Protein AF-A0A2P4SUP6-F1 (afdb_monomer_lite)

Organism: Bambusicola thoracicus (NCBI:txid9083)

InterPro domains:
  IPR026983 Dynein heavy chain [PTHR22878] (135-460)

Secondary structure (DSSP, 8-state):
--SHHHHHHHHHHHHHHHHHHHTSPPPPPPHHHHHHHHHTS-GGGT-SHHHHHHHHHHHHHHHHHHHHHHHHHHHHHH-PPP--TT-STT---------TT--TTSHHHHHHHHHHHHHHHHH-TT-HHHHHHHHHHHHHHTT--SS-TTHHHHT-SBPHHHHHHHHHHHHHHHHHHHIIIIIHHHHHHHTSGGGGTT--GGGHHHHHHHHHHHHHHHHHHHHHHHHHHHHHTT-TT-TTSPPPEEEEEEE-SSSEEEES-HHHHHHHHHHHHHHHHTTTTTPBPHHHHHHT---B---PPPHHHHHHHHHHHHHHHHHHHHHHHHHHHHHHHHHGGGTSSHHHHHHHHHHTS---HHHHHHHHHHHHHHHHHHHHS-SEEE-SSEEEE-HHHHHHHHHHHHHHHHHHHHHHHHHHHHHHHHHHHHHHHHHHHHHPPPSSHHHHHHHHHHHHHIIIIIHHHHHHHHHHHHHHHHHH--S--

Sequence (481 aa):
MSGKGVGSAHQANYLFMKKCVQSNPVVPIQQQWLMSMLALVPQPLMEGKDRELLIEKLLGEIIRDFEKSMRRCVVRSVLIKPDVKGLEDEEEAPLPLSPLGLDFSSPWHKRFVQAKKRILSNLHILHPTMKTLLDFGYAELSTFLIADFLSFRLKGPIDCESLKTDISLSCSKAEEKILNTWYQRVISLFTQEAASSGVNLDQLDSFYSCVATLMTNQLRDLLIRNVEAFVKLFDPEDSSCLPLFKMELIIGEKHVEFYPSFQELEEAILYVVNRIGQTLQNVQTVHSWLAGGMATLRTELPTHVIVWATSALKKVIRDNLEGPKEYFENYVGRYGWLVDGTAQARIERFEAEQHSFGEYTAFIDEFFALKKEIMSLPEVIHFPMICLNCEDLKQGLAGNAKAFAKILMDRIVANYREENEKICREFEAIKERALKVPESTEEMVETIAYIKEVKAKGLQDLSLRIKVNDGYFILYLSPDL

Radius of gyration: 46.92 Å; chains: 1; bounding box: 92×42×175 Å

Structure (mmCIF, N/CA/C/O backbone):
data_AF-A0A2P4SUP6-F1
#
_entry.id   AF-A0A2P4SUP6-F1
#
loop_
_atom_site.group_PDB
_atom_site.id
_atom_site.type_symbol
_atom_site.label_atom_id
_atom_site.label_alt_id
_atom_site.label_comp_id
_atom_site.label_asym_id
_atom_site.label_entity_id
_atom_site.label_seq_id
_atom_site.pdbx_PDB_ins_code
_atom_site.Cartn_x
_atom_site.Cartn_y
_atom_site.Cartn_z
_atom_site.occupancy
_atom_site.B_iso_or_equiv
_atom_site.auth_seq_id
_atom_site.auth_comp_id
_atom_site.auth_asym_id
_atom_site.auth_atom_id
_atom_site.pdbx_PDB_model_num
ATOM 1 N N . MET A 1 1 ? -12.045 25.841 -91.508 1.00 41.09 1 MET A N 1
ATOM 2 C CA . MET A 1 1 ? -12.504 25.654 -90.110 1.00 41.09 1 MET A CA 1
ATOM 3 C C . MET A 1 1 ? -12.633 24.159 -89.764 1.00 41.09 1 MET A C 1
ATOM 5 O O . MET A 1 1 ? -13.720 23.721 -89.432 1.00 41.09 1 MET A O 1
ATOM 9 N N . SER A 1 2 ? -11.552 23.361 -89.820 1.00 42.56 2 SER A N 1
ATOM 10 C CA . SER A 1 2 ? -11.640 21.893 -89.601 1.00 42.56 2 SER A CA 1
ATOM 11 C C . SER A 1 2 ? -10.794 21.346 -88.437 1.00 42.56 2 SER A C 1
ATOM 13 O O . SER A 1 2 ? -10.878 20.164 -88.135 1.00 42.56 2 SER A O 1
ATOM 15 N N . GLY A 1 3 ? -9.990 22.176 -87.759 1.00 46.62 3 GLY A N 1
ATOM 16 C CA . GLY A 1 3 ? -9.062 21.707 -86.713 1.00 46.62 3 GLY A CA 1
ATOM 17 C C . GLY A 1 3 ? -9.588 21.753 -85.271 1.00 46.62 3 GLY A C 1
ATOM 18 O O . GLY A 1 3 ? -9.045 21.074 -84.411 1.00 46.62 3 GLY A O 1
ATOM 19 N N . LYS A 1 4 ? -10.642 22.533 -84.977 1.00 46.78 4 LYS A N 1
ATOM 20 C CA . LYS A 1 4 ? -11.137 22.713 -83.593 1.00 46.78 4 LYS A CA 1
ATOM 21 C C . LYS A 1 4 ? -12.096 21.610 -83.113 1.00 46.78 4 LYS A C 1
ATOM 23 O O . LYS A 1 4 ? -12.159 21.364 -81.917 1.00 46.78 4 LYS A O 1
ATOM 28 N N . GLY A 1 5 ? -12.810 20.933 -84.018 1.00 49.66 5 GLY A N 1
ATOM 29 C CA . GLY A 1 5 ? -13.774 19.878 -83.654 1.00 49.66 5 GLY A CA 1
ATOM 30 C C . GLY A 1 5 ? -13.136 18.523 -83.324 1.00 49.66 5 GLY A C 1
ATOM 31 O O . GLY A 1 5 ? -13.640 17.794 -82.478 1.00 49.66 5 GLY A O 1
ATOM 32 N N . VAL A 1 6 ? -11.994 18.207 -83.943 1.00 53.53 6 VAL A N 1
ATOM 33 C CA . VAL A 1 6 ? -11.315 16.908 -83.791 1.00 53.53 6 VAL A CA 1
ATOM 34 C C . VAL A 1 6 ? -10.647 16.779 -82.414 1.00 53.53 6 VAL A C 1
ATOM 36 O O . VAL A 1 6 ? -10.789 15.750 -81.760 1.00 53.53 6 VAL A O 1
ATOM 39 N N . GLY A 1 7 ? -10.011 17.843 -81.907 1.00 56.69 7 GLY A N 1
ATOM 40 C CA . GLY A 1 7 ? -9.394 17.840 -80.570 1.00 56.69 7 GLY A CA 1
ATOM 41 C C . GLY A 1 7 ? -10.398 17.634 -79.426 1.00 56.69 7 GLY A C 1
ATOM 42 O O . GLY A 1 7 ? -10.156 16.836 -78.526 1.00 56.69 7 GLY A O 1
ATOM 43 N N . SER A 1 8 ? -11.571 18.271 -79.497 1.00 60.38 8 SER A N 1
ATOM 44 C CA . SER A 1 8 ? -12.620 18.129 -78.473 1.00 60.38 8 SER A CA 1
ATOM 45 C C . SER A 1 8 ? -13.230 16.717 -78.437 1.00 60.38 8 SER A C 1
ATOM 47 O O . SER A 1 8 ? -13.494 16.188 -77.357 1.00 60.38 8 SER A O 1
ATOM 49 N N . ALA A 1 9 ? -13.385 16.064 -79.595 1.00 68.12 9 ALA A N 1
ATOM 50 C CA . ALA A 1 9 ? -13.888 14.692 -79.673 1.00 68.12 9 ALA A CA 1
ATOM 51 C C . ALA A 1 9 ? -12.892 13.667 -79.100 1.00 68.12 9 ALA A C 1
ATOM 53 O O . ALA A 1 9 ? -13.287 12.760 -78.368 1.00 68.12 9 ALA A O 1
ATOM 54 N N . HIS A 1 10 ? -11.592 13.825 -79.375 1.00 70.25 10 HIS A N 1
ATOM 55 C CA . HIS A 1 10 ? -10.558 12.959 -78.798 1.00 70.25 10 HIS A CA 1
ATOM 56 C C . HIS A 1 10 ? -10.441 13.115 -77.277 1.00 70.25 10 HIS A C 1
ATOM 58 O O . HIS A 1 10 ? -10.279 12.116 -76.576 1.00 70.25 10 HIS A O 1
ATOM 64 N N . GLN A 1 11 ? -10.593 14.338 -76.762 1.00 72.69 11 GLN A N 1
ATOM 65 C CA . GLN A 1 11 ? -10.635 14.610 -75.325 1.00 72.69 11 GLN A CA 1
ATOM 66 C C . GLN A 1 11 ? -11.826 13.913 -74.647 1.00 72.69 11 GLN A C 1
ATOM 68 O O . GLN A 1 11 ? -11.643 13.190 -73.667 1.00 72.69 11 GLN A O 1
ATOM 73 N N . ALA A 1 12 ? -13.037 14.079 -75.191 1.00 76.75 12 ALA A N 1
ATOM 74 C CA . ALA A 1 12 ? -14.244 13.457 -74.647 1.00 76.75 12 ALA A CA 1
ATOM 75 C C . ALA A 1 12 ? -14.175 11.919 -74.686 1.00 76.75 12 ALA A C 1
ATOM 77 O O . ALA A 1 12 ? -14.527 11.257 -73.708 1.00 76.75 12 ALA A O 1
ATOM 78 N N . ASN A 1 13 ? -13.651 11.349 -75.777 1.00 81.50 13 ASN A N 1
ATOM 79 C CA . ASN A 1 13 ? -13.472 9.904 -75.915 1.00 81.50 13 ASN A CA 1
ATOM 80 C C . ASN A 1 13 ? -12.453 9.345 -74.915 1.00 81.50 13 ASN A C 1
ATOM 82 O O . ASN A 1 13 ? -12.701 8.298 -74.319 1.00 81.50 13 ASN A O 1
ATOM 86 N N . TYR A 1 14 ? -11.329 10.032 -74.690 1.00 82.12 14 TYR A N 1
ATOM 87 C CA . TYR A 1 14 ? -10.338 9.601 -73.702 1.00 82.12 14 TYR A CA 1
ATOM 88 C C . TYR A 1 14 ? -10.907 9.611 -72.278 1.00 82.12 14 TYR A C 1
ATOM 90 O O . TYR A 1 14 ? -10.751 8.627 -71.560 1.00 82.12 14 TYR A O 1
ATOM 98 N N . LEU A 1 15 ? -11.618 10.672 -71.880 1.00 80.00 15 LEU A N 1
ATOM 99 C CA . LEU A 1 15 ? -12.252 10.755 -70.558 1.00 80.00 15 LEU A CA 1
ATOM 100 C C . LEU A 1 15 ? -13.325 9.677 -70.363 1.00 80.00 15 LEU A C 1
ATOM 102 O O . LEU A 1 15 ? -13.408 9.068 -69.294 1.00 80.00 15 LEU A O 1
ATOM 106 N N . PHE A 1 16 ? -14.109 9.392 -71.406 1.00 83.81 16 PHE A N 1
ATOM 107 C CA . PHE A 1 16 ? -15.078 8.300 -71.394 1.00 83.81 16 PHE A CA 1
ATOM 108 C C . PHE A 1 16 ? -14.391 6.939 -71.212 1.00 83.81 16 PHE A C 1
ATOM 110 O O . PHE A 1 16 ? -14.734 6.196 -70.293 1.00 83.81 16 PHE A O 1
ATOM 117 N N . MET A 1 17 ? -13.363 6.641 -72.015 1.00 82.19 17 MET A N 1
ATOM 118 C CA . MET A 1 17 ? -12.599 5.394 -71.901 1.00 82.19 17 MET A CA 1
ATOM 119 C C . MET A 1 17 ? -11.889 5.270 -70.547 1.00 82.19 17 MET A C 1
ATOM 121 O O . MET A 1 17 ? -11.925 4.200 -69.942 1.00 82.19 17 MET A O 1
ATOM 125 N N . LYS A 1 18 ? -11.304 6.356 -70.021 1.00 81.94 18 LYS A N 1
ATOM 126 C CA . LYS A 1 18 ? -10.691 6.396 -68.683 1.00 81.94 18 LYS A CA 1
ATOM 127 C C . LYS A 1 18 ? -11.707 6.015 -67.612 1.00 81.94 18 LYS A C 1
ATOM 129 O O . LYS A 1 18 ? -11.414 5.157 -66.781 1.00 81.94 18 LYS A O 1
ATOM 134 N N . LYS A 1 19 ? -12.917 6.578 -67.667 1.00 83.12 19 LYS A N 1
ATOM 135 C CA . LYS A 1 19 ? -13.999 6.249 -66.731 1.00 83.12 19 LYS A CA 1
ATOM 136 C C . LYS A 1 19 ? -14.428 4.782 -66.839 1.00 83.12 19 LY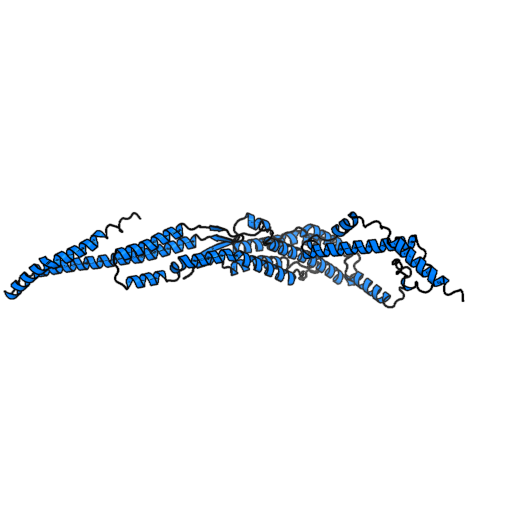S A C 1
ATOM 138 O O . LYS A 1 19 ? -14.636 4.140 -65.810 1.00 83.12 19 LYS A O 1
ATOM 143 N N . CYS A 1 20 ? -14.506 4.228 -68.051 1.00 81.94 20 CYS A N 1
ATOM 144 C CA . CYS A 1 20 ? -14.786 2.803 -68.261 1.00 81.94 20 CYS A CA 1
ATOM 145 C C . CYS A 1 20 ? -13.706 1.912 -67.630 1.00 81.94 20 CYS A C 1
ATOM 147 O O . CYS A 1 20 ? -14.033 0.981 -66.900 1.00 81.94 20 CYS A O 1
ATOM 149 N N . VAL A 1 21 ? -12.427 2.231 -67.840 1.00 82.00 21 VAL A N 1
ATOM 150 C CA . VAL A 1 21 ? -11.308 1.459 -67.278 1.00 82.00 21 VAL A CA 1
ATOM 151 C C . VAL A 1 21 ? -11.236 1.585 -65.750 1.00 82.00 21 VAL A C 1
ATOM 153 O O . VAL A 1 21 ? -11.004 0.589 -65.073 1.00 82.00 21 VAL A O 1
ATOM 156 N N . GLN A 1 22 ? -11.505 2.763 -65.180 1.00 81.44 22 GLN A N 1
ATOM 157 C CA . GLN A 1 22 ? -11.550 2.974 -63.721 1.00 81.44 22 GLN A CA 1
ATOM 158 C C . GLN A 1 22 ? -12.727 2.277 -63.023 1.00 81.44 22 GLN A C 1
ATOM 160 O O . GLN A 1 22 ? -12.675 2.053 -61.808 1.00 81.44 22 GLN A O 1
ATOM 165 N N . SER A 1 23 ? -13.786 1.971 -63.777 1.00 81.06 23 SER A N 1
ATOM 166 C CA . SER A 1 23 ? -14.968 1.261 -63.281 1.00 81.06 23 SER A CA 1
ATOM 167 C C . SER A 1 23 ? -14.746 -0.250 -63.186 1.00 81.06 23 SER A C 1
ATOM 169 O O . SER A 1 23 ? -15.530 -0.929 -62.527 1.00 81.06 23 SER A O 1
ATOM 171 N N . ASN A 1 24 ? -13.683 -0.781 -63.804 1.00 80.38 24 ASN A N 1
ATOM 172 C CA . ASN A 1 24 ? -13.338 -2.189 -63.658 1.00 80.38 24 ASN A CA 1
ATOM 173 C C . ASN A 1 24 ? -12.860 -2.488 -62.230 1.00 80.38 24 ASN A C 1
ATOM 175 O O . ASN A 1 24 ? -12.102 -1.699 -61.652 1.00 80.38 24 ASN A O 1
ATOM 179 N N . PRO A 1 25 ? -13.267 -3.636 -61.659 1.00 78.25 25 PRO A N 1
ATOM 180 C CA . PRO A 1 25 ? -12.804 -4.047 -60.346 1.00 78.25 25 PRO A CA 1
ATOM 181 C C . PRO A 1 25 ? -11.290 -4.276 -60.383 1.00 78.25 25 PRO A C 1
ATOM 183 O O . PRO A 1 25 ? -10.776 -5.032 -61.209 1.00 78.25 25 PRO A O 1
ATOM 186 N N . VAL A 1 26 ? -10.576 -3.606 -59.483 1.00 83.50 26 VAL A N 1
ATOM 187 C CA . VAL A 1 26 ? -9.158 -3.863 -59.220 1.00 83.50 26 VAL A CA 1
ATOM 188 C C . VAL A 1 26 ? -9.023 -4.938 -58.155 1.00 83.50 26 VAL A C 1
ATOM 190 O O . VAL A 1 26 ? -9.882 -5.070 -57.285 1.00 83.50 26 VAL A O 1
ATOM 193 N N . VAL A 1 27 ? -7.937 -5.705 -58.225 1.00 84.62 27 VAL A N 1
ATOM 194 C CA . VAL A 1 27 ? -7.618 -6.690 -57.190 1.00 84.62 27 VAL A CA 1
ATOM 195 C C . VAL A 1 27 ? -7.472 -5.945 -55.856 1.00 84.62 27 VAL A C 1
ATOM 197 O O . VAL A 1 27 ? -6.658 -5.019 -55.791 1.00 84.62 27 VAL A O 1
ATOM 200 N N . PRO A 1 28 ? -8.258 -6.293 -54.821 1.00 86.31 28 PRO A N 1
ATOM 201 C CA . PRO A 1 28 ? -8.163 -5.642 -53.523 1.00 86.31 28 PRO A CA 1
ATOM 202 C C . PRO A 1 28 ? -6.838 -5.992 -52.841 1.00 86.31 28 PRO A C 1
ATOM 204 O O . PRO A 1 28 ? -6.189 -6.989 -53.173 1.00 86.31 28 PRO A O 1
ATOM 207 N N . ILE A 1 29 ? -6.437 -5.178 -51.864 1.00 89.50 29 ILE A N 1
ATOM 208 C CA . ILE A 1 29 ? -5.258 -5.483 -51.052 1.00 89.50 29 ILE A CA 1
ATOM 209 C C . ILE A 1 29 ? -5.454 -6.816 -50.318 1.00 89.50 29 ILE A C 1
ATOM 211 O O . ILE A 1 29 ? -6.539 -7.125 -49.824 1.00 89.50 29 ILE A O 1
ATOM 215 N N . GLN A 1 30 ? -4.401 -7.628 -50.256 1.00 90.50 30 GLN A N 1
ATOM 216 C CA . GLN A 1 30 ? -4.463 -8.919 -49.580 1.00 90.50 30 GLN A CA 1
ATOM 217 C C . GLN A 1 30 ? -4.548 -8.728 -48.063 1.00 90.50 30 GLN A C 1
ATOM 219 O O . GLN A 1 30 ? -3.729 -8.022 -47.474 1.00 90.50 30 GLN A O 1
ATOM 224 N N . GLN A 1 31 ? -5.476 -9.435 -47.413 1.00 88.88 31 GLN A N 1
ATOM 225 C CA . GLN A 1 31 ? -5.666 -9.351 -45.959 1.00 88.88 31 GLN A CA 1
ATOM 226 C C . GLN A 1 31 ? -4.386 -9.682 -45.178 1.00 88.88 31 GLN A C 1
ATOM 228 O O . GLN A 1 31 ? -4.106 -9.075 -44.150 1.00 88.88 31 GLN A O 1
ATOM 233 N N . GLN A 1 32 ? -3.568 -10.604 -45.691 1.00 91.44 32 GLN A N 1
ATOM 234 C CA . GLN A 1 32 ? -2.289 -10.976 -45.083 1.00 91.44 32 GLN A CA 1
ATOM 235 C C . GLN A 1 32 ? -1.320 -9.788 -44.972 1.00 91.44 32 GLN A C 1
ATOM 237 O O . GLN A 1 32 ? -0.572 -9.701 -43.999 1.00 91.44 32 GLN A O 1
ATOM 242 N N . TRP A 1 33 ? -1.342 -8.855 -45.930 1.00 90.69 33 TRP A N 1
ATOM 243 C CA . TRP A 1 33 ? -0.478 -7.672 -45.901 1.00 90.69 33 TRP A CA 1
ATOM 244 C C . TRP A 1 33 ? -0.930 -6.689 -44.827 1.00 90.69 33 TRP A C 1
ATOM 246 O O . TRP A 1 33 ? -0.094 -6.189 -44.083 1.00 90.69 33 TRP A O 1
ATOM 256 N N . LEU A 1 34 ? -2.243 -6.489 -44.685 1.00 90.38 34 LEU A N 1
ATOM 257 C CA . LEU A 1 34 ? -2.812 -5.672 -43.612 1.00 90.38 34 LEU A CA 1
ATOM 258 C C . LEU A 1 34 ? -2.479 -6.263 -42.235 1.00 90.38 34 LEU A C 1
ATOM 260 O O . LEU A 1 34 ? -2.000 -5.550 -41.360 1.00 90.38 34 LEU A O 1
ATOM 264 N N . MET A 1 35 ? -2.634 -7.580 -42.066 1.00 88.88 35 MET A N 1
ATOM 265 C CA . MET A 1 35 ? -2.270 -8.265 -40.819 1.00 88.88 35 MET A CA 1
ATOM 266 C C . MET A 1 35 ? -0.774 -8.150 -40.506 1.00 88.88 35 MET A C 1
ATOM 268 O O . MET A 1 35 ? -0.401 -7.936 -39.357 1.00 88.88 35 MET A O 1
ATOM 272 N N . SER A 1 36 ? 0.086 -8.244 -41.524 1.00 90.69 36 SER A N 1
ATOM 273 C CA . SER A 1 36 ? 1.535 -8.083 -41.351 1.00 90.69 36 SER A CA 1
ATOM 274 C C . SER A 1 36 ? 1.909 -6.652 -40.960 1.00 90.69 36 SER A C 1
ATOM 276 O O . SER A 1 36 ? 2.792 -6.465 -40.133 1.00 90.69 36 SER A O 1
ATOM 278 N N . MET A 1 37 ? 1.228 -5.642 -41.515 1.00 87.81 37 MET A N 1
ATOM 279 C CA . MET A 1 37 ? 1.411 -4.242 -41.112 1.00 87.81 37 MET A CA 1
ATOM 280 C C . MET A 1 37 ? 1.026 -4.030 -39.647 1.00 87.81 37 MET A C 1
ATOM 282 O O . MET A 1 37 ? 1.768 -3.381 -38.917 1.00 87.81 37 MET A O 1
ATOM 286 N N . LEU A 1 38 ? -0.093 -4.612 -39.205 1.00 88.12 38 LEU A N 1
ATOM 287 C CA . LEU A 1 38 ? -0.527 -4.537 -37.809 1.00 88.12 38 LEU A CA 1
ATOM 288 C C . LEU A 1 38 ? 0.436 -5.256 -36.861 1.00 88.12 38 LEU A C 1
ATOM 290 O O . LEU A 1 38 ? 0.709 -4.746 -35.784 1.00 88.12 38 LEU A O 1
ATOM 294 N N . ALA A 1 39 ? 1.016 -6.385 -37.274 1.00 89.19 39 ALA A N 1
ATOM 295 C CA . ALA A 1 39 ? 1.992 -7.119 -36.466 1.00 89.19 39 ALA A CA 1
ATOM 296 C C . ALA A 1 39 ? 3.287 -6.329 -36.184 1.00 89.19 39 ALA A C 1
ATOM 298 O O . ALA A 1 39 ? 4.022 -6.663 -35.258 1.00 89.19 39 ALA A O 1
ATOM 299 N N . LEU A 1 40 ? 3.578 -5.288 -36.972 1.00 87.31 40 LEU A N 1
ATOM 300 C CA . LEU A 1 40 ? 4.709 -4.384 -36.741 1.00 87.31 40 LEU A CA 1
ATOM 301 C C . LEU A 1 40 ? 4.387 -3.277 -35.726 1.00 87.31 40 LEU A C 1
ATOM 303 O O . LEU A 1 40 ? 5.295 -2.559 -35.303 1.00 87.31 40 LEU A O 1
ATOM 307 N N . VAL A 1 41 ? 3.116 -3.113 -35.351 1.00 84.38 41 VAL A N 1
ATOM 308 C CA . VAL A 1 41 ? 2.671 -2.102 -34.392 1.00 84.38 41 VAL A CA 1
ATOM 309 C C . VAL A 1 41 ? 2.641 -2.719 -32.988 1.00 84.38 41 VAL A C 1
ATOM 311 O O . VAL A 1 41 ? 2.009 -3.755 -32.786 1.00 84.38 41 VAL A O 1
ATOM 314 N N . PRO A 1 42 ? 3.300 -2.103 -31.989 1.00 83.00 42 PRO A N 1
ATOM 315 C CA . PRO A 1 42 ? 3.229 -2.562 -30.607 1.00 83.00 42 PRO A CA 1
ATOM 316 C C . PRO A 1 42 ? 1.791 -2.615 -30.075 1.00 83.00 42 PRO A C 1
ATOM 318 O O . PRO A 1 42 ? 1.046 -1.640 -30.180 1.00 83.00 42 PRO A O 1
ATOM 321 N N . GLN A 1 43 ? 1.446 -3.721 -29.416 1.00 78.94 43 GLN A N 1
ATOM 322 C CA . GLN A 1 43 ? 0.112 -3.996 -28.873 1.00 78.94 43 GLN A CA 1
ATOM 323 C C . GLN A 1 43 ? -0.464 -2.880 -27.969 1.00 78.94 43 GLN A C 1
ATOM 325 O O . GLN A 1 43 ? -1.621 -2.512 -28.168 1.00 78.94 43 GLN A O 1
ATOM 330 N N . PRO A 1 44 ? 0.317 -2.219 -27.082 1.00 76.56 44 PRO A N 1
ATOM 331 C CA . PRO A 1 44 ? -0.205 -1.127 -26.253 1.00 76.56 44 PRO A CA 1
ATOM 332 C C . PRO A 1 44 ? -0.712 0.076 -27.057 1.00 76.56 44 PRO A C 1
ATOM 334 O O . PRO A 1 44 ? -1.509 0.867 -26.564 1.00 76.56 44 PRO A O 1
ATOM 337 N N . LEU A 1 45 ? -0.237 0.257 -28.294 1.00 76.62 45 LEU A N 1
ATOM 338 C CA . LEU A 1 45 ? -0.686 1.325 -29.192 1.00 76.62 45 LEU A CA 1
ATOM 339 C C . LEU A 1 45 ? -1.957 0.950 -29.960 1.00 76.62 45 LEU A C 1
ATOM 341 O O . LEU A 1 45 ? -2.539 1.819 -30.608 1.00 76.62 45 LEU A O 1
ATOM 345 N N . MET A 1 46 ? -2.375 -0.313 -29.880 1.00 78.38 46 MET A N 1
ATOM 346 C CA . MET A 1 46 ? -3.565 -0.830 -30.544 1.00 78.38 46 MET A CA 1
ATOM 347 C C . MET A 1 46 ? -4.762 -0.988 -29.611 1.00 78.38 46 MET A C 1
ATOM 349 O O . MET A 1 46 ? -5.893 -0.905 -30.074 1.00 78.38 46 MET A O 1
ATOM 353 N N . GLU A 1 47 ? -4.519 -1.183 -28.318 1.00 78.75 47 GLU A N 1
ATOM 354 C CA . GLU A 1 47 ? -5.562 -1.452 -27.328 1.00 78.75 47 GLU A CA 1
ATOM 355 C C . GLU A 1 47 ? -6.287 -0.175 -26.867 1.00 78.75 47 GLU A C 1
ATOM 357 O O . GLU A 1 47 ? -5.664 0.856 -26.588 1.00 78.75 47 GLU A O 1
ATOM 362 N N . GLY A 1 48 ? -7.618 -0.256 -26.760 1.00 78.50 48 GLY A N 1
ATOM 363 C CA . GLY A 1 48 ? -8.490 0.801 -26.242 1.00 78.50 48 GLY A CA 1
ATOM 364 C C . GLY A 1 48 ? -9.446 1.365 -27.297 1.00 78.50 48 GLY A C 1
ATOM 365 O O . GLY A 1 48 ? -9.065 1.567 -28.448 1.00 78.50 48 GLY A O 1
ATOM 366 N N . LYS A 1 49 ? -10.683 1.689 -26.887 1.00 77.06 49 LYS A N 1
ATOM 367 C CA . LYS A 1 49 ? -11.788 2.082 -27.792 1.00 77.06 49 LYS A CA 1
ATOM 368 C C . LYS A 1 49 ? -11.413 3.146 -28.831 1.00 77.06 49 LYS A C 1
ATOM 370 O O . LYS A 1 49 ? -11.722 2.990 -30.008 1.00 77.06 49 LYS A O 1
ATOM 375 N N . ASP A 1 50 ? -10.729 4.213 -28.421 1.00 80.50 50 ASP A N 1
ATOM 376 C CA . ASP A 1 50 ? -10.355 5.299 -29.340 1.00 80.50 50 ASP A CA 1
ATOM 377 C C . ASP A 1 50 ? -9.225 4.899 -30.306 1.00 80.50 50 ASP A C 1
ATOM 379 O O . ASP A 1 50 ? -9.158 5.390 -31.435 1.00 80.50 50 ASP A O 1
ATOM 383 N N . ARG A 1 51 ? -8.329 4.001 -29.876 1.00 83.75 51 ARG A N 1
ATOM 384 C CA . ARG A 1 51 ? -7.184 3.529 -30.672 1.00 83.75 51 ARG A CA 1
ATOM 385 C C . ARG A 1 51 ? -7.608 2.479 -31.691 1.00 83.75 51 ARG A C 1
ATOM 387 O O . ARG A 1 51 ? -7.155 2.538 -32.830 1.00 83.75 51 ARG A O 1
ATOM 394 N N . GLU A 1 52 ? -8.536 1.603 -31.324 1.00 85.88 52 GLU A N 1
ATOM 395 C CA . GLU A 1 52 ? -9.171 0.646 -32.236 1.00 85.88 52 GLU A CA 1
ATOM 396 C C . GLU A 1 52 ? -9.875 1.373 -33.392 1.00 85.88 52 GLU A C 1
ATOM 398 O O . GLU A 1 52 ? -9.614 1.082 -34.561 1.00 85.88 52 GLU A O 1
ATOM 403 N N . LEU A 1 53 ? -10.659 2.415 -33.084 1.00 88.56 53 LEU A N 1
ATOM 404 C CA . LEU A 1 53 ? -11.301 3.266 -34.095 1.00 88.56 53 LEU A CA 1
ATOM 405 C C . LEU A 1 53 ? -10.285 3.970 -35.008 1.00 88.56 53 LEU A C 1
ATOM 407 O O . LEU A 1 53 ? -10.500 4.105 -36.218 1.00 88.56 53 LEU A O 1
ATOM 411 N N . LEU A 1 54 ? -9.164 4.434 -34.449 1.00 88.44 54 LEU A N 1
ATOM 412 C CA . LEU A 1 54 ? -8.092 5.043 -35.235 1.00 88.44 54 LEU A CA 1
ATOM 413 C C . LEU A 1 54 ? -7.444 4.025 -36.184 1.00 88.44 54 LEU A C 1
ATOM 415 O O . LEU A 1 54 ? -7.188 4.358 -37.342 1.00 88.44 54 LEU A O 1
ATOM 419 N N . ILE A 1 55 ? -7.214 2.794 -35.727 1.00 89.69 55 ILE A N 1
ATOM 420 C CA . ILE A 1 55 ? -6.646 1.715 -36.544 1.00 89.69 55 ILE A CA 1
ATOM 421 C C . ILE A 1 55 ? -7.565 1.373 -37.709 1.00 89.69 55 ILE A C 1
ATOM 423 O O . ILE A 1 55 ? -7.095 1.303 -38.843 1.00 89.69 55 ILE A O 1
ATOM 427 N N . GLU A 1 56 ? -8.868 1.231 -37.472 1.00 89.31 56 GLU A N 1
ATOM 428 C CA . GLU A 1 56 ? -9.838 0.998 -38.546 1.00 89.31 56 GLU A CA 1
ATOM 429 C C . GLU A 1 56 ? -9.802 2.117 -39.593 1.00 89.31 56 GLU A C 1
ATOM 431 O O . GLU A 1 56 ? -9.784 1.860 -40.802 1.00 89.31 56 GLU A O 1
ATOM 436 N N . LYS A 1 57 ? -9.718 3.374 -39.140 1.00 92.31 57 LYS A N 1
ATOM 437 C CA . LYS A 1 57 ? -9.625 4.535 -40.030 1.00 92.31 57 LYS A CA 1
ATOM 438 C C . LYS A 1 57 ? -8.348 4.513 -40.877 1.00 92.31 57 LYS A C 1
ATOM 440 O O . LYS A 1 57 ? -8.429 4.777 -42.081 1.00 92.31 57 LYS A O 1
ATOM 445 N N . LEU A 1 58 ? -7.204 4.190 -40.269 1.00 90.50 58 LEU A N 1
ATOM 446 C CA . LEU A 1 58 ? -5.900 4.104 -40.936 1.00 90.50 58 LEU A CA 1
ATOM 447 C C . LEU A 1 58 ? -5.836 2.933 -41.924 1.00 90.50 58 LEU A C 1
ATOM 449 O O . LEU A 1 58 ? -5.397 3.110 -43.057 1.00 90.50 58 LEU A O 1
ATOM 453 N N . LEU A 1 59 ? -6.337 1.754 -41.548 1.00 91.12 59 LEU A N 1
ATOM 454 C CA . LEU A 1 59 ? -6.445 0.612 -42.461 1.00 91.12 59 LEU A CA 1
ATOM 455 C C . LEU A 1 59 ? -7.345 0.947 -43.651 1.00 91.12 59 LEU A C 1
ATOM 457 O O . LEU A 1 59 ? -6.995 0.661 -44.795 1.00 91.12 59 LEU A O 1
ATOM 461 N N . GLY A 1 60 ? -8.471 1.620 -43.399 1.00 91.44 60 GLY A N 1
ATOM 462 C CA . GLY A 1 60 ? -9.347 2.114 -44.454 1.00 91.44 60 GLY A CA 1
ATOM 463 C C . GLY A 1 60 ? -8.645 3.094 -45.399 1.00 91.44 60 GLY A C 1
ATOM 464 O O . GLY A 1 60 ? -8.903 3.071 -46.600 1.00 91.44 60 GLY A O 1
ATOM 465 N N . GLU A 1 61 ? -7.758 3.951 -44.890 1.00 91.94 61 GLU A N 1
ATOM 466 C CA . GLU A 1 61 ? -6.940 4.855 -45.710 1.00 91.94 61 GLU A CA 1
ATOM 467 C C . GLU A 1 61 ? -5.964 4.091 -46.604 1.00 91.94 61 GLU A C 1
ATOM 469 O O . GLU A 1 61 ? -5.980 4.291 -47.818 1.00 91.94 61 GLU A O 1
ATOM 474 N N . ILE A 1 62 ? -5.226 3.135 -46.038 1.00 90.19 62 ILE A N 1
ATOM 475 C CA . ILE A 1 62 ? -4.292 2.278 -46.780 1.00 90.19 62 ILE A CA 1
ATOM 476 C C . ILE A 1 62 ? -5.011 1.523 -47.906 1.00 90.19 62 ILE A C 1
ATOM 478 O O . ILE A 1 62 ? -4.523 1.487 -49.037 1.00 90.19 62 ILE A O 1
ATOM 482 N N . ILE A 1 63 ? -6.186 0.947 -47.625 1.00 90.62 63 ILE A N 1
ATOM 483 C CA . ILE A 1 63 ? -6.995 0.233 -48.625 1.00 90.62 63 ILE A CA 1
ATOM 484 C C . ILE A 1 63 ? -7.395 1.179 -49.765 1.00 90.62 63 ILE A C 1
ATOM 486 O O . ILE A 1 63 ? -7.200 0.847 -50.937 1.00 90.62 63 ILE A O 1
ATOM 490 N N . ARG A 1 64 ? -7.911 2.373 -49.442 1.00 88.69 64 ARG A N 1
ATOM 491 C CA . ARG A 1 64 ? -8.321 3.366 -50.450 1.00 88.69 64 ARG A CA 1
ATOM 492 C C . ARG A 1 64 ? -7.147 3.824 -51.313 1.00 88.69 64 ARG A C 1
ATOM 494 O O . ARG A 1 64 ? -7.301 3.936 -52.530 1.00 88.69 64 ARG A O 1
ATOM 501 N N . ASP A 1 65 ? -5.987 4.064 -50.714 1.00 86.31 65 ASP A N 1
ATOM 502 C CA . ASP A 1 65 ? -4.794 4.512 -51.435 1.00 86.31 65 ASP A CA 1
ATOM 503 C C . ASP A 1 65 ? -4.206 3.418 -52.327 1.00 86.31 65 ASP A C 1
ATOM 505 O O . ASP A 1 65 ? -3.791 3.692 -53.462 1.00 86.31 65 ASP A O 1
ATOM 509 N N . PHE A 1 66 ? -4.231 2.166 -51.863 1.00 87.94 66 PHE A N 1
ATOM 510 C CA . PHE A 1 66 ? -3.864 1.010 -52.673 1.00 87.94 66 PHE A CA 1
ATOM 511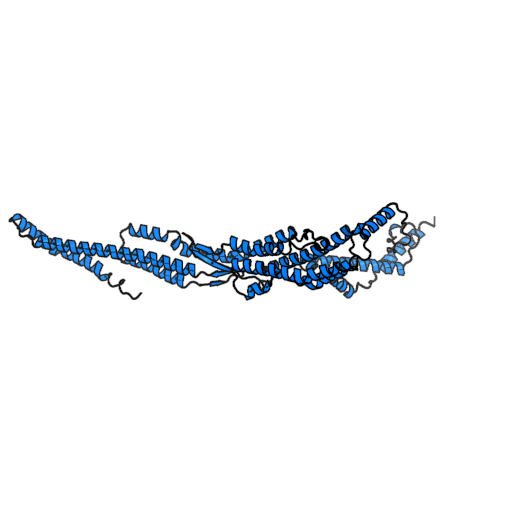 C C . PHE A 1 66 ? -4.798 0.866 -53.877 1.00 87.94 66 PHE A C 1
ATOM 513 O O . PHE A 1 66 ? -4.329 0.810 -55.015 1.00 87.94 66 PHE A O 1
ATOM 520 N N . GLU A 1 67 ? -6.117 0.885 -53.663 1.00 87.31 67 GLU A N 1
ATOM 521 C CA . GLU A 1 67 ? -7.093 0.808 -54.752 1.00 87.31 67 GLU A CA 1
ATOM 522 C C . GLU A 1 67 ? -6.927 1.949 -55.754 1.00 87.31 67 GLU A C 1
ATOM 524 O O . GLU A 1 67 ? -6.949 1.722 -56.966 1.00 87.31 67 GLU A O 1
ATOM 529 N N . LYS A 1 68 ? -6.733 3.179 -55.268 1.00 84.25 68 LYS A N 1
ATOM 530 C CA . LYS A 1 68 ? -6.490 4.351 -56.113 1.00 84.25 68 LYS A CA 1
ATOM 531 C C . LYS A 1 68 ? -5.239 4.155 -56.970 1.00 84.25 68 LYS A C 1
ATOM 533 O O . LYS A 1 68 ? -5.274 4.421 -58.173 1.00 84.25 68 LYS A O 1
ATOM 538 N N . SER A 1 69 ? -4.162 3.640 -56.379 1.00 84.19 69 SER A N 1
ATOM 539 C CA . SER A 1 69 ? -2.899 3.354 -57.070 1.00 84.19 69 SER A CA 1
ATOM 540 C C . SER A 1 69 ? -3.035 2.223 -58.093 1.00 84.19 69 SER A C 1
ATOM 542 O O . SER A 1 69 ? -2.507 2.326 -59.203 1.00 84.19 69 SER A O 1
ATOM 544 N N . MET A 1 70 ? -3.800 1.178 -57.776 1.00 84.62 70 MET A N 1
ATOM 545 C CA . MET A 1 70 ? -4.076 0.071 -58.693 1.00 84.62 70 MET A CA 1
ATOM 546 C C . MET A 1 70 ? -4.952 0.506 -59.867 1.00 84.62 70 MET A C 1
ATOM 548 O O . MET A 1 70 ? -4.601 0.232 -61.014 1.00 84.62 70 MET A O 1
ATOM 552 N N . ARG A 1 71 ? -6.040 1.254 -59.625 1.00 83.50 71 ARG A N 1
ATOM 553 C CA . ARG A 1 71 ? -6.901 1.793 -60.700 1.00 83.50 71 ARG A CA 1
ATOM 554 C C . ARG A 1 71 ? -6.089 2.668 -61.645 1.00 83.50 71 ARG A C 1
ATOM 556 O O . ARG A 1 71 ? -6.210 2.562 -62.861 1.00 83.50 71 ARG A O 1
ATOM 563 N N . ARG A 1 72 ? -5.202 3.483 -61.080 1.00 78.75 72 ARG A N 1
ATOM 564 C CA . ARG A 1 72 ? -4.248 4.301 -61.823 1.00 78.75 72 ARG A CA 1
ATOM 565 C C . ARG A 1 72 ? -3.282 3.475 -62.678 1.00 78.75 72 ARG A C 1
ATOM 567 O O . ARG A 1 72 ? -3.056 3.812 -63.840 1.00 78.75 72 ARG A O 1
ATOM 574 N N . CYS A 1 73 ? -2.725 2.396 -62.132 1.00 78.44 73 CYS A N 1
ATOM 575 C CA . CYS A 1 73 ? -1.858 1.475 -62.871 1.00 78.44 73 CYS A CA 1
ATOM 576 C C . CYS A 1 73 ? -2.596 0.821 -64.054 1.00 78.44 73 CYS A C 1
ATOM 578 O O . CYS A 1 73 ? -2.077 0.780 -65.172 1.00 78.44 73 CYS A O 1
ATOM 580 N N . VAL A 1 74 ? -3.842 0.387 -63.841 1.00 81.19 74 VAL A N 1
ATOM 581 C CA . VAL A 1 74 ? -4.686 -0.209 -64.888 1.00 81.19 74 VAL A CA 1
ATOM 582 C C . VAL A 1 74 ? -5.000 0.805 -65.993 1.00 81.19 74 VAL A C 1
ATOM 584 O O . VAL A 1 74 ? -4.827 0.501 -67.169 1.00 81.19 74 VAL A O 1
ATOM 587 N N . VAL A 1 75 ? -5.368 2.042 -65.646 1.00 81.25 75 VAL A N 1
ATOM 588 C CA . VAL A 1 75 ? -5.595 3.106 -66.643 1.00 81.25 75 VAL A CA 1
ATOM 589 C C . VAL A 1 75 ? -4.348 3.348 -67.494 1.00 81.25 75 VAL A C 1
ATOM 591 O O . VAL A 1 75 ? -4.461 3.408 -68.713 1.00 81.25 75 VAL A O 1
ATOM 594 N N . ARG A 1 76 ? -3.162 3.434 -66.880 1.00 74.75 76 ARG A N 1
ATOM 595 C CA . ARG A 1 76 ? -1.894 3.670 -67.595 1.00 74.75 76 ARG A CA 1
ATOM 596 C C . ARG A 1 76 ? -1.444 2.508 -68.475 1.00 74.75 76 ARG A C 1
ATOM 598 O O . ARG A 1 76 ? -0.784 2.742 -69.480 1.00 74.75 76 ARG A O 1
ATOM 605 N N . SER A 1 77 ? -1.739 1.272 -68.079 1.00 76.62 77 SER A N 1
ATOM 606 C CA . SER A 1 77 ? -1.360 0.085 -68.856 1.00 76.62 77 SER A CA 1
ATOM 607 C C . SER A 1 77 ? -2.286 -0.158 -70.047 1.00 76.62 77 SER A C 1
ATOM 609 O O . SER A 1 77 ? -1.838 -0.697 -71.054 1.00 76.62 77 SER A O 1
ATOM 611 N N . VAL A 1 78 ? -3.555 0.255 -69.953 1.00 80.44 78 VAL A N 1
ATOM 612 C CA . VAL A 1 78 ? -4.570 0.025 -70.994 1.00 80.44 78 VAL A CA 1
ATOM 613 C C . VAL A 1 78 ? -4.743 1.227 -71.929 1.00 80.44 78 VAL A C 1
ATOM 615 O O . VAL A 1 78 ? -4.996 1.040 -73.117 1.00 80.44 78 VAL A O 1
ATOM 618 N N . LEU A 1 79 ? -4.623 2.459 -71.423 1.00 79.88 79 LEU A N 1
ATOM 619 C CA . LEU A 1 79 ? -4.877 3.682 -72.187 1.00 79.88 79 LEU A CA 1
ATOM 620 C C . LEU A 1 79 ? -3.611 4.527 -72.337 1.00 79.88 79 LEU A C 1
ATOM 622 O O . LEU A 1 79 ? -2.951 4.880 -71.361 1.00 79.88 79 LEU A O 1
ATOM 626 N N . ILE A 1 80 ? -3.334 4.932 -73.575 1.00 77.50 80 ILE A N 1
ATOM 627 C CA . ILE A 1 80 ? -2.311 5.929 -73.895 1.00 77.50 80 ILE A CA 1
ATOM 628 C C . ILE A 1 80 ? -2.986 7.303 -73.916 1.00 77.50 80 ILE A C 1
ATOM 630 O O . ILE A 1 80 ? -3.964 7.506 -74.638 1.00 77.50 80 ILE A O 1
ATOM 634 N N . LYS A 1 81 ? -2.475 8.249 -73.120 1.00 74.06 81 LYS A N 1
ATOM 635 C CA . LYS A 1 81 ? -2.966 9.635 -73.097 1.00 74.06 81 LYS A CA 1
ATOM 636 C C . LYS A 1 81 ? -2.678 10.305 -74.452 1.00 74.06 81 LYS A C 1
ATOM 638 O O . LYS A 1 81 ? -1.513 10.349 -74.847 1.00 74.06 81 LYS A O 1
ATOM 643 N N . PRO A 1 82 ? -3.692 10.832 -75.161 1.00 74.31 82 PRO A N 1
ATOM 644 C CA . PRO A 1 82 ? -3.473 11.567 -76.399 1.00 74.31 82 PRO A CA 1
ATOM 645 C C . PRO A 1 82 ? -2.959 12.987 -76.108 1.00 74.31 82 PRO A C 1
ATOM 647 O O . PRO A 1 82 ? -3.395 13.628 -75.150 1.00 74.31 82 PRO A O 1
ATOM 650 N N . ASP A 1 83 ? -2.053 13.486 -76.951 1.00 72.56 83 ASP A N 1
ATOM 651 C CA . ASP A 1 83 ? -1.475 14.834 -76.848 1.00 72.56 83 ASP A CA 1
ATOM 652 C C . ASP A 1 83 ? -2.450 15.888 -77.409 1.00 72.56 83 ASP A C 1
ATOM 654 O O . ASP A 1 83 ? -2.399 16.275 -78.579 1.00 72.56 83 ASP A O 1
ATOM 658 N N . VAL A 1 84 ? -3.437 16.272 -76.592 1.00 76.06 84 VAL A N 1
ATOM 659 C CA . VAL A 1 84 ? -4.503 17.218 -76.955 1.00 76.06 84 VAL A CA 1
ATOM 660 C C . VAL A 1 84 ? -4.668 18.276 -75.863 1.00 76.06 84 VAL A C 1
ATOM 662 O O . VAL A 1 84 ? -4.773 17.952 -74.679 1.00 76.06 84 VAL A O 1
ATOM 665 N N . LYS A 1 85 ? -4.748 19.551 -76.270 1.00 65.94 85 LYS A N 1
ATOM 666 C CA . LYS A 1 85 ? -4.991 20.696 -75.373 1.00 65.94 85 LYS A CA 1
ATOM 667 C C . LYS A 1 85 ? -6.282 20.498 -74.568 1.00 65.94 85 LYS A C 1
ATOM 669 O O . LYS A 1 85 ? -7.327 20.235 -75.160 1.00 65.94 85 LYS A O 1
ATOM 674 N N . GLY A 1 86 ? -6.208 20.652 -73.243 1.00 65.44 86 GLY A N 1
ATOM 675 C CA . GLY A 1 86 ? -7.332 20.446 -72.312 1.00 65.44 86 GLY A CA 1
ATOM 676 C C . GLY A 1 86 ? -7.302 19.136 -71.506 1.00 65.44 86 GLY A C 1
ATOM 677 O O . GLY A 1 86 ? -8.186 18.917 -70.684 1.00 65.44 86 GLY A O 1
ATOM 678 N N . LEU A 1 87 ? -6.296 18.275 -71.706 1.00 65.81 87 LEU A N 1
ATOM 679 C CA . LEU A 1 87 ? -5.996 17.111 -70.847 1.00 65.81 87 LEU A CA 1
ATOM 680 C C . LEU A 1 87 ? -4.761 17.348 -69.953 1.00 65.81 87 LEU A C 1
ATOM 682 O O . LEU A 1 87 ? -4.123 16.401 -69.494 1.00 65.81 87 LEU A O 1
ATOM 686 N N . GLU A 1 88 ? -4.383 18.607 -69.744 1.00 63.44 88 GLU A N 1
ATOM 687 C CA . GLU A 1 88 ? -3.199 19.009 -68.971 1.00 63.44 88 GLU A CA 1
ATOM 688 C C . GLU A 1 88 ? -3.379 18.674 -67.479 1.00 63.44 88 GLU A C 1
ATOM 690 O O . GLU A 1 88 ? -2.512 18.034 -66.894 1.00 63.44 88 GLU A O 1
ATOM 695 N N . ASP A 1 89 ? -4.566 18.925 -66.916 1.00 60.97 89 ASP A N 1
ATOM 696 C CA . ASP A 1 89 ? -4.910 18.587 -65.522 1.00 60.97 89 ASP A CA 1
ATOM 697 C C . ASP A 1 89 ? -5.076 17.073 -65.266 1.00 60.97 89 ASP A C 1
ATOM 699 O O . ASP A 1 89 ? -5.040 16.610 -64.128 1.00 60.97 89 ASP A O 1
ATOM 703 N N . GLU A 1 90 ? -5.229 16.272 -66.327 1.00 61.38 90 GLU A N 1
ATOM 704 C CA . GLU A 1 90 ? -5.298 14.802 -66.257 1.00 61.38 90 GLU A CA 1
ATOM 705 C C . GLU A 1 90 ? -3.904 14.154 -66.172 1.00 61.38 90 GLU A C 1
ATOM 707 O O . GLU A 1 90 ? -3.766 12.924 -66.164 1.00 61.38 90 GLU A O 1
ATOM 712 N N . GLU A 1 91 ? -2.846 14.967 -66.141 1.00 57.69 91 GLU A N 1
ATOM 713 C CA . GLU A 1 91 ? -1.480 14.529 -65.899 1.00 57.69 91 GLU A CA 1
ATOM 714 C C . GLU A 1 91 ? -1.293 14.138 -64.430 1.00 57.69 91 GLU A C 1
ATOM 716 O O . GLU A 1 91 ? -0.780 14.873 -63.592 1.00 57.69 91 GLU A O 1
ATOM 721 N N . GLU A 1 92 ? -1.739 12.930 -64.095 1.00 57.59 92 GLU A N 1
ATOM 722 C CA . GLU A 1 92 ? -1.516 12.381 -62.765 1.00 57.59 92 GLU A CA 1
ATOM 723 C C . GLU A 1 92 ? -0.004 12.288 -62.496 1.00 57.59 92 GLU A C 1
ATOM 725 O O . GLU A 1 92 ? 0.709 11.568 -63.211 1.00 57.59 92 GLU A O 1
ATOM 730 N N . ALA A 1 93 ? 0.455 12.976 -61.441 1.00 58.59 93 ALA A N 1
ATOM 731 C CA . ALA A 1 93 ? 1.859 13.131 -61.048 1.00 58.59 93 ALA A CA 1
ATOM 732 C C . ALA A 1 93 ? 2.644 11.820 -61.189 1.00 58.59 93 ALA A C 1
ATOM 734 O O . ALA A 1 93 ? 2.214 10.836 -60.584 1.00 58.59 93 ALA A O 1
ATOM 735 N N . PRO A 1 94 ? 3.733 11.745 -61.981 1.00 60.53 94 PRO A N 1
ATOM 736 C CA . PRO A 1 94 ? 4.452 10.500 -62.262 1.00 60.53 94 PRO A CA 1
ATOM 737 C C . PRO A 1 94 ? 4.690 9.681 -60.989 1.00 60.53 94 PRO A C 1
ATOM 739 O O . PRO A 1 94 ? 4.805 10.246 -59.901 1.00 60.53 94 PRO A O 1
ATOM 742 N N . LEU A 1 95 ? 4.715 8.344 -61.114 1.00 56.25 95 LEU A N 1
ATOM 743 C CA . LEU A 1 95 ? 5.106 7.508 -59.974 1.00 56.25 95 LEU A CA 1
ATOM 744 C C . LEU A 1 95 ? 6.409 8.092 -59.421 1.00 56.25 95 LEU A C 1
ATOM 746 O O . LEU A 1 95 ? 7.260 8.439 -60.246 1.00 56.25 95 LEU A O 1
ATOM 750 N N . PRO A 1 96 ? 6.545 8.265 -58.094 1.00 55.22 96 PRO A N 1
ATOM 751 C CA . PRO A 1 96 ? 7.768 8.797 -57.523 1.00 55.22 96 PRO A CA 1
ATOM 752 C C . PRO A 1 96 ? 8.907 7.890 -57.980 1.00 55.22 96 PRO A C 1
ATOM 754 O O . PRO A 1 96 ? 9.043 6.753 -57.534 1.00 55.22 96 PRO A O 1
ATOM 757 N N . LEU A 1 97 ? 9.671 8.364 -58.960 1.00 54.91 97 LEU A N 1
ATOM 758 C CA . LEU A 1 97 ? 10.887 7.705 -59.382 1.00 54.91 97 LEU A CA 1
ATOM 759 C C . LEU A 1 97 ? 11.850 7.846 -58.209 1.00 54.91 97 LEU A C 1
ATOM 761 O O . LEU A 1 97 ? 11.946 8.930 -57.624 1.00 54.91 97 LEU A O 1
ATOM 765 N N . SER A 1 98 ? 12.572 6.771 -57.875 1.00 54.66 98 SER A N 1
ATOM 766 C CA . SER A 1 98 ? 13.780 6.912 -57.061 1.00 54.66 98 SER A CA 1
ATOM 767 C C . SER A 1 98 ? 14.579 8.053 -57.677 1.00 54.66 98 SER A C 1
ATOM 769 O O . SER A 1 98 ? 14.835 7.991 -58.882 1.00 54.66 98 SER A O 1
ATOM 771 N N . PRO A 1 99 ? 14.873 9.123 -56.925 1.00 55.09 99 PRO A N 1
ATOM 772 C CA . PRO A 1 99 ? 15.319 10.356 -57.538 1.00 55.09 99 PRO A CA 1
ATOM 773 C C . PRO A 1 99 ? 16.704 10.133 -58.156 1.00 55.09 99 PRO A C 1
ATOM 775 O O . PRO A 1 99 ? 17.728 10.088 -57.479 1.00 55.09 99 PRO A O 1
ATOM 778 N N . LEU A 1 100 ? 16.703 9.902 -59.467 1.00 56.47 100 LEU A N 1
ATOM 779 C CA . LEU A 1 100 ? 17.871 9.681 -60.303 1.00 56.47 100 LEU A CA 1
ATOM 780 C C . LEU A 1 100 ? 18.325 11.050 -60.802 1.00 56.47 100 LEU A C 1
ATOM 782 O O . LEU A 1 100 ? 17.544 11.779 -61.406 1.00 56.47 100 LEU A O 1
ATOM 786 N N . GLY A 1 101 ? 19.578 11.405 -60.516 1.00 55.22 101 GLY A N 1
ATOM 787 C CA . GLY A 1 101 ? 20.106 12.734 -60.831 1.00 55.22 101 GLY A CA 1
ATOM 788 C C . GLY A 1 101 ? 19.735 13.807 -59.806 1.00 55.22 101 GLY A C 1
ATOM 789 O O . GLY A 1 101 ? 19.526 14.956 -60.184 1.00 55.22 101 GLY A O 1
ATOM 790 N N . LEU A 1 102 ? 19.651 13.457 -58.513 1.00 55.84 102 LEU A N 1
ATOM 791 C CA . LEU A 1 102 ? 19.633 14.471 -57.455 1.00 55.84 102 LEU A CA 1
ATOM 792 C C . LEU A 1 102 ? 20.850 15.382 -57.612 1.00 55.84 102 LEU A C 1
ATOM 794 O O . LEU A 1 102 ? 21.994 14.930 -57.535 1.00 55.84 102 LEU A O 1
ATOM 798 N N . ASP A 1 103 ? 20.592 16.669 -57.817 1.00 58.09 103 ASP A N 1
ATOM 799 C CA . ASP A 1 103 ? 21.638 17.673 -57.879 1.00 58.09 103 ASP A CA 1
ATOM 800 C C . ASP A 1 103 ? 22.154 17.991 -56.464 1.00 58.09 103 ASP A C 1
ATOM 802 O O . ASP A 1 103 ? 21.651 18.853 -55.732 1.00 58.09 103 ASP A O 1
ATOM 806 N N . PHE A 1 104 ? 23.193 17.258 -56.068 1.00 60.00 104 PHE A N 1
ATOM 807 C CA . PHE A 1 104 ? 23.918 17.466 -54.817 1.00 60.00 104 PHE A CA 1
ATOM 808 C C . PHE A 1 104 ? 24.807 18.725 -54.830 1.00 60.00 104 PHE A C 1
ATOM 810 O O . PHE A 1 104 ? 25.470 18.999 -53.829 1.00 60.00 104 PHE A O 1
ATOM 817 N N . SER A 1 105 ? 24.822 19.515 -55.916 1.00 64.75 105 SER A N 1
ATOM 818 C CA . SER A 1 105 ? 25.525 20.809 -55.970 1.00 64.75 105 SER A CA 1
ATOM 819 C C . SER A 1 105 ? 24.848 21.901 -55.131 1.00 64.75 105 SER A C 1
ATOM 821 O O . SER A 1 105 ? 25.432 22.955 -54.872 1.00 64.75 105 SER A O 1
ATOM 823 N N . SER A 1 106 ? 23.636 21.626 -54.643 1.00 67.69 106 SER A N 1
ATOM 824 C CA . SER A 1 106 ? 22.873 22.515 -53.776 1.00 67.69 106 SER A CA 1
ATOM 825 C C . SER A 1 106 ? 23.681 22.987 -52.545 1.00 67.69 106 SER A C 1
ATOM 827 O O . SER A 1 106 ? 24.269 22.162 -51.838 1.00 67.69 106 SER A O 1
ATOM 829 N N . PRO A 1 107 ? 23.647 24.281 -52.167 1.00 68.69 107 PRO A N 1
ATOM 830 C CA . PRO A 1 107 ? 24.456 24.823 -51.063 1.00 68.69 107 PRO A CA 1
ATOM 831 C C . PRO A 1 107 ? 24.146 24.200 -49.687 1.00 68.69 107 PRO A C 1
ATOM 833 O O . PRO A 1 107 ? 24.995 24.200 -48.790 1.00 68.69 107 PRO A O 1
ATOM 836 N N . TRP A 1 108 ? 22.955 23.618 -49.509 1.00 78.12 108 TRP A N 1
ATOM 837 C CA . TRP A 1 108 ? 22.586 22.880 -48.298 1.00 78.12 108 TRP A CA 1
ATOM 838 C C . TRP A 1 108 ? 23.252 21.502 -48.203 1.00 78.12 108 TRP A C 1
ATOM 840 O O . TRP A 1 108 ? 23.441 21.014 -47.090 1.00 78.12 108 TRP A O 1
ATOM 850 N N . HIS A 1 109 ? 23.661 20.883 -49.318 1.00 80.19 109 HIS A N 1
ATOM 851 C CA . HIS A 1 109 ? 24.247 19.540 -49.315 1.00 80.19 109 HIS A CA 1
ATOM 852 C C . HIS A 1 109 ? 25.557 19.513 -48.527 1.00 80.19 109 HIS A C 1
ATOM 854 O O . HIS A 1 109 ? 25.760 18.648 -47.679 1.00 80.19 109 HIS A O 1
ATOM 860 N N . LYS A 1 110 ? 26.406 20.533 -48.705 1.00 81.81 110 LYS A N 1
ATOM 861 C CA . LYS A 1 110 ? 27.629 20.695 -47.909 1.00 81.81 110 LYS A CA 1
ATOM 862 C C . LYS A 1 110 ? 27.318 20.775 -46.411 1.00 81.81 110 LYS A C 1
ATOM 864 O O . LYS A 1 110 ? 27.987 20.115 -45.620 1.00 81.81 110 LYS A O 1
ATOM 869 N N . ARG A 1 111 ? 26.279 21.527 -46.020 1.00 84.88 111 ARG A N 1
ATOM 870 C CA . ARG A 1 111 ? 25.830 21.625 -44.618 1.00 84.88 111 ARG A CA 1
ATOM 871 C C . ARG A 1 111 ? 25.283 20.294 -44.102 1.00 84.88 111 ARG A C 1
ATOM 873 O O . ARG A 1 111 ? 25.598 19.916 -42.980 1.00 84.88 111 ARG A O 1
ATOM 880 N N . PHE A 1 112 ? 24.517 19.570 -44.915 1.00 86.00 112 PHE A N 1
ATOM 881 C CA . PHE A 1 112 ? 24.003 18.241 -44.586 1.00 86.00 112 PHE A CA 1
ATOM 882 C C . PHE A 1 112 ? 25.137 17.232 -44.379 1.00 86.00 112 PHE A C 1
ATOM 884 O O . PHE A 1 112 ? 25.170 16.560 -43.354 1.00 86.00 112 PHE A O 1
ATOM 891 N N . VAL A 1 113 ? 26.102 17.155 -45.300 1.00 86.31 113 VAL A N 1
ATOM 892 C CA . VAL A 1 113 ? 27.260 16.255 -45.185 1.00 86.31 113 VAL A CA 1
ATOM 893 C C . VAL A 1 113 ? 28.098 16.606 -43.956 1.00 86.31 113 VAL A C 1
ATOM 895 O O . VAL A 1 113 ? 28.502 15.709 -43.218 1.00 86.31 113 VAL A O 1
ATOM 898 N N . GLN A 1 114 ? 28.312 17.897 -43.685 1.00 87.00 114 GLN A N 1
ATOM 899 C CA . GLN A 1 114 ? 28.985 18.357 -42.467 1.00 87.00 114 GLN A CA 1
ATOM 900 C C . GLN A 1 114 ? 28.224 17.946 -41.200 1.00 87.00 114 GLN A C 1
ATOM 902 O O . GLN A 1 114 ? 28.833 17.404 -40.280 1.00 87.00 114 GLN A O 1
ATOM 907 N N . ALA A 1 115 ? 26.905 18.152 -41.156 1.00 88.19 115 ALA A N 1
ATOM 908 C CA . ALA A 1 115 ? 26.067 17.752 -40.030 1.00 88.19 115 ALA A CA 1
ATOM 909 C C . ALA A 1 115 ? 26.073 16.230 -39.836 1.00 88.19 115 ALA A C 1
ATOM 911 O O . ALA A 1 115 ? 26.297 15.762 -38.726 1.00 88.19 115 ALA A O 1
ATOM 912 N N . LYS A 1 116 ? 25.929 15.451 -40.915 1.00 87.31 116 LYS A N 1
ATOM 913 C CA . LYS A 1 116 ? 26.004 13.986 -40.893 1.00 87.31 116 LYS A CA 1
ATOM 914 C C . LYS A 1 116 ? 27.354 13.506 -40.363 1.00 87.31 116 LYS A C 1
ATOM 916 O O . LYS A 1 116 ? 27.382 12.643 -39.493 1.00 87.31 116 LYS A O 1
ATOM 921 N N . LYS A 1 117 ? 28.464 14.080 -40.843 1.00 84.50 117 LYS A N 1
ATOM 922 C CA . LYS A 1 117 ? 29.812 13.741 -40.364 1.00 84.50 117 LYS A CA 1
ATOM 923 C C . LYS A 1 117 ? 29.973 14.080 -38.881 1.00 84.50 117 LYS A C 1
ATOM 925 O O . LYS A 1 117 ? 30.499 13.260 -38.142 1.00 84.50 117 LYS A O 1
ATOM 930 N N . ARG A 1 118 ? 29.462 15.238 -38.444 1.00 84.56 118 ARG A N 1
ATOM 931 C CA . ARG A 1 118 ? 29.469 15.666 -37.037 1.00 84.56 118 ARG A CA 1
ATOM 932 C C . ARG A 1 118 ? 28.614 14.765 -36.144 1.00 84.56 118 ARG A C 1
ATOM 934 O O . ARG A 1 118 ? 28.994 14.516 -35.009 1.00 84.56 118 ARG A O 1
ATOM 941 N N . ILE A 1 119 ? 27.468 14.290 -36.623 1.00 85.81 119 ILE A N 1
ATOM 942 C CA . ILE A 1 119 ? 26.632 13.337 -35.885 1.00 85.81 119 ILE A CA 1
ATOM 943 C C . ILE A 1 119 ? 27.376 12.006 -35.761 1.00 85.81 119 ILE A C 1
ATOM 945 O O . ILE A 1 119 ? 27.530 11.493 -34.658 1.00 85.81 119 ILE A O 1
ATOM 949 N N . LEU A 1 120 ? 27.902 11.487 -36.871 1.00 80.75 120 LEU A N 1
ATOM 950 C CA . LEU A 1 120 ? 28.596 10.201 -36.896 1.00 80.75 120 LEU A CA 1
ATOM 951 C C . LEU A 1 120 ? 29.852 10.191 -36.010 1.00 80.75 120 LEU A C 1
ATOM 953 O O . LEU A 1 120 ? 30.116 9.185 -35.365 1.00 80.75 120 LEU A O 1
ATOM 957 N N . SER A 1 121 ? 30.586 11.306 -35.936 1.00 79.31 121 SER A N 1
ATOM 958 C CA . SER A 1 121 ? 31.812 11.411 -35.134 1.00 79.31 121 SER A CA 1
ATOM 959 C C . SER A 1 121 ? 31.588 11.607 -33.632 1.00 79.31 121 SER A C 1
ATOM 961 O O . SER A 1 121 ? 32.518 11.389 -32.869 1.00 79.31 121 SER A O 1
ATOM 963 N N . ASN A 1 122 ? 30.409 12.077 -33.205 1.00 83.62 122 ASN A N 1
ATOM 964 C CA . ASN A 1 122 ? 30.158 12.442 -31.802 1.00 83.62 122 ASN A CA 1
ATOM 965 C C . ASN A 1 122 ? 29.139 11.535 -31.108 1.00 83.62 122 ASN A C 1
ATOM 967 O O . ASN A 1 122 ? 29.155 11.420 -29.889 1.00 83.62 122 ASN A O 1
ATOM 971 N N . LEU A 1 123 ? 28.208 10.942 -31.860 1.00 84.69 123 LEU A N 1
ATOM 972 C CA . LEU A 1 123 ? 27.079 10.217 -31.279 1.00 84.69 123 LEU A CA 1
ATOM 973 C C . LEU A 1 123 ? 27.414 8.747 -30.996 1.00 84.69 123 LEU A C 1
ATOM 975 O O . LEU A 1 123 ? 26.745 8.140 -30.174 1.00 84.69 123 LEU A O 1
ATOM 979 N N . HIS A 1 124 ? 28.406 8.171 -31.688 1.00 87.75 124 HIS A N 1
ATOM 980 C CA . HIS A 1 124 ? 28.947 6.811 -31.488 1.00 87.75 124 HIS A CA 1
ATOM 981 C C . HIS A 1 124 ? 27.933 5.645 -31.467 1.00 87.75 124 HIS A C 1
ATOM 983 O O . HIS A 1 124 ? 28.313 4.517 -31.180 1.00 87.75 124 HIS A O 1
ATOM 989 N N . ILE A 1 125 ? 26.664 5.863 -31.838 1.00 84.12 125 ILE A N 1
ATOM 990 C CA . ILE A 1 125 ? 25.579 4.860 -31.739 1.00 84.12 125 ILE A CA 1
ATOM 991 C C . ILE A 1 125 ? 25.871 3.588 -32.548 1.00 84.12 125 ILE A C 1
ATOM 993 O O . ILE A 1 125 ? 25.461 2.499 -32.163 1.00 84.12 125 ILE A O 1
ATOM 997 N N . LEU A 1 126 ? 26.585 3.712 -33.670 1.00 86.00 126 LEU A N 1
ATOM 998 C CA . LEU A 1 126 ? 26.914 2.580 -34.545 1.00 86.00 126 LEU A CA 1
ATOM 999 C C . LEU A 1 126 ? 28.189 1.834 -34.120 1.00 86.00 126 LEU A C 1
ATOM 1001 O O . LEU A 1 126 ? 28.600 0.899 -34.805 1.00 86.00 126 LEU A O 1
ATOM 1005 N N . HIS A 1 127 ? 28.839 2.248 -33.029 1.00 89.00 127 HIS A N 1
ATOM 1006 C CA . HIS A 1 127 ? 30.056 1.601 -32.560 1.00 89.00 127 HIS A CA 1
ATOM 1007 C C . HIS A 1 127 ? 29.743 0.180 -32.048 1.00 89.00 127 HIS A C 1
ATOM 1009 O O . HIS A 1 127 ? 28.815 0.025 -31.248 1.00 89.00 127 HIS A O 1
ATOM 1015 N N . PRO A 1 128 ? 30.511 -0.861 -32.432 1.00 89.94 128 PRO A N 1
ATOM 1016 C CA . PRO A 1 128 ? 30.227 -2.248 -32.046 1.00 89.94 128 PRO A CA 1
ATOM 1017 C C . PRO A 1 128 ? 30.076 -2.458 -30.532 1.00 89.94 128 PRO A C 1
ATOM 1019 O O . PRO A 1 128 ? 29.173 -3.164 -30.095 1.00 89.94 128 PRO A O 1
ATOM 1022 N N . THR A 1 129 ? 30.893 -1.779 -29.723 1.00 92.06 129 THR A N 1
ATOM 1023 C CA . THR A 1 129 ? 30.815 -1.822 -28.250 1.00 92.06 129 THR A CA 1
ATOM 1024 C C . THR A 1 129 ? 29.458 -1.363 -27.705 1.00 92.06 129 THR A C 1
ATOM 1026 O O . THR A 1 129 ? 28.983 -1.925 -26.722 1.00 92.06 129 THR A O 1
ATOM 1029 N N . MET A 1 130 ? 28.793 -0.393 -28.351 1.00 93.69 130 MET A N 1
ATOM 1030 C CA . MET A 1 130 ? 27.464 0.075 -27.926 1.00 93.69 130 MET A CA 1
ATOM 1031 C C . MET A 1 130 ? 26.398 -0.991 -28.153 1.00 93.69 130 MET A C 1
ATOM 1033 O O . MET A 1 130 ? 25.503 -1.147 -27.328 1.00 93.69 130 MET A O 1
ATOM 1037 N N . LYS A 1 131 ? 26.520 -1.766 -29.238 1.00 91.94 131 LYS A N 1
ATOM 1038 C CA . LYS A 1 131 ? 25.654 -2.921 -29.486 1.00 91.94 131 LYS A CA 1
ATOM 1039 C C . LYS A 1 131 ? 25.827 -3.970 -28.387 1.00 91.94 131 LYS A C 1
ATOM 1041 O O . LYS A 1 131 ? 24.840 -4.391 -27.802 1.00 91.94 131 LYS A O 1
ATOM 1046 N N . THR A 1 132 ? 27.065 -4.332 -28.054 1.00 93.31 132 THR A N 1
ATOM 1047 C CA . THR A 1 132 ? 27.337 -5.306 -26.983 1.00 93.31 132 THR A CA 1
ATOM 1048 C C . THR A 1 132 ? 26.805 -4.831 -25.625 1.00 93.31 132 THR A C 1
ATOM 1050 O O . THR A 1 132 ? 26.203 -5.608 -24.888 1.00 93.31 132 THR A O 1
ATOM 1053 N N . LEU A 1 133 ? 26.973 -3.543 -25.303 1.00 95.12 133 LEU A N 1
ATOM 1054 C CA . LEU A 1 133 ? 26.394 -2.925 -24.105 1.00 95.12 133 LEU A CA 1
ATOM 1055 C C . LEU A 1 133 ? 24.855 -2.987 -24.110 1.00 95.12 133 LEU A C 1
ATOM 1057 O O . LEU A 1 133 ? 24.233 -3.272 -23.082 1.00 95.12 133 LEU A O 1
ATOM 1061 N N . LEU A 1 134 ? 24.230 -2.748 -25.265 1.00 94.12 134 LEU A N 1
ATOM 1062 C CA . LEU A 1 134 ? 22.785 -2.876 -25.422 1.00 94.12 134 LEU A CA 1
ATOM 1063 C C . LEU A 1 134 ? 22.323 -4.317 -25.157 1.00 94.12 134 LEU A C 1
ATOM 1065 O O . LEU A 1 134 ? 21.390 -4.515 -24.378 1.00 94.12 134 LEU A O 1
ATOM 1069 N N . ASP A 1 135 ? 23.020 -5.300 -25.729 1.00 94.00 135 ASP A N 1
ATOM 1070 C CA . ASP A 1 135 ? 22.731 -6.728 -25.562 1.00 94.00 135 ASP A CA 1
ATOM 1071 C C . ASP A 1 135 ? 22.838 -7.158 -24.086 1.00 94.00 135 ASP A C 1
ATOM 1073 O O . ASP A 1 135 ? 21.991 -7.905 -23.596 1.00 94.00 135 ASP A O 1
ATOM 1077 N N . PHE A 1 136 ? 23.824 -6.641 -23.338 1.00 94.31 136 PHE A N 1
ATOM 1078 C CA . PHE A 1 136 ? 23.941 -6.896 -21.895 1.00 94.31 136 PHE A CA 1
ATOM 1079 C C . PHE A 1 136 ? 22.744 -6.364 -21.110 1.00 94.31 136 PHE A C 1
ATOM 1081 O O . PHE A 1 136 ? 22.220 -7.063 -20.243 1.00 94.31 136 PHE A O 1
ATOM 1088 N N . GLY A 1 137 ? 22.297 -5.140 -21.403 1.00 93.25 137 GLY A N 1
ATOM 1089 C CA . GLY A 1 137 ? 21.123 -4.583 -20.733 1.00 93.25 137 GLY A CA 1
ATOM 1090 C C . GLY A 1 137 ? 19.840 -5.321 -21.098 1.00 93.25 137 GLY A C 1
ATOM 1091 O O . GLY A 1 137 ? 19.020 -5.566 -20.221 1.00 93.25 137 GLY A O 1
ATOM 1092 N N . TYR A 1 138 ? 19.674 -5.745 -22.354 1.00 91.19 138 TYR A N 1
ATOM 1093 C CA . TYR A 1 138 ? 18.511 -6.545 -22.736 1.00 91.19 138 TYR A CA 1
ATOM 1094 C C . TYR A 1 138 ? 18.499 -7.903 -22.023 1.00 91.19 138 TYR A C 1
ATOM 1096 O O . TYR A 1 138 ? 17.468 -8.302 -21.491 1.00 91.19 138 TYR A O 1
ATOM 1104 N N . ALA A 1 139 ? 19.639 -8.592 -21.950 1.00 92.69 139 ALA A N 1
ATOM 1105 C CA . ALA A 1 139 ? 19.728 -9.900 -21.306 1.00 92.69 139 ALA A CA 1
ATOM 1106 C C . ALA A 1 139 ? 19.434 -9.857 -19.795 1.00 92.69 139 ALA A C 1
ATOM 1108 O O . ALA A 1 139 ? 18.750 -10.739 -19.288 1.00 92.69 139 ALA A O 1
ATOM 1109 N N . GLU A 1 140 ? 19.937 -8.844 -19.082 1.00 92.31 140 GLU A N 1
ATOM 1110 C CA . GLU A 1 140 ? 19.847 -8.792 -17.613 1.00 92.31 140 GLU A CA 1
ATOM 1111 C C . GLU A 1 140 ? 18.658 -7.962 -17.096 1.00 92.31 140 GLU A C 1
ATOM 1113 O O . GLU A 1 140 ? 18.111 -8.270 -16.040 1.00 92.31 140 GLU A O 1
ATOM 1118 N N . LEU A 1 141 ? 18.252 -6.900 -17.807 1.00 94.19 141 LEU A N 1
ATOM 1119 C CA . LEU A 1 141 ? 17.302 -5.901 -17.292 1.00 94.19 141 LEU A CA 1
ATOM 1120 C C . LEU A 1 141 ? 15.901 -6.004 -17.917 1.00 94.19 141 LEU A C 1
ATOM 1122 O O . LEU A 1 141 ? 14.941 -5.502 -17.332 1.00 94.19 141 LEU A O 1
ATOM 1126 N N . SER A 1 142 ? 15.740 -6.630 -19.090 1.00 89.06 142 SER A N 1
ATOM 1127 C CA . SER A 1 142 ? 14.470 -6.595 -19.847 1.00 89.06 142 SER A CA 1
ATOM 1128 C C . SER A 1 142 ? 13.284 -7.227 -19.118 1.00 89.06 142 SER A C 1
ATOM 1130 O O . SER A 1 142 ? 12.168 -6.741 -19.251 1.00 89.06 142 SER A O 1
ATOM 1132 N N . THR A 1 143 ? 13.496 -8.249 -18.294 1.00 88.94 143 THR A N 1
ATOM 1133 C CA . THR A 1 143 ? 12.434 -8.898 -17.500 1.00 88.94 143 THR A CA 1
ATOM 1134 C C . THR A 1 143 ? 12.635 -8.721 -15.999 1.00 88.94 143 THR A C 1
ATOM 1136 O O . THR A 1 143 ? 12.004 -9.408 -15.199 1.00 88.94 143 THR A O 1
ATOM 1139 N N . PHE A 1 144 ? 13.552 -7.842 -15.597 1.00 94.19 144 PHE A N 1
ATOM 1140 C CA . PHE A 1 144 ? 13.920 -7.688 -14.201 1.00 94.19 144 PHE A CA 1
ATOM 1141 C C . PHE A 1 144 ? 12.866 -6.875 -13.442 1.00 94.19 144 PHE A C 1
ATOM 1143 O O . PHE A 1 144 ? 12.595 -5.717 -13.771 1.00 94.19 144 PHE A O 1
ATOM 1150 N N . LEU A 1 145 ? 12.319 -7.471 -12.385 1.00 93.25 145 LEU A N 1
ATOM 1151 C CA . LEU A 1 145 ? 11.488 -6.781 -11.408 1.00 93.25 145 LEU A CA 1
ATOM 1152 C C . LEU A 1 145 ? 12.284 -6.563 -10.120 1.00 93.25 145 LEU A C 1
ATOM 1154 O O . LEU A 1 145 ? 12.937 -7.475 -9.616 1.00 93.25 145 LEU A O 1
ATOM 1158 N N . ILE A 1 146 ? 12.226 -5.339 -9.601 1.00 92.81 146 ILE A N 1
ATOM 1159 C CA . ILE A 1 146 ? 12.868 -4.920 -8.352 1.00 92.81 146 ILE A CA 1
ATOM 1160 C C . ILE A 1 146 ? 12.243 -5.647 -7.163 1.00 92.81 146 ILE A C 1
ATOM 1162 O O . ILE A 1 146 ? 12.952 -6.028 -6.235 1.00 92.81 146 ILE A O 1
ATOM 1166 N N . ALA A 1 147 ? 10.930 -5.858 -7.205 1.00 89.44 147 ALA A N 1
ATOM 1167 C CA . ALA A 1 147 ? 10.191 -6.602 -6.202 1.00 89.44 147 ALA A CA 1
ATOM 1168 C C . ALA A 1 147 ? 9.191 -7.553 -6.866 1.00 89.44 147 ALA A C 1
ATOM 1170 O O . ALA A 1 147 ? 8.685 -7.293 -7.958 1.00 89.44 147 ALA A O 1
ATOM 1171 N N . ASP A 1 148 ? 8.892 -8.655 -6.179 1.00 87.50 148 ASP A N 1
ATOM 1172 C CA . ASP A 1 148 ? 7.828 -9.576 -6.573 1.00 87.50 148 ASP A CA 1
ATOM 1173 C C . ASP A 1 148 ? 6.474 -9.033 -6.102 1.00 87.50 148 ASP A C 1
ATOM 1175 O O . ASP A 1 148 ? 5.956 -9.396 -5.044 1.00 87.50 148 ASP A O 1
ATOM 1179 N N . PHE A 1 149 ? 5.926 -8.118 -6.894 1.00 85.50 149 PHE A N 1
ATOM 1180 C CA . PHE A 1 149 ? 4.663 -7.445 -6.614 1.00 85.50 149 PHE A CA 1
ATOM 1181 C C . PHE A 1 149 ? 3.457 -8.392 -6.575 1.00 85.50 149 PHE A C 1
ATOM 1183 O O . PHE A 1 149 ? 2.514 -8.149 -5.830 1.00 85.50 149 PHE A O 1
ATOM 1190 N N . LEU A 1 150 ? 3.481 -9.494 -7.330 1.00 81.81 150 LEU A N 1
ATOM 1191 C CA . LEU A 1 150 ? 2.373 -10.456 -7.365 1.00 81.81 150 LEU A CA 1
ATOM 1192 C C . LEU A 1 150 ? 2.283 -11.261 -6.062 1.00 81.81 150 LEU A C 1
ATOM 1194 O O . LEU A 1 150 ? 1.193 -11.648 -5.637 1.00 81.81 150 LEU A O 1
ATOM 1198 N N . SER A 1 151 ? 3.417 -11.459 -5.381 1.00 82.06 151 SER A N 1
ATOM 1199 C CA . SER A 1 151 ? 3.448 -12.117 -4.071 1.00 82.06 151 SER A CA 1
ATOM 1200 C C . SER A 1 151 ? 2.700 -11.353 -2.977 1.00 82.06 151 SER A C 1
ATOM 1202 O O . SER A 1 151 ? 2.329 -11.957 -1.971 1.00 82.06 151 SER A O 1
ATOM 1204 N N . PHE A 1 152 ? 2.445 -10.052 -3.160 1.00 82.69 152 PHE A N 1
ATOM 1205 C CA . PHE A 1 152 ? 1.792 -9.205 -2.160 1.00 82.69 152 PHE A CA 1
ATOM 1206 C C . PHE A 1 152 ? 0.426 -9.759 -1.765 1.00 82.69 152 PHE A C 1
ATOM 1208 O O . PHE A 1 152 ? 0.155 -9.930 -0.581 1.00 82.69 152 PHE A O 1
ATOM 1215 N N . ARG A 1 153 ? -0.392 -10.161 -2.740 1.00 81.94 153 ARG A N 1
ATOM 1216 C CA . ARG A 1 153 ? -1.699 -10.755 -2.448 1.00 81.94 153 ARG A CA 1
ATOM 1217 C C . ARG A 1 153 ? -1.598 -12.150 -1.828 1.00 81.94 153 ARG A C 1
ATOM 1219 O O . ARG A 1 153 ? -2.408 -12.502 -0.976 1.00 81.94 153 ARG A O 1
ATOM 1226 N N . LEU A 1 154 ? -0.609 -12.944 -2.240 1.00 83.19 154 LEU A N 1
ATOM 1227 C CA . LEU A 1 154 ? -0.422 -14.317 -1.754 1.00 83.19 154 LEU A CA 1
ATOM 1228 C C . LEU A 1 154 ? -0.012 -14.372 -0.276 1.00 83.19 154 LEU A C 1
ATOM 1230 O O . LEU A 1 154 ? -0.324 -15.345 0.405 1.00 83.19 154 LEU A O 1
ATOM 1234 N N . LYS A 1 155 ? 0.671 -13.335 0.221 1.00 83.50 155 LYS A N 1
ATOM 1235 C CA . LYS A 1 155 ? 1.091 -13.217 1.626 1.00 83.50 155 LYS A CA 1
ATOM 1236 C C . LYS A 1 155 ? -0.058 -12.864 2.585 1.00 83.50 155 LYS A C 1
ATOM 1238 O O . LYS A 1 155 ? 0.136 -12.953 3.794 1.00 83.50 155 LYS A O 1
ATOM 1243 N N . GLY A 1 156 ? -1.238 -12.510 2.070 1.00 88.06 156 GLY A N 1
ATOM 1244 C CA . GLY A 1 156 ? -2.382 -12.058 2.867 1.00 88.06 156 GLY A CA 1
ATOM 1245 C C . GLY A 1 156 ? -2.364 -10.547 3.143 1.00 88.06 156 GLY A C 1
ATOM 1246 O O . GLY A 1 156 ? -1.643 -9.818 2.463 1.00 88.06 156 GLY A O 1
ATOM 1247 N N . PRO A 1 157 ? -3.178 -10.061 4.103 1.00 92.75 157 PRO A N 1
ATOM 1248 C CA . PRO A 1 157 ? -3.248 -8.644 4.452 1.00 92.75 157 PRO A CA 1
ATOM 1249 C C . PRO A 1 157 ? -1.887 -8.072 4.864 1.00 92.75 157 PRO A C 1
ATOM 1251 O O . PRO A 1 157 ? -1.234 -8.586 5.771 1.00 92.75 157 PRO A O 1
ATOM 1254 N N . ILE A 1 158 ? -1.482 -6.990 4.206 1.00 94.31 158 ILE A N 1
ATOM 1255 C CA . ILE A 1 158 ? -0.172 -6.363 4.367 1.00 94.31 158 ILE A CA 1
ATOM 1256 C C . ILE A 1 158 ? -0.286 -5.167 5.307 1.00 94.31 158 ILE A C 1
ATOM 1258 O O . ILE A 1 158 ? -1.168 -4.322 5.158 1.00 94.31 158 ILE A O 1
ATOM 1262 N N . ASP A 1 159 ? 0.637 -5.085 6.256 1.00 94.38 159 ASP A N 1
ATOM 1263 C CA . ASP A 1 159 ? 0.829 -3.914 7.104 1.00 94.38 159 ASP A CA 1
ATOM 1264 C C . ASP A 1 159 ? 1.667 -2.828 6.391 1.00 94.38 159 ASP A C 1
ATOM 1266 O O . ASP A 1 159 ? 2.576 -3.131 5.612 1.00 94.38 159 ASP A O 1
ATOM 1270 N N . CYS A 1 160 ? 1.379 -1.553 6.665 1.00 95.19 160 CYS A N 1
ATOM 1271 C CA . CYS A 1 160 ? 2.025 -0.423 5.990 1.00 95.19 160 CYS A CA 1
ATOM 1272 C C . CYS A 1 160 ? 3.539 -0.352 6.240 1.00 95.19 160 CYS A C 1
ATOM 1274 O O . CYS A 1 160 ? 4.303 -0.097 5.305 1.00 95.19 160 CYS A O 1
ATOM 1276 N N . GLU A 1 161 ? 3.994 -0.604 7.466 1.00 94.38 161 GLU A N 1
ATOM 1277 C CA . GLU A 1 161 ? 5.422 -0.582 7.800 1.00 94.38 161 GLU A CA 1
ATOM 1278 C C . GLU A 1 161 ? 6.145 -1.805 7.234 1.00 94.38 161 GLU A C 1
ATOM 1280 O O . GLU A 1 161 ? 7.270 -1.707 6.725 1.00 94.38 161 GLU A O 1
ATOM 1285 N N . SER A 1 162 ? 5.460 -2.948 7.223 1.00 93.31 162 SER A N 1
ATOM 1286 C CA . SER A 1 162 ? 5.942 -4.167 6.575 1.00 93.31 162 SER A CA 1
ATOM 1287 C C . SER A 1 162 ? 6.137 -3.959 5.071 1.00 93.31 162 SER A C 1
ATOM 1289 O O . SER A 1 162 ? 7.194 -4.308 4.545 1.00 93.31 162 SER A O 1
ATOM 1291 N N . LEU A 1 163 ? 5.191 -3.303 4.383 1.00 94.88 163 LEU A N 1
ATOM 1292 C CA . LEU A 1 163 ? 5.334 -2.941 2.968 1.00 94.88 163 LEU A CA 1
ATOM 1293 C C . LEU A 1 163 ? 6.563 -2.050 2.733 1.00 94.88 163 LEU A C 1
ATOM 1295 O O . LEU A 1 163 ? 7.375 -2.355 1.857 1.00 94.88 163 LEU A O 1
ATOM 1299 N N . LYS A 1 164 ? 6.718 -0.963 3.507 1.00 95.56 164 LYS A N 1
ATOM 1300 C CA . LYS A 1 164 ? 7.854 -0.026 3.384 1.00 95.56 164 LYS A CA 1
ATOM 1301 C C . LYS A 1 164 ? 9.200 -0.724 3.602 1.00 95.56 164 LYS A C 1
ATOM 1303 O O . LYS A 1 164 ? 10.171 -0.445 2.889 1.00 95.56 164 LYS A O 1
ATOM 1308 N N . THR A 1 165 ? 9.260 -1.647 4.557 1.00 95.62 165 THR A N 1
ATOM 1309 C CA . THR A 1 165 ? 10.459 -2.437 4.860 1.00 95.62 165 THR A CA 1
ATOM 1310 C C . THR A 1 165 ? 10.772 -3.420 3.731 1.00 95.62 165 THR A C 1
ATOM 1312 O O . THR A 1 165 ? 11.898 -3.430 3.223 1.00 95.62 165 THR A O 1
ATOM 1315 N N . ASP A 1 166 ? 9.779 -4.191 3.279 1.00 93.62 166 ASP A N 1
ATOM 1316 C CA . ASP A 1 166 ? 9.927 -5.190 2.216 1.00 93.62 166 ASP A CA 1
ATOM 1317 C C . ASP A 1 166 ? 10.372 -4.554 0.895 1.00 93.62 166 ASP A C 1
ATOM 1319 O O . ASP A 1 166 ? 11.297 -5.058 0.243 1.00 93.62 166 ASP A O 1
ATOM 1323 N N . ILE A 1 167 ? 9.766 -3.426 0.500 1.00 96.25 167 ILE A N 1
ATOM 1324 C CA . ILE A 1 167 ? 10.159 -2.732 -0.733 1.00 96.25 167 ILE A CA 1
ATOM 1325 C C . ILE A 1 167 ? 11.566 -2.145 -0.615 1.00 96.25 167 ILE A C 1
ATOM 1327 O O . ILE A 1 167 ? 12.359 -2.269 -1.546 1.00 96.25 167 ILE A O 1
ATOM 1331 N N . SER A 1 168 ? 11.922 -1.569 0.536 1.00 96.94 168 SER A N 1
ATOM 1332 C CA . SER A 1 168 ? 13.257 -1.008 0.756 1.00 96.94 168 SER A CA 1
ATOM 1333 C C . SER A 1 168 ? 14.338 -2.078 0.669 1.00 96.94 168 SER A C 1
ATOM 1335 O O . SER A 1 168 ? 15.352 -1.873 -0.002 1.00 96.94 168 SER A O 1
ATOM 1337 N N . LEU A 1 169 ? 14.099 -3.237 1.288 1.00 96.00 169 LEU A N 1
ATOM 1338 C CA . LEU A 1 169 ? 14.990 -4.389 1.217 1.00 96.00 169 LEU A CA 1
ATOM 1339 C C . LEU A 1 169 ? 15.096 -4.935 -0.212 1.00 96.00 169 LEU A C 1
ATOM 1341 O O . LEU A 1 169 ? 16.194 -5.264 -0.662 1.00 96.00 169 LEU A O 1
ATOM 1345 N N . SER A 1 170 ? 13.973 -5.020 -0.926 1.00 95.69 170 SER A N 1
ATOM 1346 C CA . SER A 1 170 ? 13.933 -5.491 -2.315 1.00 95.69 170 SER A CA 1
ATOM 1347 C C . SER A 1 170 ? 14.716 -4.563 -3.246 1.00 95.69 170 SER A C 1
ATOM 1349 O O . SER A 1 170 ? 15.550 -5.039 -4.011 1.00 95.69 170 SER A O 1
ATOM 1351 N N . CYS A 1 171 ? 14.559 -3.243 -3.103 1.00 96.62 171 CYS A N 1
ATOM 1352 C CA . CYS A 1 171 ? 15.354 -2.239 -3.814 1.00 96.62 171 CYS A CA 1
ATOM 1353 C C . CYS A 1 171 ? 16.859 -2.398 -3.562 1.00 96.62 171 CYS A C 1
ATOM 1355 O O . CYS A 1 171 ? 17.630 -2.432 -4.517 1.00 96.62 171 CYS A O 1
ATOM 1357 N N . SER A 1 172 ? 17.284 -2.554 -2.304 1.00 96.12 172 SER A N 1
ATOM 1358 C CA . SER A 1 172 ? 18.705 -2.733 -1.973 1.00 96.12 172 SER A CA 1
ATOM 1359 C C . SER A 1 172 ? 19.281 -4.028 -2.559 1.00 96.12 172 SER A C 1
ATOM 1361 O O . SER A 1 172 ? 20.367 -4.017 -3.137 1.00 96.12 172 SER A O 1
ATOM 1363 N N . LYS A 1 173 ? 18.537 -5.140 -2.478 1.00 96.06 173 LYS A N 1
ATOM 1364 C CA . LYS A 1 173 ? 18.933 -6.425 -3.084 1.00 96.06 173 LYS A CA 1
ATOM 1365 C C . LYS A 1 173 ? 19.004 -6.343 -4.609 1.00 96.06 173 LYS A C 1
ATOM 1367 O O . LYS A 1 173 ? 19.902 -6.919 -5.220 1.00 96.06 173 LYS A O 1
ATOM 1372 N N . ALA A 1 174 ? 18.053 -5.648 -5.230 1.00 95.75 174 ALA A N 1
ATOM 1373 C CA . ALA A 1 174 ? 18.033 -5.428 -6.668 1.00 95.75 174 ALA A CA 1
ATOM 1374 C C . ALA A 1 174 ? 19.237 -4.595 -7.124 1.00 95.75 174 ALA A C 1
ATOM 1376 O O . ALA A 1 174 ? 19.893 -4.962 -8.098 1.00 95.75 174 ALA A O 1
ATOM 1377 N N . GLU A 1 175 ? 19.556 -3.522 -6.399 1.00 95.62 175 GLU A N 1
ATOM 1378 C CA . GLU A 1 175 ? 20.718 -2.673 -6.663 1.00 95.62 175 GLU A CA 1
ATOM 1379 C C . GLU A 1 175 ? 22.026 -3.466 -6.577 1.00 95.62 175 GLU A C 1
ATOM 1381 O O . GLU A 1 175 ? 22.803 -3.460 -7.532 1.00 95.62 175 GLU A O 1
ATOM 1386 N N . GLU A 1 176 ? 22.229 -4.239 -5.508 1.00 95.94 176 GLU A N 1
ATOM 1387 C CA . GLU A 1 176 ? 23.391 -5.123 -5.372 1.00 95.94 176 GLU A CA 1
ATOM 1388 C C . GLU A 1 176 ? 23.477 -6.134 -6.525 1.00 95.94 176 GLU A C 1
ATOM 1390 O O . GLU A 1 176 ? 24.533 -6.307 -7.139 1.00 95.94 176 GLU A O 1
ATOM 1395 N N . LYS A 1 177 ? 22.357 -6.779 -6.871 1.00 95.88 177 LYS A N 1
ATOM 1396 C CA . LYS A 1 177 ? 22.312 -7.760 -7.959 1.00 95.88 177 LYS A CA 1
ATOM 1397 C C . LYS A 1 177 ? 22.691 -7.131 -9.298 1.00 95.88 177 LYS A C 1
ATOM 1399 O O . LYS A 1 177 ? 23.505 -7.708 -10.014 1.00 95.88 177 LYS A O 1
ATOM 1404 N N . ILE A 1 178 ? 22.148 -5.961 -9.633 1.00 96.19 178 ILE A N 1
ATOM 1405 C CA . ILE A 1 178 ? 22.448 -5.247 -10.886 1.00 96.19 178 ILE A CA 1
ATOM 1406 C C . ILE A 1 178 ? 23.913 -4.791 -10.915 1.00 96.19 178 ILE A C 1
ATOM 1408 O O . ILE A 1 178 ? 24.577 -4.924 -11.948 1.00 96.19 178 ILE A O 1
ATOM 1412 N N . LEU A 1 179 ? 24.442 -4.311 -9.785 1.00 95.12 179 LEU A N 1
ATOM 1413 C CA . LEU A 1 179 ? 25.838 -3.892 -9.663 1.00 95.12 179 LEU A CA 1
ATOM 1414 C C . LEU A 1 179 ? 26.819 -5.060 -9.822 1.00 95.12 179 LEU A C 1
ATOM 1416 O O . LEU A 1 179 ? 27.862 -4.896 -10.454 1.00 95.12 179 LEU A O 1
ATOM 1420 N N . ASN A 1 180 ? 26.481 -6.236 -9.293 1.00 95.38 180 ASN A N 1
ATOM 1421 C CA . ASN A 1 180 ? 27.331 -7.428 -9.336 1.00 95.38 180 ASN A CA 1
ATOM 1422 C C . ASN A 1 180 ? 27.225 -8.217 -10.651 1.00 95.38 180 ASN A C 1
ATOM 1424 O O . ASN A 1 180 ? 28.102 -9.025 -10.949 1.00 95.38 180 ASN A O 1
ATOM 1428 N N . THR A 1 181 ? 26.175 -7.992 -11.444 1.00 94.88 181 THR A N 1
ATOM 1429 C CA . THR A 1 181 ? 25.935 -8.709 -12.708 1.00 94.88 181 THR A CA 1
ATOM 1430 C C . THR A 1 181 ? 26.128 -7.788 -13.908 1.00 94.88 181 THR A C 1
ATOM 1432 O O . THR A 1 181 ? 27.218 -7.731 -14.479 1.00 94.88 181 THR A O 1
ATOM 1435 N N . TRP A 1 182 ? 25.092 -7.035 -14.279 1.00 96.56 182 TRP A N 1
ATOM 1436 C CA . TRP A 1 182 ? 25.088 -6.146 -15.433 1.00 96.56 182 TRP A CA 1
ATOM 1437 C C . TRP A 1 182 ? 26.235 -5.135 -15.373 1.00 96.56 182 TRP A C 1
ATOM 1439 O O . TRP A 1 182 ? 27.028 -5.069 -16.311 1.00 96.56 182 TRP A O 1
ATOM 1449 N N . TYR A 1 183 ? 26.393 -4.404 -14.266 1.00 96.69 183 TYR A N 1
ATOM 1450 C CA . TYR A 1 183 ? 27.411 -3.352 -14.181 1.00 96.69 183 TYR A CA 1
ATOM 1451 C C . TYR A 1 183 ? 28.838 -3.915 -14.251 1.00 96.69 183 TYR A C 1
ATOM 1453 O O . TYR A 1 183 ? 29.652 -3.390 -15.009 1.00 96.69 183 TYR A O 1
ATOM 1461 N N . GLN A 1 184 ? 29.138 -5.030 -13.567 1.00 95.69 184 GLN A N 1
ATOM 1462 C CA . GLN A 1 184 ? 30.445 -5.695 -13.703 1.00 95.69 184 GLN A CA 1
ATOM 1463 C C . GLN A 1 184 ? 30.723 -6.137 -15.143 1.00 95.69 184 GLN A C 1
ATOM 1465 O O . GLN A 1 184 ? 31.836 -5.958 -15.637 1.00 95.69 184 GLN A O 1
ATOM 1470 N N . ARG A 1 185 ? 29.719 -6.670 -15.854 1.00 95.50 185 ARG A N 1
ATOM 1471 C CA . ARG A 1 185 ? 29.865 -7.037 -17.272 1.00 95.50 185 ARG A CA 1
ATOM 1472 C C . ARG A 1 185 ? 30.162 -5.814 -18.135 1.00 95.50 185 ARG A C 1
ATOM 1474 O O . ARG A 1 185 ? 31.050 -5.886 -18.983 1.00 95.50 185 ARG A O 1
ATOM 1481 N N . VAL A 1 186 ? 29.486 -4.691 -17.887 1.00 96.06 186 VAL A N 1
ATOM 1482 C CA . VAL A 1 186 ? 29.768 -3.420 -18.569 1.00 96.06 186 VAL A CA 1
ATOM 1483 C C . VAL A 1 186 ? 31.202 -2.966 -18.305 1.00 96.06 186 VAL A C 1
ATOM 1485 O O . VAL A 1 186 ? 31.938 -2.721 -19.255 1.00 96.06 186 VAL A O 1
ATOM 1488 N N . ILE A 1 187 ? 31.646 -2.920 -17.049 1.00 95.31 187 ILE A N 1
ATOM 1489 C CA . ILE A 1 187 ? 33.024 -2.536 -16.715 1.00 95.31 187 ILE A CA 1
ATOM 1490 C C . ILE A 1 187 ? 34.036 -3.468 -17.389 1.00 95.31 187 ILE A C 1
ATOM 1492 O O . ILE A 1 187 ? 34.960 -2.996 -18.046 1.00 95.31 187 ILE A O 1
ATOM 1496 N N . SER A 1 188 ? 33.818 -4.785 -17.334 1.00 94.12 188 SER A N 1
ATOM 1497 C CA . SER A 1 188 ? 34.703 -5.767 -17.974 1.00 94.12 188 SER A CA 1
ATOM 1498 C C . SER A 1 188 ? 34.829 -5.584 -19.491 1.00 94.12 188 SER A C 1
ATOM 1500 O O . SER A 1 188 ? 35.876 -5.896 -20.057 1.00 94.12 188 SER A O 1
ATOM 1502 N N . LEU A 1 189 ? 33.786 -5.066 -20.152 1.00 94.38 189 LEU A N 1
ATOM 1503 C CA . LEU A 1 189 ? 33.805 -4.750 -21.578 1.00 94.38 189 LEU A CA 1
ATOM 1504 C C . LEU A 1 189 ? 34.713 -3.552 -21.850 1.00 94.38 189 LEU A C 1
ATOM 1506 O O . LEU A 1 189 ? 35.540 -3.625 -22.749 1.00 94.38 189 LEU A O 1
ATOM 1510 N N . PHE A 1 190 ? 34.588 -2.477 -21.070 1.00 93.25 190 PHE A N 1
ATOM 1511 C CA . PHE A 1 190 ? 35.334 -1.234 -21.294 1.00 93.25 190 PHE A CA 1
ATOM 1512 C C . PHE A 1 190 ? 36.769 -1.242 -20.750 1.00 93.25 190 PHE A C 1
ATOM 1514 O O . PHE A 1 190 ? 37.554 -0.376 -21.124 1.00 93.25 190 PHE A O 1
ATOM 1521 N N . THR A 1 191 ? 37.142 -2.234 -19.940 1.00 90.88 191 THR A N 1
ATOM 1522 C CA . THR A 1 191 ? 38.543 -2.484 -19.553 1.00 90.88 191 THR A CA 1
ATOM 1523 C C . THR A 1 191 ? 39.364 -3.112 -20.691 1.00 90.88 191 THR A C 1
ATOM 1525 O O . THR A 1 191 ? 40.591 -3.089 -20.657 1.00 90.88 191 THR A O 1
ATOM 1528 N N . GLN A 1 192 ? 38.720 -3.682 -21.715 1.00 89.38 192 GLN A N 1
ATOM 1529 C CA . GLN A 1 192 ? 39.418 -4.294 -22.850 1.00 89.38 192 GLN A CA 1
ATOM 1530 C C . GLN A 1 192 ? 39.940 -3.222 -23.816 1.00 89.38 192 GLN A C 1
ATOM 1532 O O . GLN A 1 192 ? 39.196 -2.323 -24.202 1.00 89.38 192 GLN A O 1
ATOM 1537 N N . GLU A 1 193 ? 41.176 -3.366 -24.310 1.00 73.00 193 GLU A N 1
ATOM 1538 C CA . GLU A 1 193 ? 41.769 -2.428 -25.286 1.00 73.00 193 GLU A CA 1
ATOM 1539 C C . GLU A 1 193 ? 40.949 -2.307 -26.583 1.00 73.00 193 GLU A C 1
ATOM 1541 O O . GLU A 1 193 ? 40.935 -1.266 -27.237 1.00 73.00 193 GLU A O 1
ATOM 1546 N N . ALA A 1 194 ? 40.211 -3.359 -26.947 1.00 80.81 194 ALA A N 1
ATOM 1547 C CA . ALA A 1 194 ? 39.345 -3.364 -28.121 1.00 80.81 194 ALA A CA 1
ATOM 1548 C C . ALA A 1 194 ? 38.082 -2.490 -27.965 1.00 80.81 194 ALA A C 1
ATOM 1550 O O . ALA A 1 194 ? 37.438 -2.172 -28.965 1.00 80.81 194 ALA A O 1
ATOM 1551 N N . ALA A 1 195 ? 37.712 -2.089 -26.743 1.00 78.75 195 ALA A N 1
ATOM 1552 C CA . ALA A 1 195 ? 36.442 -1.419 -26.462 1.00 78.75 195 ALA A CA 1
ATOM 1553 C C . ALA A 1 195 ? 36.330 -0.025 -27.092 1.00 78.75 195 ALA A C 1
ATOM 1555 O O . ALA A 1 195 ? 35.235 0.370 -27.500 1.00 78.75 195 ALA A O 1
ATOM 1556 N N . SER A 1 196 ? 37.453 0.687 -27.190 1.00 79.06 196 SER A N 1
ATOM 1557 C CA . SER A 1 196 ? 37.599 1.996 -27.837 1.00 79.06 196 SER A CA 1
ATOM 1558 C C . SER A 1 196 ? 38.315 1.902 -29.192 1.00 79.06 196 SER A C 1
ATOM 1560 O O . SER A 1 196 ? 38.777 2.910 -29.727 1.00 79.06 196 SER A O 1
ATOM 1562 N N . SER A 1 197 ? 38.421 0.697 -29.768 1.00 81.06 197 SER A N 1
ATOM 1563 C CA . SER A 1 197 ? 39.094 0.494 -31.053 1.00 81.06 197 SER A CA 1
ATOM 1564 C C . SER A 1 197 ? 38.429 1.319 -32.158 1.00 81.06 197 SER A C 1
ATOM 1566 O O . SER A 1 197 ? 37.245 1.163 -32.442 1.00 81.06 197 SER A O 1
ATOM 1568 N N . GLY A 1 198 ? 39.200 2.205 -32.793 1.00 78.31 198 GLY A N 1
ATOM 1569 C CA . GLY A 1 198 ? 38.700 3.118 -33.825 1.00 78.31 198 GLY A CA 1
ATOM 1570 C C . GLY A 1 198 ? 38.169 4.459 -33.302 1.00 78.31 198 GLY A C 1
ATOM 1571 O O . GLY A 1 198 ? 37.735 5.279 -34.111 1.00 78.31 198 GLY A O 1
ATOM 1572 N N . VAL A 1 199 ? 38.236 4.712 -31.990 1.00 83.69 199 VAL A N 1
ATOM 1573 C CA . VAL A 1 199 ? 37.932 6.012 -31.373 1.00 83.69 199 VAL A CA 1
ATOM 1574 C C . VAL A 1 199 ? 39.229 6.798 -31.181 1.00 83.69 199 VAL A C 1
ATOM 1576 O O . VAL A 1 199 ? 40.178 6.319 -30.563 1.00 83.69 199 VAL A O 1
ATOM 1579 N N . ASN A 1 200 ? 39.279 8.023 -31.703 1.00 82.69 200 ASN A N 1
ATOM 1580 C CA . ASN A 1 200 ? 40.434 8.899 -31.513 1.00 82.69 200 ASN A CA 1
ATOM 1581 C C . ASN A 1 200 ? 40.440 9.524 -30.105 1.00 82.69 200 ASN A C 1
ATOM 1583 O O . ASN A 1 200 ? 39.389 9.696 -29.486 1.00 82.69 200 ASN A O 1
ATOM 1587 N N . LEU A 1 201 ? 41.619 9.938 -29.626 1.00 81.25 201 LEU A N 1
ATOM 1588 C CA . LEU A 1 201 ? 41.785 10.560 -28.303 1.00 81.25 201 LEU A CA 1
ATOM 1589 C C . LEU A 1 201 ? 40.920 11.818 -28.112 1.00 81.25 201 LEU A C 1
ATOM 1591 O O . LEU A 1 201 ? 40.375 12.023 -27.034 1.00 81.25 201 LEU A O 1
ATOM 1595 N N . ASP A 1 202 ? 40.739 12.626 -29.161 1.00 83.69 202 ASP A N 1
ATOM 1596 C CA . ASP A 1 202 ? 39.898 13.832 -29.154 1.00 83.69 202 ASP A CA 1
ATOM 1597 C C . ASP A 1 202 ? 38.390 13.531 -29.065 1.00 83.69 202 ASP A C 1
ATOM 1599 O O . ASP A 1 202 ? 37.594 14.429 -28.800 1.00 83.69 202 ASP A O 1
ATOM 1603 N N . GLN A 1 203 ? 37.986 12.274 -29.271 1.00 85.75 203 GLN A N 1
ATOM 1604 C CA . GLN A 1 203 ? 36.589 11.835 -29.257 1.00 85.75 203 GLN A CA 1
ATOM 1605 C C . GLN A 1 203 ? 36.216 11.034 -28.005 1.00 85.75 203 GLN A C 1
ATOM 1607 O O . GLN A 1 203 ? 35.033 10.725 -27.834 1.00 85.75 203 GLN A O 1
ATOM 1612 N N . LEU A 1 204 ? 37.169 10.724 -27.120 1.00 87.12 204 LEU A N 1
ATOM 1613 C CA . LEU A 1 204 ? 36.937 9.890 -25.935 1.00 87.12 204 LEU A CA 1
ATOM 1614 C C . LEU A 1 204 ? 35.824 10.430 -25.030 1.00 87.12 204 LEU A C 1
ATOM 1616 O O . LEU A 1 204 ? 34.958 9.663 -24.613 1.00 87.12 204 LEU A O 1
ATOM 1620 N N . ASP A 1 205 ? 35.773 11.743 -24.802 1.00 88.56 205 ASP A N 1
ATOM 1621 C CA . ASP A 1 205 ? 34.721 12.362 -23.985 1.00 88.56 205 ASP A CA 1
ATOM 1622 C C . ASP A 1 205 ? 33.327 12.132 -24.585 1.00 88.56 205 ASP A C 1
ATOM 1624 O O . ASP A 1 205 ? 32.379 11.762 -23.886 1.00 88.56 205 ASP A O 1
ATOM 1628 N N . SER A 1 206 ? 33.195 12.307 -25.905 1.00 90.50 206 SER A N 1
ATOM 1629 C CA . SER A 1 206 ? 31.935 12.072 -26.622 1.00 90.50 206 SER A CA 1
ATOM 1630 C C . SER A 1 206 ? 31.548 10.590 -26.640 1.00 90.50 206 SER A C 1
ATOM 1632 O O . SER A 1 206 ? 30.369 10.255 -26.513 1.00 90.50 206 SER A O 1
ATOM 1634 N N . PHE A 1 207 ? 32.537 9.696 -26.718 1.00 92.50 207 PHE A N 1
ATOM 1635 C CA . PHE A 1 207 ? 32.340 8.254 -26.658 1.00 92.50 207 PHE A CA 1
ATOM 1636 C C . PHE A 1 207 ? 31.805 7.825 -25.291 1.00 92.50 207 PHE A C 1
ATOM 1638 O O . PHE A 1 207 ? 30.741 7.213 -25.214 1.00 92.50 207 PHE A O 1
ATOM 1645 N N . TYR A 1 208 ? 32.463 8.218 -24.198 1.00 92.88 208 TYR A N 1
ATOM 1646 C CA . TYR A 1 208 ? 31.997 7.887 -22.852 1.00 92.88 208 TYR A CA 1
ATOM 1647 C C . TYR A 1 208 ? 30.696 8.601 -22.469 1.00 92.88 208 TYR A C 1
ATOM 1649 O O . TYR A 1 208 ? 29.896 8.042 -21.718 1.00 92.88 208 TYR A O 1
ATOM 1657 N N . SER A 1 209 ? 30.423 9.780 -23.034 1.00 93.06 209 SER A N 1
ATOM 1658 C CA . SER A 1 209 ? 29.108 10.425 -22.915 1.00 93.06 209 SER A CA 1
ATOM 1659 C C . SER A 1 209 ? 28.005 9.586 -23.565 1.00 93.06 209 SER A C 1
ATOM 1661 O O . SER A 1 209 ? 26.914 9.463 -23.003 1.00 93.06 209 SER A O 1
ATOM 1663 N N . CYS A 1 210 ? 28.282 8.960 -24.716 1.00 93.75 210 CYS A N 1
ATOM 1664 C CA . CYS A 1 210 ? 27.365 8.011 -25.348 1.00 93.75 210 CYS A CA 1
ATOM 1665 C C . CYS A 1 210 ? 27.141 6.774 -24.462 1.00 93.75 210 CYS A C 1
ATOM 1667 O O . CYS A 1 210 ? 25.990 6.425 -24.199 1.00 93.75 210 CYS A O 1
ATOM 1669 N N . VAL A 1 211 ? 28.215 6.181 -23.918 1.00 95.19 211 VAL A N 1
ATOM 1670 C CA . VAL A 1 211 ? 28.132 5.042 -22.980 1.00 95.19 211 VAL A CA 1
ATOM 1671 C C . VAL A 1 211 ? 27.244 5.386 -21.783 1.00 95.19 211 VAL A C 1
ATOM 1673 O O . VAL A 1 211 ? 26.287 4.670 -21.491 1.00 95.19 211 VAL A O 1
ATOM 1676 N N . ALA A 1 212 ? 27.520 6.511 -21.118 1.00 95.75 212 ALA A N 1
ATOM 1677 C CA . ALA A 1 212 ? 26.759 6.963 -19.960 1.00 95.75 212 ALA A CA 1
ATOM 1678 C C . ALA A 1 212 ? 25.285 7.220 -20.306 1.00 95.75 212 ALA A C 1
ATOM 1680 O O . ALA A 1 212 ? 24.399 6.866 -19.529 1.00 95.75 212 ALA A O 1
ATOM 1681 N N . THR A 1 213 ? 25.007 7.788 -21.483 1.00 95.38 213 THR A N 1
ATOM 1682 C CA . THR A 1 213 ? 23.635 8.012 -21.964 1.00 95.38 213 THR A CA 1
ATOM 1683 C C . THR A 1 213 ? 22.902 6.691 -22.193 1.00 95.38 213 THR A C 1
ATOM 1685 O O . THR A 1 213 ? 21.763 6.542 -21.753 1.00 95.38 213 THR A O 1
ATOM 1688 N N . LEU A 1 214 ? 23.547 5.711 -22.831 1.00 95.62 214 LEU A N 1
ATOM 1689 C CA . LEU A 1 214 ? 22.949 4.401 -23.087 1.00 95.62 214 LEU A CA 1
ATOM 1690 C C . LEU A 1 214 ? 22.649 3.651 -21.782 1.00 95.62 214 LEU A C 1
ATOM 1692 O O . LEU A 1 214 ? 21.522 3.197 -21.589 1.00 95.62 214 LEU A O 1
ATOM 1696 N N . MET A 1 215 ? 23.613 3.597 -20.859 1.00 96.88 215 MET A N 1
ATOM 1697 C CA . MET A 1 215 ? 23.415 3.007 -19.530 1.00 96.88 215 MET A CA 1
ATOM 1698 C C . MET A 1 215 ? 22.287 3.705 -18.766 1.00 96.88 215 MET A C 1
ATOM 1700 O O . MET A 1 215 ? 21.421 3.048 -18.196 1.00 96.88 215 MET A O 1
ATOM 1704 N N . THR A 1 216 ? 22.257 5.040 -18.802 1.00 96.69 216 THR A N 1
ATOM 1705 C CA . THR A 1 216 ? 21.198 5.836 -18.168 1.00 96.69 216 THR A CA 1
ATOM 1706 C C . THR A 1 216 ? 19.821 5.470 -18.718 1.00 96.69 216 THR A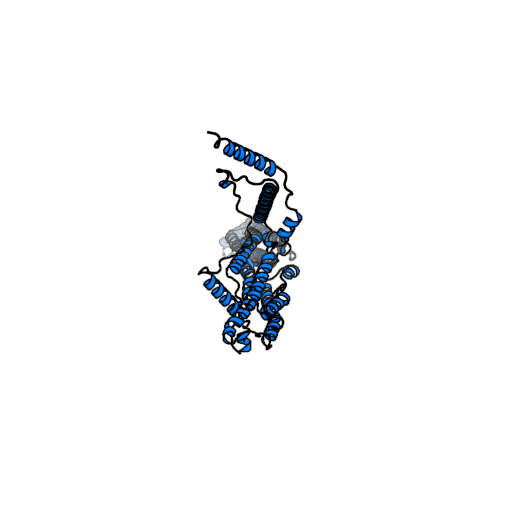 C 1
ATOM 1708 O O . THR A 1 216 ? 18.886 5.285 -17.944 1.00 96.69 216 THR A O 1
ATOM 1711 N N . ASN A 1 217 ? 19.684 5.333 -20.039 1.00 95.19 217 ASN A N 1
ATOM 1712 C CA . ASN A 1 217 ? 18.414 4.967 -20.662 1.00 95.19 217 ASN A CA 1
ATOM 1713 C C . ASN A 1 217 ? 17.958 3.560 -20.258 1.00 95.19 217 ASN A C 1
ATOM 1715 O O . ASN A 1 217 ? 16.783 3.377 -19.959 1.00 95.19 217 ASN A O 1
ATOM 1719 N N . GLN A 1 218 ? 18.875 2.589 -20.198 1.00 95.12 218 GLN A N 1
ATOM 1720 C CA . GLN A 1 218 ? 18.566 1.220 -19.769 1.00 95.12 218 GLN A CA 1
ATOM 1721 C C . GLN A 1 218 ? 18.085 1.166 -18.313 1.00 95.12 218 GLN A C 1
ATOM 1723 O O . GLN A 1 218 ? 17.093 0.504 -18.014 1.00 95.12 218 GLN A O 1
ATOM 1728 N N . LEU A 1 219 ? 18.757 1.889 -17.411 1.00 96.31 219 LEU A N 1
ATOM 1729 C CA . LEU A 1 219 ? 18.355 1.945 -16.005 1.00 96.31 219 LEU A CA 1
ATOM 1730 C C . LEU A 1 219 ? 17.043 2.716 -15.816 1.00 96.31 219 LEU A C 1
ATOM 1732 O O . LEU A 1 219 ? 16.185 2.276 -15.058 1.00 96.31 219 LEU A O 1
ATOM 1736 N N . ARG A 1 220 ? 16.835 3.828 -16.532 1.00 95.69 220 ARG A N 1
ATOM 1737 C CA . ARG A 1 220 ? 15.560 4.563 -16.486 1.00 95.69 220 ARG A CA 1
ATOM 1738 C C . ARG A 1 220 ? 14.393 3.721 -16.986 1.00 95.69 220 ARG A C 1
ATOM 1740 O O . ARG A 1 220 ? 13.359 3.705 -16.329 1.00 95.69 220 ARG A O 1
ATOM 1747 N N . ASP A 1 221 ? 14.559 3.015 -18.101 1.00 94.81 221 ASP A N 1
ATOM 1748 C CA . ASP A 1 221 ? 13.537 2.108 -18.632 1.00 94.81 221 ASP A CA 1
ATOM 1749 C C . ASP A 1 221 ? 13.171 1.012 -17.619 1.00 94.81 221 ASP A C 1
ATOM 1751 O O . ASP A 1 221 ? 11.993 0.774 -17.358 1.00 94.81 221 ASP A O 1
ATOM 1755 N N . LEU A 1 222 ? 14.172 0.416 -16.961 1.00 96.19 222 LEU A N 1
ATOM 1756 C CA . LEU A 1 222 ? 13.954 -0.538 -15.876 1.00 96.19 222 LEU A CA 1
ATOM 1757 C C . LEU A 1 222 ? 13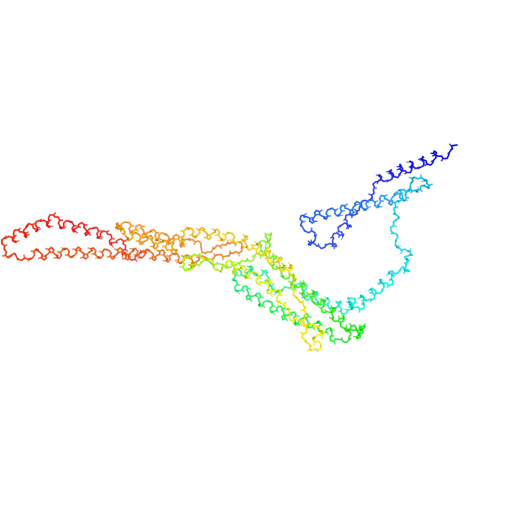.105 0.059 -14.740 1.00 96.19 222 LEU A C 1
ATOM 1759 O O . LEU A 1 222 ? 12.143 -0.576 -14.300 1.00 96.19 222 LEU A O 1
ATOM 1763 N N . LEU A 1 223 ? 13.452 1.255 -14.252 1.00 96.69 223 LEU A N 1
ATOM 1764 C CA . LEU A 1 223 ? 12.717 1.907 -13.163 1.00 96.69 223 LEU A CA 1
ATOM 1765 C C . LEU A 1 223 ? 11.277 2.240 -13.576 1.00 96.69 223 LEU A C 1
ATOM 1767 O O . LEU A 1 223 ? 10.354 1.982 -12.804 1.00 96.69 223 LEU A O 1
ATOM 1771 N N . ILE A 1 224 ? 11.075 2.763 -14.791 1.00 96.38 224 ILE A N 1
ATOM 1772 C CA . ILE A 1 224 ? 9.745 3.093 -15.329 1.00 96.38 224 ILE A CA 1
ATOM 1773 C C . ILE A 1 224 ? 8.874 1.839 -15.378 1.00 96.38 224 ILE A C 1
ATOM 1775 O O . ILE A 1 224 ? 7.788 1.838 -14.803 1.00 96.38 224 ILE A O 1
ATOM 1779 N N . ARG A 1 225 ? 9.376 0.744 -15.960 1.00 95.81 225 ARG A N 1
ATOM 1780 C CA . ARG A 1 225 ? 8.626 -0.518 -16.055 1.00 95.81 225 ARG A CA 1
ATOM 1781 C C . ARG A 1 225 ? 8.270 -1.103 -14.694 1.00 95.81 225 ARG A C 1
ATOM 1783 O O . ARG A 1 225 ? 7.212 -1.705 -14.547 1.00 95.81 225 ARG A O 1
ATOM 1790 N N . ASN A 1 226 ? 9.120 -0.919 -13.686 1.00 96.75 226 ASN A N 1
ATOM 1791 C CA . ASN A 1 226 ? 8.823 -1.359 -12.323 1.00 96.75 226 ASN A CA 1
ATOM 1792 C C . ASN A 1 226 ? 7.729 -0.515 -11.657 1.00 96.75 226 ASN A C 1
ATOM 1794 O O . ASN A 1 226 ? 6.877 -1.067 -10.963 1.00 96.75 226 ASN A O 1
ATOM 1798 N N . VAL A 1 227 ? 7.708 0.799 -11.898 1.00 97.19 227 VAL A N 1
ATOM 1799 C CA . VAL A 1 227 ? 6.603 1.663 -11.455 1.00 97.19 227 VAL A CA 1
ATOM 1800 C C . VAL A 1 227 ? 5.305 1.287 -12.168 1.00 97.19 227 VAL A C 1
ATOM 1802 O O . VAL A 1 227 ? 4.281 1.130 -11.511 1.00 97.19 227 VAL A O 1
ATOM 1805 N N . GLU A 1 228 ? 5.340 1.091 -13.486 1.00 95.31 228 GLU A N 1
ATOM 1806 C CA . GLU A 1 228 ? 4.177 0.657 -14.269 1.00 95.31 228 GLU A CA 1
ATOM 1807 C C . GLU A 1 228 ? 3.646 -0.700 -13.792 1.00 95.31 228 GLU A C 1
ATOM 1809 O O . GLU A 1 228 ? 2.440 -0.852 -13.607 1.00 95.31 228 GLU A O 1
ATOM 1814 N N . ALA A 1 229 ? 4.535 -1.661 -13.521 1.00 94.44 229 ALA A N 1
ATOM 1815 C CA . ALA A 1 229 ? 4.167 -2.970 -12.988 1.00 94.44 229 ALA A CA 1
ATOM 1816 C C . ALA A 1 229 ? 3.492 -2.872 -11.611 1.00 94.44 229 ALA A C 1
ATOM 1818 O O . ALA A 1 229 ? 2.515 -3.576 -11.368 1.00 94.44 229 ALA A O 1
ATOM 1819 N N . PHE A 1 230 ? 3.970 -1.987 -10.731 1.00 95.88 230 PHE A N 1
ATOM 1820 C CA . PHE A 1 230 ? 3.337 -1.752 -9.433 1.00 95.88 230 PHE A CA 1
ATOM 1821 C C . PHE A 1 230 ? 1.960 -1.090 -9.572 1.00 95.88 230 PHE A C 1
ATOM 1823 O O . PHE A 1 230 ? 0.993 -1.550 -8.973 1.00 95.88 230 PHE A O 1
ATOM 1830 N N . VAL A 1 231 ? 1.847 -0.042 -10.397 1.00 95.56 231 VAL A N 1
ATOM 1831 C CA . VAL A 1 231 ? 0.571 0.654 -10.647 1.00 95.56 231 VAL A CA 1
ATOM 1832 C C . VAL A 1 231 ? -0.461 -0.297 -11.258 1.00 95.56 231 VAL A C 1
ATOM 1834 O O . VAL A 1 231 ? -1.633 -0.230 -10.899 1.00 95.56 231 VAL A O 1
ATOM 1837 N N . LYS A 1 232 ? -0.032 -1.226 -12.121 1.00 93.12 232 LYS A N 1
ATOM 1838 C CA . LYS A 1 232 ? -0.901 -2.230 -12.746 1.00 93.12 232 LYS A CA 1
ATOM 1839 C C . LYS A 1 232 ? -1.588 -3.162 -11.740 1.00 93.12 232 LYS A C 1
ATOM 1841 O O . LYS A 1 232 ? -2.666 -3.659 -12.037 1.00 93.12 232 LYS A O 1
ATOM 1846 N N . LEU A 1 233 ? -1.031 -3.366 -10.543 1.00 93.12 233 LEU A N 1
ATOM 1847 C CA . LEU A 1 233 ? -1.712 -4.142 -9.494 1.00 93.12 233 LEU A CA 1
ATOM 1848 C C . LEU A 1 233 ? -3.040 -3.508 -9.058 1.00 93.12 233 LEU A C 1
ATOM 1850 O O . LEU A 1 233 ? -3.896 -4.194 -8.513 1.00 93.12 233 LEU A O 1
ATOM 1854 N N . PHE A 1 234 ? -3.188 -2.201 -9.264 1.00 93.38 234 PHE A N 1
ATOM 1855 C CA . PHE A 1 234 ? -4.351 -1.409 -8.878 1.00 93.38 234 PHE A CA 1
ATOM 1856 C C . PHE A 1 234 ? -5.300 -1.163 -10.061 1.00 93.38 234 PHE A C 1
ATOM 1858 O O . PHE A 1 234 ? -6.128 -0.255 -10.000 1.00 93.38 234 PHE A O 1
ATOM 1865 N N . ASP A 1 235 ? -5.171 -1.929 -11.148 1.00 88.94 235 ASP A N 1
ATOM 1866 C CA . ASP A 1 235 ? -6.064 -1.830 -12.300 1.00 88.94 235 ASP A CA 1
ATOM 1867 C C . ASP A 1 235 ? -7.499 -2.235 -11.901 1.00 88.94 235 ASP A C 1
ATOM 1869 O O . ASP A 1 235 ? -7.709 -3.368 -11.459 1.00 88.94 235 ASP A O 1
ATOM 1873 N N . PRO A 1 236 ? -8.503 -1.345 -12.041 1.00 83.12 236 PRO A N 1
ATOM 1874 C CA . PRO A 1 236 ? -9.893 -1.669 -11.727 1.00 83.12 236 PRO A CA 1
ATOM 1875 C C . PRO A 1 236 ? -10.451 -2.849 -12.534 1.00 83.12 236 PRO A C 1
ATOM 1877 O O . PRO A 1 236 ? -11.346 -3.542 -12.049 1.00 83.12 236 PRO A O 1
ATOM 1880 N N . GLU A 1 237 ? -9.932 -3.083 -13.743 1.00 83.62 237 GLU A N 1
ATOM 1881 C CA . GLU A 1 237 ? -10.371 -4.179 -14.615 1.00 83.62 237 GLU A CA 1
ATOM 1882 C C . GLU A 1 237 ? -9.770 -5.534 -14.192 1.00 83.62 237 GLU A C 1
ATOM 1884 O O . GLU A 1 237 ? -10.360 -6.582 -14.458 1.00 83.62 237 GLU A O 1
ATOM 1889 N N . ASP A 1 238 ? -8.633 -5.529 -13.485 1.00 81.12 238 ASP A N 1
ATOM 1890 C CA . ASP A 1 238 ? -7.968 -6.728 -12.960 1.00 81.12 238 ASP A CA 1
ATOM 1891 C C . ASP A 1 238 ? -7.889 -6.710 -11.428 1.00 81.12 238 ASP A C 1
ATOM 1893 O O . ASP A 1 238 ? -6.837 -6.588 -10.793 1.00 81.12 238 ASP A O 1
ATOM 1897 N N . SER A 1 239 ? -9.049 -6.927 -10.813 1.00 78.06 239 SER A N 1
ATOM 1898 C CA . SER A 1 239 ? -9.169 -7.048 -9.360 1.00 78.06 239 SER A CA 1
ATOM 1899 C C . SER A 1 239 ? -8.483 -8.284 -8.769 1.00 78.06 239 SER A C 1
ATOM 1901 O O . SER A 1 239 ? -8.514 -8.432 -7.549 1.00 78.06 239 SER A O 1
ATOM 1903 N N . SER A 1 240 ? -7.875 -9.178 -9.564 1.00 79.62 240 SER A N 1
ATOM 1904 C CA . SER A 1 240 ? -7.216 -10.400 -9.071 1.00 79.62 240 SER A CA 1
ATOM 1905 C C . SER A 1 240 ? -5.818 -10.144 -8.500 1.00 79.62 240 SER A C 1
ATOM 1907 O O . SER A 1 240 ? -5.351 -10.901 -7.646 1.00 79.62 240 SER A O 1
ATOM 1909 N N . CYS A 1 241 ? -5.190 -9.033 -8.888 1.00 83.94 241 CYS A N 1
ATOM 1910 C CA . CYS A 1 241 ? -3.852 -8.644 -8.440 1.00 83.94 241 CYS A CA 1
ATOM 1911 C C . CYS A 1 241 ? -3.858 -7.563 -7.346 1.00 83.94 241 CYS A C 1
ATOM 1913 O O . CYS A 1 241 ? -2.804 -7.287 -6.773 1.00 83.94 241 CYS A O 1
ATOM 1915 N N . LEU A 1 242 ? -5.031 -6.997 -7.026 1.00 91.56 242 LEU A N 1
ATOM 1916 C CA . LEU A 1 242 ? -5.176 -5.919 -6.044 1.00 91.56 242 LEU A CA 1
ATOM 1917 C C . LEU A 1 242 ? -4.592 -6.322 -4.675 1.00 91.56 242 LEU A C 1
ATOM 1919 O O . LEU A 1 242 ? -5.016 -7.347 -4.123 1.00 91.56 242 LEU A O 1
ATOM 1923 N N . PRO A 1 243 ? -3.625 -5.559 -4.127 1.00 92.81 243 PRO A N 1
ATOM 1924 C CA . PRO A 1 243 ? -3.074 -5.831 -2.807 1.00 92.81 243 PRO A CA 1
ATOM 1925 C C . PRO A 1 243 ? -4.117 -5.604 -1.711 1.00 92.81 243 PRO A C 1
ATOM 1927 O O . PRO A 1 243 ? -4.911 -4.666 -1.778 1.00 92.81 243 PRO A O 1
ATOM 1930 N N . LEU A 1 244 ? -4.081 -6.453 -0.685 1.00 93.69 244 LEU A N 1
ATOM 1931 C CA . LEU A 1 244 ? -4.957 -6.366 0.478 1.00 93.69 244 LEU A CA 1
ATOM 1932 C C . LEU A 1 244 ? -4.174 -5.772 1.651 1.00 93.69 244 LEU A C 1
ATOM 1934 O O . LEU A 1 244 ? -3.141 -6.315 2.031 1.00 93.69 244 LEU A O 1
ATOM 1938 N N . PHE A 1 245 ? -4.662 -4.685 2.235 1.00 95.94 245 PHE A N 1
ATOM 1939 C CA . PHE A 1 245 ? -4.025 -3.988 3.350 1.00 95.94 245 PHE A CA 1
ATOM 1940 C C . PHE A 1 245 ? -4.751 -4.252 4.656 1.00 95.94 245 PHE A C 1
ATOM 1942 O O . PHE A 1 245 ? -5.980 -4.274 4.700 1.00 95.94 245 PHE A O 1
ATOM 1949 N N . LYS A 1 246 ? -3.990 -4.433 5.731 1.00 95.94 246 LYS A N 1
ATOM 1950 C CA . LYS A 1 246 ? -4.539 -4.549 7.076 1.00 95.94 246 LYS A CA 1
ATOM 1951 C C . LYS A 1 246 ? -4.850 -3.152 7.614 1.00 95.94 246 LYS A C 1
ATOM 1953 O O . LYS A 1 246 ? -3.984 -2.282 7.612 1.00 95.94 246 LYS A O 1
ATOM 1958 N N . MET A 1 247 ? -6.077 -2.960 8.080 1.00 97.00 247 MET A N 1
ATOM 1959 C CA . MET A 1 247 ? -6.488 -1.791 8.851 1.00 97.00 247 MET A CA 1
ATOM 1960 C C . MET A 1 247 ? -7.273 -2.247 10.071 1.00 97.00 247 MET A C 1
ATOM 1962 O O . MET A 1 247 ? -7.833 -3.340 10.087 1.00 97.00 247 MET A O 1
ATOM 1966 N N . GLU A 1 248 ? -7.332 -1.405 11.082 1.00 95.69 248 GLU A N 1
ATOM 1967 C CA . GLU A 1 248 ? -7.979 -1.666 12.354 1.00 95.69 248 GLU A CA 1
ATOM 1968 C C . GLU A 1 248 ? -8.846 -0.465 12.726 1.00 95.69 248 GLU A C 1
ATOM 1970 O O . GLU A 1 248 ? -8.543 0.671 12.356 1.00 95.69 248 GLU A O 1
ATOM 1975 N N . LEU A 1 249 ? -9.938 -0.714 13.442 1.00 94.38 249 LEU A N 1
ATOM 1976 C CA . LEU A 1 249 ? -10.634 0.346 14.158 1.00 94.38 249 LEU A CA 1
ATOM 1977 C C . LEU A 1 249 ? -10.185 0.332 15.611 1.00 94.38 249 LEU A C 1
ATOM 1979 O O . LEU A 1 249 ? -10.259 -0.702 16.276 1.00 94.38 249 LEU A O 1
ATOM 1983 N N . ILE A 1 250 ? -9.764 1.491 16.100 1.00 92.69 250 ILE A N 1
ATOM 1984 C CA . ILE A 1 250 ? -9.291 1.670 17.469 1.00 92.69 250 ILE A CA 1
ATOM 1985 C C . ILE A 1 250 ? -10.090 2.765 18.171 1.00 92.69 250 ILE A C 1
ATOM 1987 O O . ILE A 1 250 ? -10.707 3.624 17.538 1.00 92.69 250 ILE A O 1
ATOM 1991 N N . ILE A 1 251 ? -10.091 2.719 19.500 1.00 91.00 251 ILE A N 1
ATOM 1992 C CA . ILE A 1 251 ? -10.632 3.788 20.337 1.00 91.00 251 ILE A CA 1
ATOM 1993 C C . ILE A 1 251 ? -9.477 4.736 20.666 1.00 91.00 251 ILE A C 1
ATOM 1995 O O . ILE A 1 251 ? -8.585 4.373 21.431 1.00 91.00 251 ILE A O 1
ATOM 1999 N N . GLY A 1 252 ? -9.496 5.933 20.077 1.00 85.31 252 GLY A N 1
ATOM 2000 C CA . GLY A 1 252 ? -8.629 7.044 20.466 1.00 85.31 252 GLY A CA 1
ATOM 2001 C C . GLY A 1 252 ? -9.092 7.671 21.787 1.00 85.31 252 GLY A C 1
ATOM 2002 O O . GLY A 1 252 ? -9.848 7.072 22.547 1.00 85.31 252 GLY A O 1
ATOM 2003 N N . GLU A 1 253 ? -8.694 8.912 22.085 1.00 80.19 253 GLU A N 1
ATOM 2004 C CA . GLU A 1 253 ? -9.020 9.517 23.392 1.00 80.19 253 GLU A CA 1
ATOM 2005 C C . GLU A 1 253 ? -10.532 9.615 23.669 1.00 80.19 253 GLU A C 1
ATOM 2007 O O . GLU A 1 253 ? -10.979 9.347 24.783 1.00 80.19 253 GLU A O 1
ATOM 2012 N N . LYS A 1 254 ? -11.321 10.029 22.669 1.00 82.56 254 LYS A N 1
ATOM 2013 C CA . LYS A 1 254 ? -12.780 10.251 22.786 1.00 82.56 254 LYS A CA 1
ATOM 2014 C C . LYS A 1 254 ? -13.562 9.937 21.510 1.00 82.56 254 LYS A C 1
ATOM 2016 O O . LYS A 1 254 ? -14.690 10.389 21.340 1.00 82.56 254 LYS A O 1
ATOM 2021 N N . HIS A 1 255 ? -12.958 9.212 20.580 1.00 88.06 255 HIS A N 1
ATOM 2022 C CA . HIS A 1 255 ? -13.600 8.851 19.323 1.00 88.06 255 HIS A CA 1
ATOM 2023 C C . HIS A 1 255 ? -13.007 7.554 18.783 1.00 88.06 255 HIS A C 1
ATOM 2025 O O . HIS A 1 255 ? -11.954 7.104 19.229 1.00 88.06 255 HIS A O 1
ATOM 2031 N N . VAL A 1 256 ? -13.716 6.947 17.840 1.00 91.38 256 VAL A N 1
ATOM 2032 C CA . VAL A 1 256 ? -13.228 5.791 17.090 1.00 91.38 256 VAL A CA 1
ATOM 2033 C C . VAL A 1 256 ? -12.480 6.310 15.870 1.00 91.38 256 VAL A C 1
ATOM 2035 O O . VAL A 1 256 ? -12.950 7.249 15.231 1.00 91.38 256 VAL A O 1
ATOM 2038 N N . GLU A 1 257 ? -11.350 5.705 15.531 1.00 93.56 257 GLU A N 1
ATOM 2039 C CA . GLU A 1 257 ? -10.549 6.082 14.365 1.00 93.56 257 GLU A CA 1
ATOM 2040 C C . GLU A 1 257 ? -9.937 4.859 13.671 1.00 93.56 257 GLU A C 1
ATOM 2042 O O . GLU A 1 257 ? -9.931 3.750 14.211 1.00 93.56 257 GLU A O 1
ATOM 2047 N N . PHE A 1 258 ? -9.456 5.064 12.444 1.00 95.06 258 PHE A N 1
ATOM 2048 C CA . PHE A 1 258 ? -8.740 4.045 11.680 1.00 95.06 258 PHE A CA 1
ATOM 2049 C C . PHE A 1 258 ? -7.261 4.022 12.050 1.00 95.06 258 PHE A C 1
ATOM 2051 O O . PHE A 1 258 ? -6.616 5.070 12.083 1.00 95.06 258 PHE A O 1
ATOM 2058 N N . TYR A 1 259 ? -6.716 2.820 12.204 1.00 94.69 259 TYR A N 1
ATOM 2059 C CA . TYR A 1 259 ? -5.287 2.582 12.329 1.00 94.69 259 TYR A CA 1
ATOM 2060 C C . TYR A 1 259 ? -4.806 1.522 11.319 1.00 94.69 259 TYR A C 1
ATOM 2062 O O . TYR A 1 259 ? -5.333 0.413 11.309 1.00 94.69 259 TYR A O 1
ATOM 2070 N N . PRO A 1 260 ? -3.816 1.810 10.459 1.00 96.19 260 PRO A N 1
ATOM 2071 C CA . PRO A 1 260 ? -3.288 3.143 10.186 1.00 96.19 260 PRO A CA 1
ATOM 2072 C C . PRO A 1 260 ? -4.385 4.073 9.643 1.00 96.19 260 PRO A C 1
ATOM 2074 O O . PRO A 1 260 ? -5.414 3.626 9.132 1.00 96.19 260 PRO A O 1
ATOM 2077 N N . SER A 1 261 ? -4.164 5.378 9.734 1.00 95.25 261 SER A N 1
ATOM 2078 C CA . SER A 1 261 ? -5.028 6.378 9.111 1.00 95.25 261 SER A CA 1
ATOM 2079 C C . SER A 1 261 ? -5.017 6.246 7.581 1.00 95.25 261 SER A C 1
ATOM 2081 O O . SER A 1 261 ? -4.089 5.702 6.975 1.00 95.25 261 SER A O 1
ATOM 2083 N N . PHE A 1 262 ? -6.030 6.800 6.906 1.00 94.69 262 PHE A N 1
ATOM 2084 C CA . PHE A 1 262 ? -6.058 6.803 5.435 1.00 94.69 262 PHE A CA 1
ATOM 2085 C C . PHE A 1 262 ? -4.856 7.516 4.816 1.00 94.69 262 PHE A C 1
ATOM 2087 O O . PHE A 1 262 ? -4.392 7.117 3.749 1.00 94.69 262 PHE A O 1
ATOM 2094 N N . GLN A 1 263 ? -4.352 8.557 5.482 1.00 95.94 263 GLN A N 1
ATOM 2095 C CA . GLN A 1 263 ? -3.167 9.271 5.031 1.00 95.94 263 GLN A CA 1
ATOM 2096 C C . GLN A 1 263 ? -1.927 8.378 5.117 1.00 95.94 263 GLN A C 1
ATOM 2098 O O . GLN A 1 263 ? -1.177 8.300 4.150 1.00 95.94 263 GLN A O 1
ATOM 2103 N N . GLU A 1 264 ? -1.735 7.664 6.225 1.00 97.00 264 GLU A N 1
ATOM 2104 C CA . GLU A 1 264 ? -0.597 6.754 6.397 1.00 97.00 264 GLU A CA 1
ATOM 2105 C C . GLU A 1 264 ? -0.624 5.599 5.389 1.00 97.00 264 GLU A C 1
ATOM 2107 O O . GLU A 1 264 ? 0.419 5.249 4.831 1.00 97.00 264 GLU A O 1
ATOM 2112 N N . LEU A 1 265 ? -1.808 5.045 5.099 1.00 97.19 265 LEU A N 1
ATOM 2113 C CA . LEU A 1 265 ? -1.979 4.038 4.051 1.00 97.19 265 LEU A CA 1
ATOM 2114 C C . LEU A 1 265 ? -1.616 4.595 2.668 1.00 97.19 265 LEU A C 1
ATOM 2116 O O . LEU A 1 265 ? -0.867 3.965 1.918 1.00 97.19 265 LEU A O 1
ATOM 2120 N N . GLU A 1 266 ? -2.128 5.781 2.324 1.00 97.25 266 GLU A N 1
ATOM 2121 C CA . GLU A 1 266 ? -1.808 6.446 1.059 1.00 97.25 266 GLU A CA 1
ATOM 2122 C C . GLU A 1 266 ? -0.299 6.701 0.943 1.00 97.25 266 GLU A C 1
ATOM 2124 O O . GLU A 1 266 ? 0.316 6.362 -0.069 1.00 97.25 266 GLU A O 1
ATOM 2129 N N . GLU A 1 267 ? 0.323 7.236 1.991 1.00 97.69 267 GLU A N 1
ATOM 2130 C CA . GLU A 1 267 ? 1.762 7.480 2.047 1.00 97.69 267 GLU A CA 1
ATOM 2131 C C . GLU A 1 267 ? 2.571 6.187 1.911 1.00 97.69 267 GLU A C 1
ATOM 2133 O O . GLU A 1 267 ? 3.570 6.179 1.192 1.00 97.69 267 GLU A O 1
ATOM 2138 N N . ALA A 1 268 ? 2.142 5.084 2.530 1.00 97.50 268 ALA A N 1
ATOM 2139 C CA . ALA A 1 268 ? 2.808 3.787 2.416 1.00 97.50 268 ALA A CA 1
ATOM 2140 C C . ALA A 1 268 ? 2.753 3.217 0.990 1.00 97.50 268 ALA A C 1
ATOM 2142 O O . ALA A 1 268 ? 3.758 2.710 0.489 1.00 97.50 268 ALA A O 1
ATOM 2143 N N . ILE A 1 269 ? 1.616 3.341 0.302 1.00 97.12 269 ILE A N 1
ATOM 2144 C CA . ILE A 1 269 ? 1.481 2.892 -1.092 1.00 97.12 269 ILE A CA 1
ATOM 2145 C C . ILE A 1 269 ? 2.317 3.779 -2.023 1.00 97.12 269 ILE A C 1
ATOM 2147 O O . ILE A 1 269 ? 3.064 3.279 -2.866 1.00 97.12 269 ILE A O 1
ATOM 2151 N N . LEU A 1 270 ? 2.250 5.103 -1.857 1.00 97.62 270 LEU A N 1
ATOM 2152 C CA . LEU A 1 270 ? 3.025 6.052 -2.664 1.00 97.62 270 LEU A CA 1
ATOM 2153 C C . LEU A 1 270 ? 4.533 5.967 -2.391 1.00 97.62 270 LEU A C 1
ATOM 2155 O O . LEU A 1 270 ? 5.345 6.227 -3.285 1.00 97.62 270 LEU A O 1
ATOM 2159 N N . TYR A 1 271 ? 4.923 5.556 -1.183 1.00 97.50 271 TYR A N 1
ATOM 2160 C CA . TYR A 1 271 ? 6.313 5.310 -0.820 1.00 97.50 271 TYR A CA 1
ATOM 2161 C C . TYR A 1 271 ? 6.974 4.292 -1.752 1.00 97.50 271 TYR A C 1
ATOM 2163 O O . TYR A 1 271 ? 8.136 4.477 -2.104 1.00 97.50 271 TYR A O 1
ATOM 2171 N N . VAL A 1 272 ? 6.247 3.273 -2.224 1.00 97.12 272 VAL A N 1
ATOM 2172 C CA . VAL A 1 272 ? 6.778 2.260 -3.152 1.00 97.12 272 VAL A CA 1
ATOM 2173 C C . VAL A 1 272 ? 7.298 2.902 -4.441 1.00 97.12 272 VAL A C 1
ATOM 2175 O O . VAL A 1 272 ? 8.431 2.640 -4.846 1.00 97.12 272 VAL A O 1
ATOM 2178 N N . VAL A 1 273 ? 6.520 3.803 -5.051 1.00 97.12 273 VAL A N 1
ATOM 2179 C CA . VAL A 1 273 ? 6.916 4.519 -6.279 1.00 97.12 273 VAL A CA 1
ATOM 2180 C C . VAL A 1 273 ? 8.161 5.371 -6.034 1.00 97.12 273 VAL A C 1
ATOM 2182 O O . VAL A 1 273 ? 9.114 5.331 -6.816 1.00 97.12 273 VAL A O 1
ATOM 2185 N N . ASN A 1 274 ? 8.183 6.105 -4.920 1.00 95.75 274 ASN A N 1
ATOM 2186 C CA . ASN A 1 274 ? 9.321 6.942 -4.545 1.00 95.75 274 ASN A CA 1
ATOM 2187 C C . ASN A 1 274 ? 10.578 6.106 -4.278 1.00 95.75 274 ASN A C 1
ATOM 2189 O O . ASN A 1 274 ? 11.664 6.462 -4.733 1.00 95.75 274 ASN A O 1
ATOM 2193 N N . ARG A 1 275 ? 10.439 4.975 -3.580 1.00 96.69 275 ARG A N 1
ATOM 2194 C CA . ARG A 1 275 ? 11.555 4.090 -3.245 1.00 96.69 275 ARG A CA 1
ATOM 2195 C C . ARG A 1 275 ? 12.149 3.441 -4.493 1.00 96.69 275 ARG A C 1
ATOM 2197 O O . ARG A 1 275 ? 13.371 3.426 -4.633 1.00 96.69 275 ARG A O 1
ATOM 2204 N N . ILE A 1 276 ? 11.311 2.999 -5.434 1.00 96.50 276 ILE A N 1
ATOM 2205 C CA . ILE A 1 276 ? 11.763 2.533 -6.754 1.00 96.50 276 ILE A CA 1
ATOM 2206 C C . ILE A 1 276 ? 12.552 3.646 -7.457 1.00 96.50 276 ILE A C 1
ATOM 2208 O O . ILE A 1 276 ? 13.681 3.415 -7.883 1.00 96.50 276 ILE A O 1
ATOM 2212 N N . GLY A 1 277 ? 12.024 4.873 -7.498 1.00 94.00 277 GLY A N 1
ATOM 2213 C CA . GLY A 1 277 ? 12.702 6.024 -8.105 1.00 94.00 277 GLY A CA 1
ATOM 2214 C C . GLY A 1 277 ? 14.038 6.410 -7.466 1.00 94.00 277 GLY A C 1
ATOM 2215 O O . GLY A 1 277 ? 14.890 6.978 -8.140 1.00 94.00 277 GLY A O 1
ATOM 2216 N N . GLN A 1 278 ? 14.243 6.083 -6.189 1.00 94.12 278 GLN A N 1
ATOM 2217 C CA . GLN A 1 278 ? 15.495 6.304 -5.458 1.00 94.12 278 GLN A CA 1
ATOM 2218 C C . GLN A 1 278 ? 16.503 5.156 -5.615 1.00 94.12 278 GLN A C 1
ATOM 2220 O O . GLN A 1 278 ? 17.615 5.247 -5.095 1.00 94.12 278 GLN A O 1
ATOM 2225 N N . THR A 1 279 ? 16.142 4.073 -6.305 1.00 94.31 279 THR A N 1
ATOM 2226 C CA . THR A 1 279 ? 17.046 2.938 -6.533 1.00 94.31 279 THR A CA 1
ATOM 2227 C C . THR A 1 279 ? 18.033 3.290 -7.656 1.00 94.31 279 THR A C 1
ATOM 2229 O O . THR A 1 279 ? 17.684 4.037 -8.574 1.00 94.31 279 THR A O 1
ATOM 2232 N N . LEU A 1 280 ? 19.268 2.771 -7.593 1.00 93.69 280 LEU A N 1
ATOM 2233 C CA . LEU A 1 280 ? 20.314 2.926 -8.627 1.00 93.69 280 LEU A CA 1
ATOM 2234 C C . LEU A 1 280 ? 20.814 4.365 -8.885 1.00 93.69 280 LEU A C 1
ATOM 2236 O O . LEU A 1 280 ? 21.460 4.616 -9.900 1.00 93.69 280 LEU A O 1
ATOM 2240 N N . GLN A 1 281 ? 20.583 5.312 -7.972 1.00 92.62 281 GLN A N 1
ATOM 2241 C CA . GLN A 1 281 ? 20.966 6.725 -8.169 1.00 92.62 281 GLN A CA 1
ATOM 2242 C C . GLN A 1 281 ? 22.479 6.986 -8.051 1.00 92.62 281 GLN A C 1
ATOM 2244 O O . GLN A 1 281 ? 22.972 8.031 -8.473 1.00 92.62 281 GLN A O 1
ATOM 2249 N N . ASN A 1 282 ? 23.232 6.033 -7.495 1.00 92.31 282 ASN A N 1
ATOM 2250 C CA . ASN A 1 282 ? 24.666 6.173 -7.226 1.00 92.31 282 ASN A CA 1
ATOM 2251 C C . ASN A 1 282 ? 25.548 5.328 -8.160 1.00 92.31 282 ASN A C 1
ATOM 2253 O O . ASN A 1 282 ? 26.734 5.138 -7.889 1.00 92.31 282 ASN A O 1
ATOM 2257 N N . VAL A 1 283 ? 24.998 4.813 -9.266 1.00 95.19 283 VAL A N 1
ATOM 2258 C CA . VAL A 1 283 ? 25.777 4.023 -10.230 1.00 95.19 283 VAL A CA 1
ATOM 2259 C C . VAL A 1 283 ? 26.790 4.933 -10.926 1.00 95.19 283 VAL A C 1
ATOM 2261 O O . VAL A 1 283 ? 26.417 5.920 -11.558 1.00 95.19 283 VAL A O 1
ATOM 2264 N N . GLN A 1 284 ? 28.081 4.620 -10.815 1.00 95.12 284 GLN A N 1
ATOM 2265 C CA . GLN A 1 284 ? 29.146 5.412 -11.434 1.00 95.12 284 GLN A CA 1
ATOM 2266 C C . GLN A 1 284 ? 29.133 5.293 -12.965 1.00 95.12 284 GLN A C 1
ATOM 2268 O O . GLN A 1 284 ? 28.765 4.268 -13.539 1.00 95.12 284 GLN A O 1
ATOM 2273 N N . THR A 1 285 ? 29.570 6.350 -13.649 1.00 96.00 285 THR A N 1
ATOM 2274 C CA . THR A 1 285 ? 29.855 6.275 -15.088 1.00 96.00 285 THR A CA 1
ATOM 2275 C C . THR A 1 285 ? 31.103 5.427 -15.328 1.00 96.00 285 THR A C 1
ATOM 2277 O O . THR A 1 285 ? 32.057 5.495 -14.554 1.00 96.00 285 THR A O 1
ATOM 2280 N N . VAL A 1 286 ? 31.144 4.685 -16.439 1.00 94.75 286 VAL A N 1
ATOM 2281 C CA . VAL A 1 286 ? 32.305 3.849 -16.809 1.00 94.75 286 VAL A CA 1
ATOM 2282 C C . VAL A 1 286 ? 33.600 4.660 -16.839 1.00 94.75 286 VAL A C 1
ATOM 2284 O O . VAL A 1 286 ? 34.604 4.240 -16.275 1.00 94.75 286 VAL A O 1
ATOM 2287 N N . HIS A 1 287 ? 33.569 5.850 -17.446 1.00 92.44 287 HIS A N 1
ATOM 2288 C CA . HIS A 1 287 ? 34.731 6.737 -17.500 1.00 92.44 287 HIS A CA 1
ATOM 2289 C C . HIS A 1 287 ? 35.221 7.131 -16.107 1.00 92.44 287 HIS A C 1
ATOM 2291 O O . HIS A 1 287 ? 36.411 7.059 -15.823 1.00 92.44 287 HIS A O 1
ATOM 2297 N N . SER A 1 288 ? 34.298 7.510 -15.220 1.00 93.25 288 SER A N 1
ATOM 2298 C CA . SER A 1 288 ? 34.635 7.860 -13.845 1.00 93.25 288 SER A CA 1
ATOM 2299 C C . SER A 1 288 ? 35.198 6.672 -13.077 1.00 93.25 288 SER A C 1
ATOM 2301 O O . SER A 1 288 ? 36.163 6.843 -12.345 1.00 93.25 288 SER A O 1
ATOM 2303 N N . TRP A 1 289 ? 34.632 5.480 -13.255 1.00 94.38 289 TRP A N 1
ATOM 2304 C CA . TRP A 1 289 ? 35.127 4.266 -12.614 1.00 94.38 289 TRP A CA 1
ATOM 2305 C C . TRP A 1 289 ? 36.565 3.949 -13.053 1.00 94.38 289 TRP A C 1
ATOM 2307 O O . TRP A 1 289 ? 37.431 3.732 -12.211 1.00 94.38 289 TRP A O 1
ATOM 2317 N N . LEU A 1 290 ? 36.845 4.018 -14.362 1.00 90.50 290 LEU A N 1
ATOM 2318 C CA . LEU A 1 290 ? 38.184 3.790 -14.923 1.00 90.50 290 LEU A CA 1
ATOM 2319 C C . LEU A 1 290 ? 39.200 4.854 -14.480 1.00 90.50 290 LEU A C 1
ATOM 2321 O O . LEU A 1 290 ? 40.366 4.539 -14.258 1.00 90.50 290 LEU A O 1
ATOM 2325 N N . ALA A 1 291 ? 38.765 6.109 -14.346 1.00 90.00 291 ALA A N 1
ATOM 2326 C CA . ALA A 1 291 ? 39.614 7.236 -13.964 1.00 90.00 291 ALA A CA 1
ATOM 2327 C C . ALA A 1 291 ? 39.734 7.451 -12.440 1.00 90.00 291 ALA A C 1
ATOM 2329 O O . ALA A 1 291 ? 40.430 8.371 -12.013 1.00 90.00 291 ALA A O 1
ATOM 2330 N N . GLY A 1 292 ? 39.041 6.659 -11.613 1.00 88.69 292 GLY A N 1
ATOM 2331 C CA . GLY A 1 292 ? 38.984 6.862 -10.160 1.00 88.69 292 GLY A CA 1
ATOM 2332 C C . GLY A 1 292 ? 38.230 8.129 -9.719 1.00 88.69 292 GLY A C 1
ATOM 2333 O O . GLY A 1 292 ? 38.510 8.678 -8.657 1.00 88.69 292 GLY A O 1
ATOM 2334 N N . GLY A 1 293 ? 37.301 8.627 -10.538 1.00 90.25 293 GLY A N 1
ATOM 2335 C CA . GLY A 1 293 ? 36.428 9.762 -10.225 1.00 90.25 293 GLY A CA 1
ATOM 2336 C C . GLY A 1 293 ? 35.138 9.368 -9.488 1.00 90.25 293 GLY A C 1
ATOM 2337 O O . GLY A 1 293 ? 34.912 8.204 -9.168 1.00 90.25 293 GLY A O 1
ATOM 2338 N N . MET A 1 294 ? 34.227 10.335 -9.303 1.00 90.56 294 MET A N 1
ATOM 2339 C CA . MET A 1 294 ? 32.950 10.145 -8.582 1.00 90.56 294 MET A CA 1
ATOM 2340 C C . MET A 1 294 ? 31.678 10.477 -9.393 1.00 90.56 294 MET A C 1
ATOM 2342 O O . MET A 1 294 ? 30.605 10.622 -8.815 1.00 90.56 294 MET A O 1
ATOM 2346 N N . ALA A 1 295 ? 31.760 10.639 -10.716 1.00 93.88 295 ALA A N 1
ATOM 2347 C CA . ALA A 1 295 ? 30.596 11.004 -11.528 1.00 93.88 295 ALA A CA 1
ATOM 2348 C C . ALA A 1 295 ? 29.626 9.821 -11.705 1.00 93.88 295 ALA A C 1
ATOM 2350 O O . ALA A 1 295 ? 30.031 8.750 -12.172 1.00 93.88 295 ALA A O 1
ATOM 2351 N N . THR A 1 296 ? 28.346 10.040 -11.394 1.00 95.12 296 THR A N 1
ATOM 2352 C CA . THR A 1 296 ? 27.268 9.040 -11.456 1.00 95.12 296 THR A CA 1
ATOM 2353 C C . THR A 1 296 ? 26.335 9.227 -12.654 1.00 95.12 296 THR A C 1
ATOM 2355 O O . THR A 1 296 ? 26.301 10.277 -13.302 1.00 95.12 296 THR A O 1
ATOM 2358 N N . LEU A 1 297 ? 25.598 8.166 -12.978 1.00 94.69 297 LEU A N 1
ATOM 2359 C CA . LEU A 1 297 ? 24.532 8.161 -13.971 1.00 94.69 297 LEU A CA 1
ATOM 2360 C C . LEU A 1 297 ? 23.311 8.921 -13.442 1.00 94.69 297 LEU A C 1
ATOM 2362 O O . LEU A 1 297 ? 22.964 8.835 -12.269 1.00 94.69 297 LEU A O 1
ATOM 2366 N N . ARG A 1 298 ? 22.632 9.641 -14.338 1.00 91.19 298 ARG A N 1
ATOM 2367 C CA . ARG A 1 298 ? 21.418 10.406 -14.023 1.00 91.19 298 ARG A CA 1
ATOM 2368 C C . ARG A 1 298 ? 20.189 9.534 -14.224 1.00 91.19 298 ARG A C 1
ATOM 2370 O O . ARG A 1 298 ? 19.548 9.599 -15.269 1.00 91.19 298 ARG A O 1
ATOM 2377 N N . THR A 1 299 ? 19.898 8.663 -13.268 1.00 91.81 299 THR A N 1
ATOM 2378 C CA . THR A 1 299 ? 18.822 7.663 -13.362 1.00 91.81 299 THR A CA 1
ATOM 2379 C C . THR A 1 299 ? 17.505 8.139 -12.756 1.00 91.81 299 THR A C 1
ATOM 2381 O O . THR A 1 299 ? 16.639 7.321 -12.456 1.00 91.81 299 THR A O 1
ATOM 2384 N N . GLU A 1 300 ? 17.319 9.447 -12.569 1.00 92.62 300 GLU A N 1
ATOM 2385 C CA . GLU A 1 300 ? 16.095 9.976 -11.973 1.00 92.62 300 GLU A CA 1
ATOM 2386 C C . GLU A 1 300 ? 14.894 9.633 -12.859 1.00 92.62 300 GLU A C 1
ATOM 2388 O O . GLU A 1 300 ? 14.950 9.765 -14.093 1.00 92.62 300 GLU A O 1
ATOM 2393 N N . LEU A 1 301 ? 13.802 9.200 -12.225 1.00 93.50 301 LEU A N 1
ATOM 2394 C CA . LEU A 1 301 ? 12.545 8.960 -12.919 1.00 93.50 301 LEU A CA 1
ATOM 2395 C C . LEU A 1 301 ? 12.011 10.270 -13.517 1.00 93.50 301 LEU A C 1
ATOM 2397 O O . LEU A 1 301 ? 12.009 11.304 -12.840 1.00 93.50 301 LEU A O 1
ATOM 2401 N N . PRO A 1 302 ? 11.504 10.251 -14.763 1.00 94.00 302 PRO A N 1
ATOM 2402 C CA . PRO A 1 302 ? 10.877 11.427 -15.342 1.00 94.00 302 PRO A CA 1
ATOM 2403 C C . PRO A 1 302 ? 9.676 11.897 -14.512 1.00 94.00 302 PRO A C 1
ATOM 2405 O O . PRO A 1 302 ? 8.819 11.102 -14.127 1.00 94.00 302 PRO A O 1
ATOM 2408 N N . THR A 1 303 ? 9.556 13.211 -14.309 1.00 94.31 303 THR A N 1
ATOM 2409 C CA . THR A 1 303 ? 8.493 13.810 -13.482 1.00 94.31 303 THR A CA 1
ATOM 2410 C C . THR A 1 303 ? 7.088 13.400 -13.924 1.00 94.31 303 THR A C 1
ATOM 2412 O O . THR A 1 303 ? 6.234 13.141 -13.082 1.00 94.31 303 THR A O 1
ATOM 2415 N N . HIS A 1 304 ? 6.845 13.288 -15.233 1.00 94.25 304 HIS A N 1
ATOM 2416 C CA . HIS A 1 304 ? 5.536 12.891 -15.756 1.00 94.25 304 HIS A CA 1
ATOM 2417 C C . HIS A 1 304 ? 5.136 11.463 -15.345 1.00 94.25 304 HIS A C 1
ATOM 2419 O O . HIS A 1 304 ? 3.955 11.227 -15.109 1.00 94.25 304 HIS A O 1
ATOM 2425 N N . VAL A 1 305 ? 6.097 10.541 -15.195 1.00 95.88 305 VAL A N 1
ATOM 2426 C CA . VAL A 1 305 ? 5.845 9.161 -14.744 1.00 95.88 305 VAL A CA 1
ATOM 2427 C C . VAL A 1 305 ? 5.448 9.151 -13.271 1.00 95.88 305 VAL A C 1
ATOM 2429 O O . VAL A 1 305 ? 4.455 8.530 -12.909 1.00 95.88 305 VAL A O 1
ATOM 2432 N N . ILE A 1 306 ? 6.168 9.897 -12.426 1.00 95.50 306 ILE A N 1
ATOM 2433 C CA . ILE A 1 306 ? 5.862 10.009 -10.991 1.00 95.50 306 ILE A CA 1
ATOM 2434 C C . ILE A 1 306 ? 4.472 10.624 -10.786 1.00 95.50 306 ILE A C 1
ATOM 2436 O O . ILE A 1 306 ? 3.671 10.108 -10.005 1.00 95.50 306 ILE A O 1
ATOM 2440 N N . VAL A 1 307 ? 4.171 11.710 -11.507 1.00 97.06 307 VAL A N 1
ATOM 2441 C CA . VAL A 1 307 ? 2.876 12.402 -11.434 1.00 97.06 307 VAL A CA 1
ATOM 2442 C C . VAL A 1 307 ? 1.741 11.487 -11.887 1.00 97.06 307 VAL A C 1
ATOM 2444 O O . VAL A 1 307 ? 0.721 11.413 -11.201 1.00 97.06 307 VAL A O 1
ATOM 2447 N N . TRP A 1 308 ? 1.920 10.769 -13.000 1.00 97.06 308 TRP A N 1
ATOM 2448 C CA . TRP A 1 308 ? 0.945 9.796 -13.491 1.00 97.06 308 TRP A CA 1
ATOM 2449 C C . TRP A 1 308 ? 0.699 8.681 -12.469 1.00 97.06 308 TRP A C 1
ATOM 2451 O O . TRP A 1 308 ? -0.443 8.493 -12.053 1.00 97.06 308 TRP A O 1
ATOM 2461 N N . ALA A 1 309 ? 1.758 8.008 -12.007 1.00 97.50 309 ALA A N 1
ATOM 2462 C CA . ALA A 1 309 ? 1.665 6.890 -11.071 1.00 97.50 309 ALA A CA 1
ATOM 2463 C C . ALA A 1 309 ? 0.992 7.309 -9.757 1.00 97.50 309 ALA A C 1
ATOM 2465 O O . ALA A 1 309 ? 0.047 6.670 -9.301 1.00 97.50 309 ALA A O 1
ATOM 2466 N N . THR A 1 310 ? 1.416 8.440 -9.189 1.00 97.12 310 THR A N 1
ATOM 2467 C CA . THR A 1 310 ? 0.841 8.992 -7.954 1.00 97.12 310 THR A CA 1
ATOM 2468 C C . THR A 1 310 ? -0.634 9.338 -8.130 1.00 97.12 310 THR A C 1
ATOM 2470 O O . THR A 1 310 ? -1.450 9.025 -7.268 1.00 97.12 310 THR A O 1
ATOM 2473 N N . SER A 1 311 ? -1.002 9.974 -9.246 1.00 96.88 311 SER A N 1
ATOM 2474 C CA . SER A 1 311 ? -2.394 10.363 -9.500 1.00 96.88 311 SER A CA 1
ATOM 2475 C C . SER A 1 311 ? -3.296 9.148 -9.715 1.00 96.88 311 SER A C 1
ATOM 2477 O O . SER A 1 311 ? -4.417 9.126 -9.206 1.00 96.88 311 SER A O 1
ATOM 2479 N N . ALA A 1 312 ? -2.801 8.134 -10.432 1.00 96.06 312 ALA A N 1
ATOM 2480 C CA . ALA A 1 312 ? -3.505 6.878 -10.654 1.00 96.06 312 ALA A CA 1
ATOM 2481 C C . ALA A 1 312 ? -3.748 6.140 -9.328 1.00 96.06 312 ALA A C 1
ATOM 2483 O O . ALA A 1 312 ? -4.894 5.833 -9.005 1.00 96.06 312 ALA A O 1
ATOM 2484 N N . LEU A 1 313 ? -2.702 5.959 -8.516 1.00 97.25 313 LEU A N 1
ATOM 2485 C CA . LEU A 1 313 ? -2.797 5.293 -7.214 1.00 97.25 313 LEU A CA 1
ATOM 2486 C C . LEU A 1 313 ? -3.727 6.043 -6.256 1.00 97.25 313 LEU A C 1
ATOM 2488 O O . LEU A 1 313 ? -4.651 5.441 -5.723 1.00 97.25 313 LEU A O 1
ATOM 2492 N N . LYS A 1 314 ? -3.570 7.367 -6.096 1.00 97.12 314 LYS A N 1
ATOM 2493 C CA . LYS A 1 314 ? -4.463 8.180 -5.247 1.00 97.12 314 LYS A CA 1
ATOM 2494 C C . LYS A 1 314 ? -5.928 8.038 -5.651 1.00 97.12 314 LYS A C 1
ATOM 2496 O O . LYS A 1 314 ? -6.802 8.066 -4.792 1.00 97.12 314 LYS A O 1
ATOM 2501 N N . LYS A 1 315 ? -6.218 7.945 -6.953 1.00 95.69 315 LYS A N 1
ATOM 2502 C CA . LYS A 1 315 ? -7.588 7.736 -7.432 1.00 95.69 315 LYS A CA 1
ATOM 2503 C C . LYS A 1 315 ? -8.122 6.387 -6.951 1.00 95.69 315 LYS A C 1
ATOM 2505 O O . LYS A 1 315 ? -9.139 6.367 -6.270 1.00 95.69 315 LYS A O 1
ATOM 2510 N N . VAL A 1 316 ? -7.403 5.302 -7.234 1.00 94.50 316 VAL A N 1
ATOM 2511 C CA . VAL A 1 316 ? -7.836 3.944 -6.873 1.00 94.50 316 VAL A CA 1
ATOM 2512 C C . VAL A 1 316 ? -7.947 3.765 -5.357 1.00 94.50 316 VAL A C 1
ATOM 2514 O O . VAL A 1 316 ? -8.901 3.148 -4.889 1.00 94.50 316 VAL A O 1
ATOM 2517 N N . ILE A 1 317 ? -7.024 4.341 -4.582 1.00 95.44 317 ILE A N 1
ATOM 2518 C CA . ILE A 1 317 ? -7.064 4.315 -3.114 1.00 95.44 317 ILE A CA 1
ATOM 2519 C C . ILE A 1 317 ? -8.347 4.974 -2.605 1.00 95.44 317 ILE A C 1
ATOM 2521 O O . ILE A 1 317 ? -9.061 4.368 -1.813 1.00 95.44 317 ILE A O 1
ATOM 2525 N N . ARG A 1 318 ? -8.680 6.186 -3.077 1.00 95.31 318 ARG A N 1
ATOM 2526 C CA . ARG A 1 318 ? -9.916 6.867 -2.659 1.00 95.31 318 ARG A CA 1
ATOM 2527 C C . ARG A 1 318 ? -11.156 6.042 -2.981 1.00 95.31 318 ARG A C 1
ATOM 2529 O O . ARG A 1 318 ? -11.995 5.887 -2.102 1.00 95.31 318 ARG A O 1
ATOM 2536 N N . ASP A 1 319 ? -11.233 5.506 -4.197 1.00 93.81 319 ASP A N 1
ATOM 2537 C CA . ASP A 1 319 ? -12.387 4.731 -4.656 1.00 93.81 319 ASP A CA 1
ATOM 2538 C C . ASP A 1 319 ? -12.571 3.454 -3.804 1.00 93.81 319 ASP A C 1
ATOM 2540 O O . ASP A 1 319 ? -13.690 3.099 -3.441 1.00 93.81 319 ASP A O 1
ATOM 2544 N N . ASN A 1 320 ? -11.475 2.797 -3.401 1.00 94.00 320 ASN A N 1
ATOM 2545 C CA . ASN A 1 320 ? -11.513 1.598 -2.550 1.00 94.00 320 ASN A CA 1
ATOM 2546 C C . ASN A 1 320 ? -11.751 1.881 -1.056 1.00 94.00 320 ASN A C 1
ATOM 2548 O O . ASN A 1 320 ? -12.107 0.963 -0.316 1.00 94.00 320 ASN A O 1
ATOM 2552 N N . LEU A 1 321 ? -11.552 3.120 -0.600 1.00 95.19 321 LEU A N 1
ATOM 2553 C CA . LEU A 1 321 ? -11.765 3.520 0.795 1.00 95.19 321 LEU A CA 1
ATOM 2554 C C . LEU A 1 321 ? -13.200 3.967 1.094 1.00 95.19 321 LEU A C 1
ATOM 2556 O O . LEU A 1 321 ? -13.534 4.145 2.263 1.00 95.19 321 LEU A O 1
ATOM 2560 N N . GLU A 1 322 ? -14.057 4.117 0.084 1.00 95.25 322 GLU A N 1
ATOM 2561 C CA . GLU A 1 322 ? -15.440 4.562 0.285 1.00 95.25 322 GLU A CA 1
ATOM 2562 C C . GLU A 1 322 ? -16.263 3.559 1.109 1.00 95.25 322 GLU A C 1
ATOM 2564 O O . GLU A 1 322 ? -16.903 3.935 2.087 1.00 95.25 322 GLU A O 1
ATOM 2569 N N . GLY A 1 323 ? -16.159 2.263 0.797 1.00 95.06 323 GLY A N 1
ATOM 2570 C CA . GLY A 1 323 ? -16.831 1.201 1.558 1.00 95.06 323 GLY A CA 1
ATOM 2571 C C . GLY A 1 323 ? -16.401 1.131 3.033 1.00 95.06 323 GLY A C 1
ATOM 2572 O O . GLY A 1 323 ? -17.263 1.131 3.914 1.00 95.06 323 GLY A O 1
ATOM 2573 N N . PRO A 1 324 ? -15.087 1.108 3.340 1.00 95.56 324 PRO A N 1
ATOM 2574 C CA . PRO A 1 324 ? -14.600 1.220 4.712 1.00 95.56 324 PRO A CA 1
ATOM 2575 C C . PRO A 1 324 ? -15.125 2.458 5.453 1.00 95.56 324 PRO A C 1
ATOM 2577 O O . PRO A 1 324 ? -15.513 2.338 6.614 1.00 95.56 324 PRO A O 1
ATOM 2580 N N . LYS A 1 325 ? -15.175 3.631 4.801 1.00 94.94 325 LYS A N 1
ATOM 2581 C CA . LYS A 1 325 ? -15.698 4.868 5.407 1.00 94.94 325 LYS A CA 1
ATOM 2582 C C . LYS A 1 325 ? -17.172 4.765 5.758 1.00 94.94 325 LYS A C 1
ATOM 2584 O O . LYS A 1 325 ? -17.529 5.052 6.893 1.00 94.94 325 LYS A O 1
ATOM 2589 N N . GLU A 1 326 ? -18.004 4.315 4.824 1.00 95.38 326 GLU A N 1
ATOM 2590 C CA . GLU A 1 326 ? -19.441 4.150 5.059 1.00 95.38 326 GLU A CA 1
ATOM 2591 C C . GLU A 1 326 ? -19.697 3.177 6.221 1.00 95.38 326 GLU A C 1
ATOM 2593 O O . GLU A 1 326 ? -20.511 3.439 7.111 1.00 95.38 326 GLU A O 1
ATOM 2598 N N . TYR A 1 327 ? -18.941 2.072 6.268 1.00 93.44 327 TYR A N 1
ATOM 2599 C CA . TYR A 1 327 ? -19.019 1.125 7.376 1.00 93.44 327 TYR A CA 1
ATOM 2600 C C . TYR A 1 327 ? -18.650 1.777 8.715 1.00 93.44 327 TYR A C 1
ATOM 2602 O O . TYR A 1 327 ? -19.364 1.608 9.705 1.00 93.44 327 TYR A O 1
ATOM 2610 N N . PHE A 1 328 ? -17.558 2.540 8.742 1.00 93.12 328 PHE A N 1
ATOM 2611 C CA . PHE A 1 328 ? -17.112 3.271 9.923 1.00 93.12 328 PHE A CA 1
ATOM 2612 C C . PHE A 1 328 ? -18.139 4.304 10.395 1.00 93.12 328 PHE A C 1
ATOM 2614 O O . PHE A 1 328 ? -18.455 4.336 11.581 1.00 93.12 328 PHE A O 1
ATOM 2621 N N . GLU A 1 329 ? -18.714 5.096 9.491 1.00 93.88 329 GLU A N 1
ATOM 2622 C CA . GLU A 1 329 ? -19.731 6.101 9.821 1.00 93.88 329 GLU A CA 1
ATOM 2623 C C . GLU A 1 329 ? -20.979 5.465 10.441 1.00 93.88 329 GLU A C 1
ATOM 2625 O O . GLU A 1 329 ? -21.478 5.941 11.463 1.00 93.88 329 GLU A O 1
ATOM 2630 N N . ASN A 1 330 ? -21.447 4.342 9.889 1.00 92.12 330 ASN A N 1
ATOM 2631 C CA . ASN A 1 330 ? -22.547 3.575 10.474 1.00 92.12 330 ASN A CA 1
ATOM 2632 C C . ASN A 1 330 ? -22.189 3.044 11.874 1.00 92.12 330 ASN A C 1
ATOM 2634 O O . ASN A 1 330 ? -23.001 3.095 12.800 1.00 92.12 330 ASN A O 1
ATOM 2638 N N . TYR A 1 331 ? -20.958 2.559 12.053 1.00 89.56 331 TYR A N 1
ATOM 2639 C CA . TYR A 1 331 ? -20.488 2.042 13.336 1.00 89.56 331 TYR A CA 1
ATOM 2640 C C . TYR A 1 331 ? -20.423 3.140 14.408 1.00 89.56 331 TYR A C 1
ATOM 2642 O O . TYR A 1 331 ? -20.938 2.967 15.517 1.00 89.56 331 TYR A O 1
ATOM 2650 N N . VAL A 1 332 ? -19.851 4.296 14.061 1.00 89.88 332 VAL A N 1
ATOM 2651 C CA . VAL A 1 332 ? -19.784 5.486 14.920 1.00 89.88 332 VAL A CA 1
ATOM 2652 C C . VAL A 1 332 ? -21.184 6.009 15.231 1.00 89.88 332 VAL A C 1
ATOM 2654 O O . VAL A 1 332 ? -21.470 6.317 16.385 1.00 89.88 332 VAL A O 1
ATOM 2657 N N . GLY A 1 333 ? -22.091 6.037 14.253 1.00 91.50 333 GLY A N 1
ATOM 2658 C CA . GLY A 1 333 ? -23.478 6.447 14.471 1.00 91.50 333 GLY A CA 1
ATOM 2659 C C . GLY A 1 333 ? -24.219 5.572 15.488 1.00 91.50 333 GLY A C 1
ATOM 2660 O O . GLY A 1 333 ? -25.036 6.079 16.255 1.00 91.50 333 GLY A O 1
ATOM 2661 N N . ARG A 1 334 ? -23.917 4.268 15.541 1.00 93.12 334 ARG A N 1
ATOM 2662 C CA . ARG A 1 334 ? -24.566 3.322 16.466 1.00 93.12 334 ARG A CA 1
ATOM 2663 C C . ARG A 1 334 ? -23.955 3.307 17.864 1.00 93.12 334 ARG A C 1
ATOM 2665 O O . ARG A 1 334 ? -24.694 3.221 18.844 1.00 93.12 334 ARG A O 1
ATOM 2672 N N . TYR A 1 335 ? -22.629 3.371 17.965 1.00 93.88 335 TYR A N 1
ATOM 2673 C CA . TYR A 1 335 ? -21.919 3.103 19.223 1.00 93.88 335 TYR A CA 1
ATOM 2674 C C . TYR A 1 335 ? -21.006 4.238 19.696 1.00 93.88 335 TYR A C 1
ATOM 2676 O O . TYR A 1 335 ? -20.478 4.163 20.803 1.00 93.88 335 TYR A O 1
ATOM 2684 N N . GLY A 1 336 ? -20.827 5.302 18.909 1.00 92.38 336 GLY A N 1
ATOM 2685 C CA . GLY A 1 336 ? -19.918 6.411 19.230 1.00 92.38 336 GLY A CA 1
ATOM 2686 C C . GLY A 1 336 ? -20.245 7.117 20.550 1.00 92.38 336 GLY A C 1
ATOM 2687 O O . GLY A 1 336 ? -19.336 7.541 21.263 1.00 92.38 336 GLY A O 1
ATOM 2688 N N . TRP A 1 337 ? -21.522 7.127 20.941 1.00 94.19 337 TRP A N 1
ATOM 2689 C CA . TRP A 1 337 ? -22.000 7.707 22.200 1.00 94.19 337 TRP A CA 1
ATOM 2690 C C . TRP A 1 337 ? -21.441 7.020 23.464 1.00 94.19 337 TRP A C 1
ATOM 2692 O O . TRP A 1 337 ? -21.489 7.590 24.557 1.00 94.19 337 TRP A O 1
ATOM 2702 N N . LEU A 1 338 ? -20.891 5.804 23.332 1.00 94.50 338 LEU A N 1
ATOM 2703 C CA . LEU A 1 338 ? -20.174 5.094 24.401 1.00 94.50 338 LEU A CA 1
ATOM 2704 C C . LEU A 1 338 ? -18.745 5.607 24.627 1.00 94.50 338 LEU A C 1
ATOM 2706 O O . LEU A 1 338 ? -18.080 5.163 25.564 1.00 94.50 338 LEU A O 1
ATOM 2710 N N . VAL A 1 339 ? -18.244 6.483 23.758 1.00 93.50 339 VAL A N 1
ATOM 2711 C CA . VAL A 1 339 ? -16.850 6.951 23.768 1.00 93.50 339 VAL A CA 1
ATOM 2712 C C . VAL A 1 339 ? -16.778 8.475 23.860 1.00 93.50 339 VAL A C 1
ATOM 2714 O O . VAL A 1 339 ? -15.933 9.005 24.575 1.00 93.50 339 VAL A O 1
ATOM 2717 N N . ASP A 1 340 ? -17.692 9.188 23.201 1.00 92.75 340 ASP A N 1
ATOM 2718 C CA . ASP A 1 340 ? -17.683 10.657 23.112 1.00 92.75 340 ASP A CA 1
ATOM 2719 C C . ASP A 1 340 ? -18.072 11.391 24.419 1.00 92.75 340 ASP A C 1
ATOM 2721 O O . ASP A 1 340 ? -18.018 12.620 24.495 1.00 92.75 340 ASP A O 1
ATOM 2725 N N . GLY A 1 341 ? -18.438 10.642 25.466 1.00 92.19 341 GLY A N 1
ATOM 2726 C CA . GLY A 1 341 ? -18.882 11.160 26.763 1.00 92.19 341 GLY A CA 1
ATOM 2727 C C . GLY A 1 341 ? -20.399 11.326 26.899 1.00 92.19 341 GLY A C 1
ATOM 2728 O O . GLY A 1 341 ? -20.879 11.644 27.987 1.00 92.19 341 GLY A O 1
ATOM 2729 N N . THR A 1 342 ? -21.177 11.058 25.850 1.00 94.75 342 THR A N 1
ATOM 2730 C CA . THR A 1 342 ? -22.644 11.137 25.876 1.00 94.75 342 THR A CA 1
ATOM 2731 C C . THR A 1 342 ? -23.244 10.132 26.858 1.00 94.75 342 THR A C 1
ATOM 2733 O O . THR A 1 342 ? -24.137 10.492 27.627 1.00 94.75 342 THR A O 1
ATOM 2736 N N . ALA A 1 343 ? -22.735 8.893 26.892 1.00 94.38 343 ALA A N 1
ATOM 2737 C CA . ALA A 1 343 ? -23.147 7.881 27.868 1.00 94.38 343 ALA A CA 1
ATOM 2738 C C . ALA A 1 343 ? -22.930 8.352 29.313 1.00 94.38 343 ALA A C 1
ATOM 2740 O O . ALA A 1 343 ? -23.840 8.265 30.137 1.00 94.38 343 ALA A O 1
ATOM 2741 N N . GLN A 1 344 ? -21.755 8.920 29.593 1.00 93.69 344 GLN A N 1
ATOM 2742 C CA . GLN A 1 344 ? -21.408 9.458 30.906 1.00 93.69 344 GLN A CA 1
ATOM 2743 C C . GLN A 1 344 ? -22.361 10.594 31.308 1.00 93.69 344 GLN A C 1
ATOM 2745 O O . GLN A 1 344 ? -22.961 10.546 32.378 1.00 93.69 344 GLN A O 1
ATOM 2750 N N . ALA A 1 345 ? -22.596 11.562 30.419 1.00 95.19 345 ALA A N 1
ATOM 2751 C CA . ALA A 1 345 ? -23.528 12.661 30.675 1.00 95.19 345 ALA A CA 1
ATOM 2752 C C . ALA A 1 345 ? -24.983 12.183 30.852 1.00 95.19 345 ALA A C 1
ATOM 2754 O O . ALA A 1 345 ? -25.764 12.796 31.583 1.00 95.19 345 ALA A O 1
ATOM 2755 N N . ARG A 1 346 ? -25.380 11.094 30.176 1.00 95.31 346 ARG A N 1
ATOM 2756 C CA . ARG A 1 346 ? -26.701 10.471 30.349 1.00 95.31 346 ARG A CA 1
ATOM 2757 C C . ARG A 1 346 ? -26.834 9.843 31.737 1.00 95.31 346 ARG A C 1
ATOM 2759 O O . ARG A 1 346 ? -27.880 10.021 32.353 1.00 95.31 346 ARG A O 1
ATOM 2766 N N . ILE A 1 347 ? -25.794 9.167 32.224 1.00 94.19 347 ILE A N 1
ATOM 2767 C CA . ILE A 1 347 ? -25.755 8.598 33.579 1.00 94.19 347 ILE A CA 1
ATOM 2768 C C . ILE A 1 347 ? -25.801 9.707 34.626 1.00 94.19 347 ILE A C 1
ATOM 2770 O O . ILE A 1 347 ? -26.641 9.656 35.512 1.00 94.19 347 ILE A O 1
ATOM 2774 N N . GLU A 1 348 ? -24.981 10.748 34.491 1.00 94.00 348 GLU A N 1
ATOM 2775 C CA . GLU A 1 348 ? -24.965 11.875 35.433 1.00 94.00 348 GLU A CA 1
ATOM 2776 C C . GLU A 1 348 ? -26.320 12.588 35.516 1.00 94.00 348 GLU A C 1
ATOM 2778 O O . GLU A 1 348 ? -26.770 12.951 36.601 1.00 94.00 348 GLU A O 1
ATOM 2783 N N . ARG A 1 349 ? -27.003 12.761 34.377 1.00 94.69 349 ARG A N 1
ATOM 2784 C CA . ARG A 1 349 ? -28.353 13.341 34.346 1.00 94.69 349 ARG A CA 1
ATOM 2785 C C . ARG A 1 349 ? -29.372 12.443 35.040 1.00 94.69 349 ARG A C 1
ATOM 2787 O O . ARG A 1 349 ? -30.194 12.952 35.788 1.00 94.69 349 ARG A O 1
ATOM 2794 N N . PHE A 1 350 ? -29.299 11.136 34.799 1.00 93.56 350 PHE A N 1
ATOM 2795 C CA . PHE A 1 350 ? -30.140 10.154 35.476 1.00 93.56 350 PHE A CA 1
ATOM 2796 C C . PHE A 1 350 ? -29.888 10.190 36.992 1.00 93.56 350 PHE A C 1
ATOM 2798 O O . PHE A 1 350 ? -30.807 10.298 37.786 1.00 93.56 350 PHE A O 1
ATOM 2805 N N . GLU A 1 351 ? -28.633 10.227 37.434 1.00 88.81 351 GLU A N 1
ATOM 2806 C CA . GLU A 1 351 ? -28.306 10.293 38.864 1.00 88.81 351 GLU A CA 1
ATOM 2807 C C . GLU A 1 351 ? -28.711 11.601 39.560 1.00 88.81 351 GLU A C 1
ATOM 2809 O O . GLU A 1 351 ? -28.814 11.627 40.789 1.00 88.81 351 GLU A O 1
ATOM 2814 N N . ALA A 1 352 ? -28.923 12.686 38.812 1.00 89.56 352 ALA A N 1
ATOM 2815 C CA . ALA A 1 352 ? -29.403 13.952 39.360 1.00 89.56 352 ALA A CA 1
ATOM 2816 C C . ALA A 1 352 ? -30.898 13.917 39.731 1.00 89.56 352 ALA A C 1
ATOM 2818 O O . ALA A 1 352 ? -31.359 14.757 40.509 1.00 89.56 352 ALA A O 1
ATOM 2819 N N . GLU A 1 353 ? -31.651 12.962 39.188 1.00 88.94 353 GLU A N 1
ATOM 2820 C CA . GLU A 1 353 ? -33.078 12.770 39.427 1.00 88.94 353 GLU A CA 1
ATOM 2821 C C . GLU A 1 353 ? -33.324 11.593 40.395 1.00 88.94 353 GLU A C 1
ATOM 2823 O O . GLU A 1 353 ? -32.461 10.746 40.633 1.00 88.94 353 GLU A O 1
ATOM 2828 N N . GLN A 1 354 ? -34.510 11.543 41.014 1.00 82.62 354 GLN A N 1
ATOM 2829 C CA . GLN A 1 354 ? -34.901 10.381 41.817 1.00 82.62 354 GLN A CA 1
ATOM 2830 C C . GLN A 1 354 ? -35.515 9.312 40.918 1.00 82.62 354 GLN A C 1
ATOM 2832 O O . GLN A 1 354 ? -36.577 9.531 40.337 1.00 82.62 354 GLN A O 1
ATOM 2837 N N . HIS A 1 355 ? -34.887 8.140 40.885 1.00 86.69 355 HIS A N 1
ATOM 2838 C CA . HIS A 1 355 ? -35.361 6.994 40.117 1.00 86.69 355 HIS A CA 1
ATOM 2839 C C . HIS A 1 355 ? -35.621 5.774 40.993 1.00 86.69 355 HIS A C 1
ATOM 2841 O O . HIS A 1 355 ? -34.991 5.554 42.030 1.00 86.69 355 HIS A O 1
ATOM 2847 N N . SER A 1 356 ? -36.569 4.963 40.544 1.00 84.31 356 SER A N 1
ATOM 2848 C CA . SER A 1 356 ? -36.905 3.674 41.127 1.00 84.31 356 SER A CA 1
ATOM 2849 C C . SER A 1 356 ? -35.872 2.601 40.775 1.00 84.31 356 SER A C 1
ATOM 2851 O O . SER A 1 356 ? -35.145 2.690 39.785 1.00 84.31 356 SER A O 1
ATOM 2853 N N . PHE A 1 357 ? -35.855 1.518 41.553 1.00 79.12 357 PHE A N 1
ATOM 2854 C CA . PHE A 1 357 ? -35.006 0.359 41.272 1.00 79.12 357 PHE A CA 1
ATOM 2855 C C . PHE A 1 357 ? -35.221 -0.223 39.877 1.00 79.12 357 PHE A C 1
ATOM 2857 O O . PHE A 1 357 ? -34.261 -0.567 39.192 1.00 79.12 357 PHE A O 1
ATOM 2864 N N . GLY A 1 358 ? -36.485 -0.335 39.462 1.00 84.31 358 GLY A N 1
ATOM 2865 C CA . GLY A 1 358 ? -36.838 -0.873 38.152 1.00 84.31 358 GLY A CA 1
ATOM 2866 C C . GLY A 1 358 ? -36.253 -0.039 37.014 1.00 84.31 358 GLY A C 1
ATOM 2867 O O . GLY A 1 358 ? -35.795 -0.603 36.027 1.00 84.31 358 GLY A O 1
ATOM 2868 N N . GLU A 1 359 ? -36.194 1.286 37.174 1.00 89.00 359 GLU A N 1
ATOM 2869 C CA . GLU A 1 359 ? -35.584 2.184 36.187 1.00 89.00 359 GLU A CA 1
ATOM 2870 C C . GLU A 1 359 ? -34.061 2.026 36.131 1.00 89.00 359 GLU A C 1
ATOM 2872 O O . GLU A 1 359 ? -33.510 1.911 35.038 1.00 89.00 359 GLU A O 1
ATOM 2877 N N . TYR A 1 360 ? -33.377 1.935 37.280 1.00 88.44 360 TYR A N 1
ATOM 2878 C CA . TYR A 1 360 ? -31.943 1.614 37.301 1.00 88.44 360 TYR A CA 1
ATOM 2879 C C . TYR A 1 360 ? -31.658 0.259 36.647 1.00 88.44 360 TYR A C 1
ATOM 2881 O O . TYR A 1 360 ? -30.726 0.136 35.858 1.00 88.44 360 TYR A O 1
ATOM 2889 N N . THR A 1 361 ? -32.473 -0.744 36.969 1.00 86.69 361 THR A N 1
ATOM 2890 C CA . THR A 1 361 ? -32.363 -2.108 36.443 1.00 86.69 361 THR A CA 1
ATOM 2891 C C . THR A 1 361 ? -32.471 -2.112 34.923 1.00 86.69 361 THR A C 1
ATOM 2893 O O . THR A 1 361 ? -31.578 -2.605 34.242 1.00 86.69 361 THR A O 1
ATOM 2896 N N . ALA A 1 362 ? -33.513 -1.474 34.385 1.00 91.25 362 ALA A N 1
ATOM 2897 C CA . ALA A 1 362 ? -33.707 -1.354 32.946 1.00 91.25 362 ALA A CA 1
ATOM 2898 C C . ALA A 1 362 ? -32.534 -0.634 32.262 1.00 91.25 362 ALA A C 1
ATOM 2900 O O . ALA A 1 362 ? -32.121 -1.027 31.172 1.00 91.25 362 ALA A O 1
ATOM 2901 N N . PHE A 1 363 ? -31.969 0.394 32.904 1.00 93.81 363 PHE A N 1
ATOM 2902 C CA . PHE A 1 363 ? -30.846 1.139 32.341 1.00 93.81 363 PHE A CA 1
ATOM 2903 C C . PHE A 1 363 ? -29.529 0.339 32.383 1.00 93.81 363 PHE A C 1
ATOM 2905 O O . PHE A 1 363 ? -28.744 0.373 31.437 1.00 93.81 363 PHE A O 1
ATOM 2912 N N . ILE A 1 364 ? -29.297 -0.444 33.439 1.00 91.88 364 ILE A N 1
ATOM 2913 C CA . ILE A 1 364 ? -28.172 -1.388 33.526 1.00 91.88 364 ILE A CA 1
ATOM 2914 C C . ILE A 1 364 ? -28.300 -2.477 32.450 1.00 91.88 364 ILE A C 1
ATOM 2916 O O . ILE A 1 364 ? -27.331 -2.768 31.741 1.00 91.88 364 ILE A O 1
ATOM 2920 N N . ASP A 1 365 ? -29.497 -3.045 32.292 1.00 92.31 365 ASP A N 1
ATOM 2921 C CA . ASP A 1 365 ? -29.778 -4.084 31.301 1.00 92.31 365 ASP A CA 1
ATOM 2922 C C . ASP A 1 365 ? -29.581 -3.578 29.865 1.00 92.31 365 ASP A C 1
ATOM 2924 O O . ASP A 1 365 ? -29.089 -4.328 29.021 1.00 92.31 365 ASP A O 1
ATOM 2928 N N . GLU A 1 366 ? -29.877 -2.302 29.588 1.00 95.25 366 GLU A N 1
ATOM 2929 C CA . GLU A 1 366 ? -29.588 -1.657 28.300 1.00 95.25 366 GLU A CA 1
ATOM 2930 C C . GLU A 1 366 ? -28.092 -1.7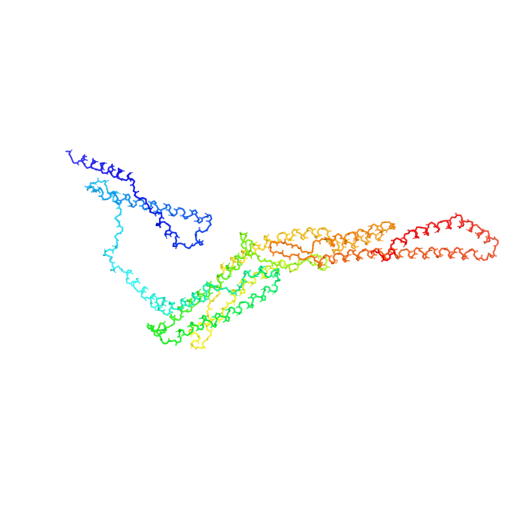53 27.951 1.00 95.25 366 GLU A C 1
ATOM 2932 O O . GLU A 1 366 ? -27.732 -2.192 26.856 1.00 95.25 366 GLU A O 1
ATOM 2937 N N . PHE A 1 367 ? -27.201 -1.427 28.894 1.00 95.50 367 PHE A N 1
ATOM 2938 C CA . PHE A 1 367 ? -25.754 -1.524 28.680 1.00 95.50 367 PHE A CA 1
ATOM 2939 C C . PHE A 1 367 ? -25.269 -2.973 28.525 1.00 95.50 367 PHE A C 1
ATOM 2941 O O . PHE A 1 367 ? -24.379 -3.242 27.711 1.00 95.50 367 PHE A O 1
ATOM 2948 N N . PHE A 1 368 ? -25.843 -3.931 29.258 1.00 93.88 368 PHE A N 1
ATOM 2949 C CA . PHE A 1 368 ? -25.493 -5.346 29.090 1.00 93.88 368 PHE A CA 1
ATOM 2950 C C . PHE A 1 368 ? -25.987 -5.929 27.763 1.00 93.88 368 PHE A C 1
ATOM 2952 O O . PHE A 1 368 ? -25.255 -6.692 27.121 1.00 93.88 368 PHE A O 1
ATOM 2959 N N . ALA A 1 369 ? -27.185 -5.548 27.320 1.00 95.69 369 ALA A N 1
ATOM 2960 C CA . ALA A 1 369 ? -27.702 -5.906 26.006 1.00 95.69 369 ALA A CA 1
ATOM 2961 C C . ALA A 1 369 ? -26.793 -5.354 24.901 1.00 95.69 369 ALA A C 1
ATOM 2963 O O . ALA A 1 369 ? -26.380 -6.105 24.017 1.00 95.69 369 ALA A O 1
ATOM 2964 N N . LEU A 1 370 ? -26.388 -4.087 25.019 1.00 95.50 370 LEU A N 1
ATOM 2965 C CA . LEU A 1 370 ? -25.483 -3.431 24.081 1.00 95.50 370 LEU A CA 1
ATOM 2966 C C . LEU A 1 370 ? -24.111 -4.110 24.029 1.00 95.50 370 LEU A C 1
ATOM 2968 O O . LEU A 1 370 ? -23.584 -4.378 22.953 1.00 95.50 370 LEU A O 1
ATOM 2972 N N . LYS A 1 371 ? -23.548 -4.470 25.188 1.00 95.38 371 LYS A N 1
ATOM 2973 C CA . LYS A 1 371 ? -22.311 -5.256 25.268 1.00 95.38 371 LYS A CA 1
ATOM 2974 C C . LYS A 1 371 ? -22.439 -6.570 24.488 1.00 95.38 371 LYS A C 1
ATOM 2976 O O . LYS A 1 371 ? -21.535 -6.927 23.735 1.00 95.38 371 LYS A O 1
ATOM 2981 N N . LYS A 1 372 ? -23.542 -7.303 24.668 1.00 95.38 372 LYS A N 1
ATOM 2982 C CA . LYS A 1 372 ? -23.785 -8.575 23.970 1.00 95.38 372 LYS A CA 1
ATOM 2983 C C . LYS A 1 372 ? -23.946 -8.373 22.462 1.00 95.38 372 LYS A C 1
ATOM 2985 O O . LYS A 1 372 ? -23.409 -9.164 21.690 1.00 95.38 372 LYS A O 1
ATOM 2990 N N . GLU A 1 373 ? -24.647 -7.318 22.057 1.00 95.94 373 GLU A N 1
ATOM 2991 C CA . GLU A 1 373 ? -24.805 -6.923 20.657 1.00 95.94 373 GLU A CA 1
ATOM 2992 C C . GLU A 1 373 ? -23.449 -6.623 20.009 1.00 95.94 373 GLU A C 1
ATOM 2994 O O . GLU A 1 373 ? -23.112 -7.249 19.006 1.00 95.94 373 GLU A O 1
ATOM 2999 N N . ILE A 1 374 ? -22.628 -5.760 20.616 1.00 95.19 374 ILE A N 1
ATOM 3000 C CA . ILE A 1 374 ? -21.292 -5.399 20.114 1.00 95.19 374 ILE A CA 1
ATOM 3001 C C . ILE A 1 374 ? -20.413 -6.642 19.947 1.00 95.19 374 ILE A C 1
ATOM 3003 O O . ILE A 1 374 ? -19.780 -6.832 18.908 1.00 95.19 374 ILE A O 1
ATOM 3007 N N . MET A 1 375 ? -20.406 -7.532 20.941 1.00 94.06 375 MET A N 1
ATOM 3008 C CA . MET A 1 375 ? -19.604 -8.757 20.889 1.00 94.06 375 MET A CA 1
ATOM 3009 C C . MET A 1 375 ? -20.069 -9.744 19.810 1.00 94.06 375 MET A C 1
ATOM 3011 O O . MET A 1 375 ? -19.275 -10.575 19.373 1.00 94.06 375 MET A O 1
ATOM 3015 N N . SER A 1 376 ? -21.321 -9.641 19.352 1.00 94.62 376 SER A N 1
ATOM 3016 C CA . SER A 1 376 ? -21.862 -10.467 18.265 1.00 94.62 376 SER A CA 1
ATOM 3017 C C . SER A 1 376 ? -21.498 -9.972 16.860 1.00 94.62 376 SER A C 1
ATOM 3019 O O . SER A 1 376 ? -21.710 -10.697 15.888 1.00 94.62 376 SER A O 1
ATOM 3021 N N . LEU A 1 377 ? -20.947 -8.758 16.734 1.00 93.19 377 LEU A N 1
ATOM 3022 C CA . LEU A 1 377 ? -20.556 -8.187 15.446 1.00 93.19 377 LEU A CA 1
ATOM 3023 C C . LEU A 1 377 ? -19.339 -8.917 14.845 1.00 93.19 377 LEU A C 1
ATOM 3025 O O . LEU A 1 377 ? -18.504 -9.445 15.592 1.00 93.19 377 LEU A O 1
ATOM 3029 N N . PRO A 1 378 ? -19.199 -8.932 13.504 1.00 93.19 378 PRO A N 1
ATOM 3030 C CA . PRO A 1 378 ? -18.045 -9.531 12.840 1.00 93.19 378 PRO A CA 1
ATOM 3031 C C . PRO A 1 378 ? -16.720 -8.948 13.339 1.00 93.19 378 PRO A C 1
ATOM 3033 O O . PRO A 1 378 ? -16.594 -7.741 13.526 1.00 93.19 378 PRO A O 1
ATOM 3036 N N . GLU A 1 379 ? -15.731 -9.816 13.549 1.00 93.38 379 GLU A N 1
ATOM 3037 C CA . GLU A 1 379 ? -14.373 -9.416 13.938 1.00 93.38 379 GLU A CA 1
ATOM 3038 C C . GLU A 1 379 ? -13.617 -8.772 12.773 1.00 93.38 379 GLU A C 1
ATOM 3040 O O . GLU A 1 379 ? -13.022 -7.709 12.923 1.00 93.38 379 GLU A O 1
ATOM 3045 N N . VAL A 1 380 ? -13.676 -9.398 11.596 1.00 95.19 380 VAL A N 1
ATOM 3046 C CA . VAL A 1 380 ? -12.942 -8.966 10.405 1.00 95.19 380 VAL A CA 1
ATOM 3047 C C . VAL A 1 380 ? -13.900 -8.748 9.246 1.00 95.19 380 VAL A C 1
ATOM 3049 O O . VAL A 1 380 ? -14.745 -9.595 8.947 1.00 95.19 380 VAL A O 1
ATOM 3052 N N . ILE A 1 381 ? -13.728 -7.624 8.557 1.00 95.38 381 ILE A N 1
ATOM 3053 C CA . ILE A 1 381 ? -14.540 -7.220 7.411 1.00 95.38 381 ILE A CA 1
ATOM 3054 C C . ILE A 1 381 ? -13.634 -7.061 6.204 1.00 95.38 381 ILE A C 1
ATOM 3056 O O . ILE A 1 381 ? -12.616 -6.373 6.250 1.00 95.38 381 ILE A O 1
ATOM 3060 N N . HIS A 1 382 ? -14.012 -7.723 5.116 1.00 94.50 382 HIS A N 1
ATOM 3061 C CA . HIS A 1 382 ? -13.217 -7.773 3.900 1.00 94.50 382 HIS A CA 1
ATOM 3062 C C . HIS A 1 382 ? -13.805 -6.829 2.853 1.00 94.50 382 HIS A C 1
ATOM 3064 O O . HIS A 1 382 ? -14.917 -7.029 2.367 1.00 94.50 382 HIS A O 1
ATOM 3070 N N . PHE A 1 383 ? -13.020 -5.824 2.490 1.00 94.44 383 PHE A N 1
ATOM 3071 C CA . PHE A 1 383 ? -13.208 -4.958 1.333 1.00 94.44 383 PHE A CA 1
ATOM 3072 C C . PHE A 1 383 ? -12.179 -5.328 0.251 1.00 94.44 383 PHE A C 1
ATOM 3074 O O . PHE A 1 383 ? -11.205 -6.020 0.555 1.00 94.44 383 PHE A O 1
ATOM 3081 N N . PRO A 1 384 ? -12.339 -4.871 -1.006 1.00 92.31 384 PRO A N 1
ATOM 3082 C CA . PRO A 1 384 ? -11.448 -5.271 -2.099 1.00 92.31 384 PRO A CA 1
ATOM 3083 C C . PRO A 1 384 ? -9.960 -5.013 -1.821 1.00 92.31 384 PRO A C 1
ATOM 3085 O O . PRO A 1 384 ? -9.131 -5.877 -2.092 1.00 92.31 384 PRO A O 1
ATOM 3088 N N . MET A 1 385 ? -9.639 -3.847 -1.250 1.00 94.50 385 MET A N 1
ATOM 3089 C CA . MET A 1 385 ? -8.270 -3.439 -0.918 1.00 94.50 385 MET A CA 1
ATOM 3090 C C . MET A 1 385 ? -7.974 -3.493 0.587 1.00 94.50 385 MET A C 1
ATOM 3092 O O . MET A 1 385 ? -6.810 -3.450 0.969 1.00 94.50 385 MET A O 1
ATOM 3096 N N . ILE A 1 386 ? -8.990 -3.583 1.454 1.00 96.06 386 ILE A N 1
ATOM 3097 C CA . ILE A 1 386 ? -8.838 -3.443 2.912 1.00 96.06 386 ILE A CA 1
ATOM 3098 C C . ILE A 1 386 ? -9.379 -4.669 3.650 1.00 96.06 386 ILE A C 1
ATOM 3100 O O . ILE A 1 386 ? -10.521 -5.073 3.462 1.00 96.06 386 ILE A O 1
ATOM 3104 N N . CYS A 1 387 ? -8.581 -5.213 4.559 1.00 96.00 387 CYS A N 1
ATOM 3105 C CA . CYS A 1 387 ? -8.994 -6.154 5.589 1.00 96.00 387 CYS A CA 1
ATOM 3106 C C . CYS A 1 387 ? -9.104 -5.386 6.911 1.00 96.00 387 CYS A C 1
ATOM 3108 O O . CYS A 1 387 ? -8.083 -5.077 7.527 1.00 96.00 387 CYS A O 1
ATOM 3110 N N . LEU A 1 388 ? -10.331 -5.053 7.315 1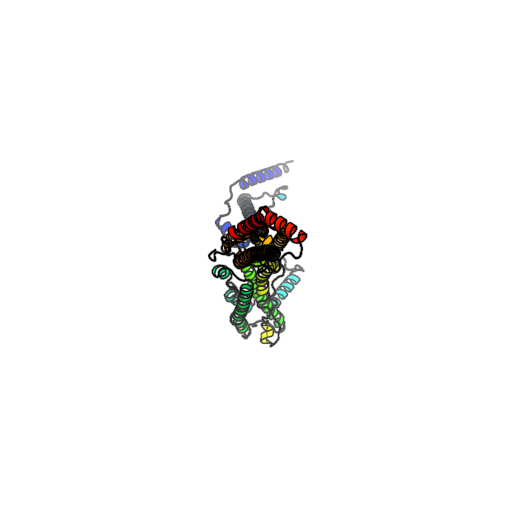.00 96.94 388 LEU A N 1
ATOM 3111 C CA . LEU A 1 388 ? -10.612 -4.229 8.488 1.00 96.94 388 LEU A CA 1
ATOM 3112 C C . LEU A 1 388 ? -10.848 -5.106 9.722 1.00 96.94 388 LEU A C 1
ATOM 3114 O O . LEU A 1 388 ? -11.843 -5.828 9.784 1.00 96.94 388 LEU A O 1
ATOM 3118 N N . ASN A 1 389 ? -9.953 -5.032 10.701 1.00 95.81 389 ASN A N 1
ATOM 3119 C CA . ASN A 1 389 ? -10.090 -5.681 11.999 1.00 95.81 389 ASN A CA 1
ATOM 3120 C C . ASN A 1 389 ? -10.810 -4.752 12.990 1.00 95.81 389 ASN A C 1
ATOM 3122 O O . ASN A 1 389 ? -10.414 -3.608 13.191 1.00 95.81 389 ASN A O 1
ATOM 3126 N N . CYS A 1 390 ? -11.874 -5.247 13.609 1.00 94.88 390 CYS A N 1
ATOM 3127 C CA . CYS A 1 390 ? -12.681 -4.518 14.581 1.00 94.88 390 CYS A CA 1
ATOM 3128 C C . CYS A 1 390 ? -12.573 -5.100 15.999 1.00 94.88 390 CYS A C 1
ATOM 3130 O O . CYS A 1 390 ? -13.322 -4.664 16.870 1.00 94.88 390 CYS A O 1
ATOM 3132 N N . GLU A 1 391 ? -11.707 -6.088 16.252 1.00 94.00 391 GLU A N 1
ATOM 3133 C CA . GLU A 1 391 ? -11.663 -6.794 17.539 1.00 94.00 391 GLU A CA 1
ATOM 3134 C C . GLU A 1 391 ? -11.354 -5.859 18.709 1.00 94.00 391 GLU A C 1
ATOM 3136 O O . GLU A 1 391 ? -12.116 -5.811 19.675 1.00 94.00 391 GLU A O 1
ATOM 3141 N N . ASP A 1 392 ? -10.304 -5.045 18.593 1.00 91.88 392 ASP A N 1
ATOM 3142 C CA . ASP A 1 392 ? -9.906 -4.117 19.654 1.00 91.88 392 ASP A CA 1
ATOM 3143 C C . ASP A 1 392 ? -10.997 -3.076 19.932 1.00 91.88 392 ASP A C 1
ATOM 3145 O O . ASP A 1 392 ? -11.331 -2.809 21.091 1.00 91.88 392 ASP A O 1
ATOM 3149 N N . LEU A 1 393 ? -11.640 -2.549 18.883 1.00 93.50 393 LEU A N 1
ATOM 3150 C CA . LEU A 1 393 ? -12.804 -1.676 19.027 1.00 93.50 393 LEU A CA 1
ATOM 3151 C C . LEU A 1 393 ? -13.961 -2.378 19.745 1.00 93.50 393 LEU A C 1
ATOM 3153 O O . LEU A 1 393 ? -14.559 -1.803 20.656 1.00 93.50 393 LEU A O 1
ATOM 3157 N N . LYS A 1 394 ? -14.307 -3.605 19.339 1.00 94.44 394 LYS A N 1
ATOM 3158 C CA . LYS A 1 394 ? -15.400 -4.374 19.950 1.00 94.44 394 LYS A CA 1
ATOM 3159 C C . LYS A 1 394 ? -15.141 -4.594 21.434 1.00 94.44 394 LYS A C 1
ATOM 3161 O O . LYS A 1 394 ? -16.027 -4.325 22.245 1.00 94.44 394 LYS A O 1
ATOM 3166 N N . GLN A 1 395 ? -13.933 -5.029 21.788 1.00 94.56 395 GLN A N 1
ATOM 3167 C CA . GLN A 1 395 ? -13.524 -5.228 23.177 1.00 94.56 395 GLN A CA 1
ATOM 3168 C C . GLN A 1 395 ? -13.576 -3.917 23.963 1.00 94.56 395 GLN A C 1
ATOM 3170 O O . GLN A 1 395 ? -14.126 -3.883 25.065 1.00 94.56 395 GLN A O 1
ATOM 3175 N N . GLY A 1 396 ? -13.074 -2.825 23.384 1.00 93.56 396 GLY A N 1
ATOM 3176 C CA . GLY A 1 396 ? -13.093 -1.504 24.002 1.00 93.56 396 GLY A CA 1
ATOM 3177 C C . GLY A 1 396 ? -14.511 -0.991 24.273 1.00 93.56 396 GLY A C 1
ATOM 3178 O O . GLY A 1 396 ? -14.824 -0.597 25.395 1.00 93.56 396 GLY A O 1
ATOM 3179 N N . LEU A 1 397 ? -15.415 -1.071 23.293 1.00 94.50 397 LEU A N 1
ATOM 3180 C CA . LEU A 1 397 ? -16.807 -0.632 23.453 1.00 94.50 397 LEU A CA 1
ATOM 3181 C C . LEU A 1 397 ? -17.592 -1.522 24.422 1.00 94.50 397 LEU A C 1
ATOM 3183 O O . LEU A 1 397 ? -18.337 -1.017 25.262 1.00 94.50 397 LEU A O 1
ATOM 3187 N N . ALA A 1 398 ? -17.406 -2.842 24.346 1.00 95.38 398 ALA A N 1
ATOM 3188 C CA . ALA A 1 398 ? -17.991 -3.783 25.297 1.00 95.38 398 ALA A CA 1
ATOM 3189 C C . ALA A 1 398 ? -17.478 -3.530 26.727 1.00 95.38 398 ALA A C 1
ATOM 3191 O O . ALA A 1 398 ? -18.237 -3.644 27.697 1.00 95.38 398 ALA A O 1
ATOM 3192 N N . GLY A 1 399 ? -16.203 -3.156 26.858 1.00 94.94 399 GLY A N 1
ATOM 3193 C CA . GLY A 1 399 ? -15.584 -2.697 28.096 1.00 94.94 399 GLY A CA 1
ATOM 3194 C C . GLY A 1 399 ? -16.238 -1.426 28.635 1.00 94.94 399 GLY A C 1
ATOM 3195 O O . GLY A 1 399 ? -16.645 -1.411 29.797 1.00 94.94 399 GLY A O 1
ATOM 3196 N N . ASN A 1 400 ? -16.426 -0.408 27.790 1.00 94.88 400 ASN A N 1
ATOM 3197 C CA . ASN A 1 400 ? -17.086 0.847 28.164 1.00 94.88 400 ASN A CA 1
ATOM 3198 C C . ASN A 1 400 ? -18.533 0.617 28.614 1.00 94.88 400 ASN A C 1
ATOM 3200 O O . ASN A 1 400 ? -18.918 1.070 29.690 1.00 94.88 400 ASN A O 1
ATOM 3204 N N . ALA A 1 401 ? -19.322 -0.152 27.857 1.00 95.81 401 ALA A N 1
ATOM 3205 C CA . ALA A 1 401 ? -20.692 -0.495 28.238 1.00 95.81 401 ALA A CA 1
ATOM 3206 C C . ALA A 1 401 ? -20.739 -1.209 29.603 1.00 95.81 401 ALA A C 1
ATOM 3208 O O . ALA A 1 401 ? -21.540 -0.861 30.470 1.00 95.81 401 ALA A O 1
ATOM 3209 N N . LYS A 1 402 ? -19.822 -2.158 29.845 1.00 94.81 402 LYS A N 1
ATOM 3210 C CA . LYS A 1 402 ? -19.694 -2.829 31.148 1.00 94.81 402 LYS A CA 1
ATOM 3211 C C . LYS A 1 402 ? -19.310 -1.854 32.267 1.00 94.81 402 LYS A C 1
ATOM 3213 O O . LYS A 1 402 ? -19.809 -1.993 33.382 1.00 94.81 402 LYS A O 1
ATOM 3218 N N . ALA A 1 403 ? -18.419 -0.902 31.999 1.00 95.25 403 ALA A N 1
ATOM 3219 C CA . ALA A 1 403 ? -18.005 0.102 32.974 1.00 95.25 403 ALA A CA 1
ATOM 3220 C C . ALA A 1 403 ? -19.173 1.021 33.363 1.00 95.25 403 ALA A C 1
ATOM 3222 O O . ALA A 1 403 ? -19.409 1.229 34.550 1.00 95.25 403 ALA A O 1
ATOM 3223 N N . PHE A 1 404 ? -19.957 1.484 32.388 1.00 95.75 404 PHE A N 1
ATOM 3224 C CA . PHE A 1 404 ? -21.156 2.289 32.624 1.00 95.75 404 PHE A CA 1
ATOM 3225 C C . PHE A 1 404 ? -22.231 1.542 33.422 1.00 95.75 404 PHE A C 1
ATOM 3227 O O . PHE A 1 404 ? -22.740 2.074 34.409 1.00 95.75 404 PHE A O 1
ATOM 3234 N N . ALA A 1 405 ? -22.506 0.281 33.074 1.00 93.44 405 ALA A N 1
ATOM 3235 C CA . ALA A 1 405 ? -23.387 -0.580 33.865 1.00 93.44 405 ALA A CA 1
ATOM 3236 C C . ALA A 1 405 ? -22.904 -0.695 35.321 1.00 93.44 405 ALA A C 1
ATOM 3238 O O . ALA A 1 405 ? -23.696 -0.630 36.260 1.00 93.44 405 ALA A O 1
ATOM 3239 N N . LYS A 1 406 ? -21.586 -0.829 35.520 1.00 92.50 406 LYS A N 1
ATOM 3240 C CA . LYS A 1 406 ? -20.988 -0.924 36.852 1.00 92.50 406 LYS A CA 1
ATOM 3241 C C . LYS A 1 406 ? -21.148 0.356 37.671 1.00 92.50 406 LYS A C 1
ATOM 3243 O O . LYS A 1 406 ? -21.452 0.248 38.851 1.00 92.50 406 LYS A O 1
ATOM 3248 N N . ILE A 1 407 ? -21.000 1.534 37.065 1.00 92.62 407 ILE A N 1
ATOM 3249 C CA . ILE A 1 407 ? -21.224 2.817 37.754 1.00 92.62 407 ILE A CA 1
ATOM 3250 C C . ILE A 1 407 ? -22.647 2.868 38.330 1.00 92.62 407 ILE A C 1
ATOM 3252 O O . ILE A 1 407 ? -22.817 3.117 39.523 1.00 92.62 407 ILE A O 1
ATOM 3256 N N . LEU A 1 408 ? -23.655 2.537 37.516 1.00 91.19 408 LEU A N 1
ATOM 3257 C CA . LEU A 1 408 ? -25.056 2.495 37.949 1.00 91.19 408 LEU A CA 1
ATOM 3258 C C . LEU A 1 408 ? -25.298 1.448 39.054 1.00 91.19 408 LEU A C 1
ATOM 3260 O O . LEU A 1 408 ? -26.012 1.726 40.019 1.00 91.19 408 LEU A O 1
ATOM 3264 N N . MET A 1 409 ? -24.682 0.264 38.949 1.00 88.50 409 MET A N 1
ATOM 3265 C CA . MET A 1 409 ? -24.762 -0.784 39.979 1.00 88.50 409 MET A CA 1
ATOM 3266 C C . MET A 1 409 ? -24.106 -0.367 41.305 1.00 88.50 409 MET A C 1
ATOM 3268 O O . MET A 1 409 ? -24.661 -0.586 42.380 1.00 88.50 409 MET A O 1
ATOM 3272 N N . ASP A 1 410 ? -22.932 0.255 41.264 1.00 89.00 410 ASP A N 1
ATOM 3273 C CA . ASP A 1 410 ? -22.257 0.713 42.479 1.00 89.00 410 ASP A CA 1
ATOM 3274 C C . ASP A 1 410 ? -23.075 1.836 43.149 1.00 89.00 410 ASP A C 1
ATOM 3276 O O . ASP A 1 410 ? -23.220 1.862 44.378 1.00 89.00 410 ASP A O 1
ATOM 3280 N N . ARG A 1 411 ? -23.697 2.716 42.347 1.00 86.56 411 ARG A N 1
ATOM 3281 C CA . ARG A 1 411 ? -24.576 3.789 42.830 1.00 86.56 411 ARG A CA 1
ATOM 3282 C C . ARG A 1 411 ? -25.835 3.255 43.502 1.00 86.56 411 ARG A C 1
ATOM 3284 O O . ARG A 1 411 ? -26.166 3.693 44.604 1.00 86.56 411 ARG A O 1
ATOM 3291 N N . ILE A 1 412 ? -26.529 2.305 42.876 1.00 84.38 412 ILE A N 1
ATOM 3292 C CA . ILE A 1 412 ? -27.765 1.760 43.441 1.00 84.38 412 ILE A CA 1
ATOM 3293 C C . ILE A 1 412 ? -27.491 1.022 44.755 1.00 84.38 412 ILE A C 1
ATOM 3295 O O . ILE A 1 412 ? -28.216 1.206 45.732 1.00 84.38 412 ILE A O 1
ATOM 3299 N N . VAL A 1 413 ? -26.388 0.268 44.828 1.00 84.12 413 VAL A N 1
ATOM 3300 C CA . VAL A 1 413 ? -25.950 -0.403 46.059 1.00 84.12 413 VAL A CA 1
ATOM 3301 C C . VAL A 1 413 ? -25.645 0.612 47.161 1.00 84.12 413 VAL A C 1
ATOM 3303 O O . VAL A 1 413 ? -26.022 0.386 48.312 1.00 84.12 413 VAL A O 1
ATOM 3306 N N . ALA A 1 414 ? -24.993 1.732 46.836 1.00 86.75 414 ALA A N 1
ATOM 3307 C CA . ALA A 1 414 ? -24.720 2.795 47.800 1.00 86.75 414 ALA A CA 1
ATOM 3308 C C . ALA A 1 414 ? -26.014 3.432 48.339 1.00 86.75 414 ALA A C 1
ATOM 3310 O O . ALA A 1 414 ? -26.185 3.500 49.557 1.00 86.75 414 ALA A O 1
ATOM 3311 N N . ASN A 1 415 ? -26.950 3.799 47.456 1.00 82.69 415 ASN A N 1
ATOM 3312 C CA . ASN A 1 415 ? -28.245 4.373 47.843 1.00 82.69 415 ASN A CA 1
ATOM 3313 C C . ASN A 1 415 ? -29.030 3.423 48.765 1.00 82.69 415 ASN A C 1
ATOM 3315 O O . ASN A 1 415 ? -29.604 3.848 49.767 1.00 82.69 415 ASN A O 1
ATOM 3319 N N . TYR A 1 416 ? -29.016 2.119 48.474 1.00 79.44 416 TYR A N 1
ATOM 3320 C CA . TYR A 1 416 ? -29.681 1.129 49.321 1.00 79.44 416 TYR A CA 1
ATOM 3321 C C . TYR A 1 416 ? -29.037 0.946 50.683 1.00 79.44 416 TYR A C 1
ATOM 3323 O O . TYR A 1 416 ? -29.747 0.758 51.673 1.00 79.44 416 TYR A O 1
ATOM 3331 N N . ARG A 1 417 ? -27.703 0.964 50.748 1.00 84.38 417 ARG A N 1
ATOM 3332 C CA . ARG A 1 417 ? -26.993 0.916 52.029 1.00 84.38 417 ARG A CA 1
ATOM 3333 C C . ARG A 1 417 ? -27.361 2.122 52.883 1.00 84.38 417 ARG A C 1
ATOM 3335 O O . ARG A 1 417 ? -27.698 1.938 54.047 1.00 84.38 417 ARG A O 1
ATOM 3342 N N . GLU A 1 418 ? -27.380 3.315 52.297 1.00 87.06 418 GLU A N 1
ATOM 3343 C CA . GLU A 1 418 ? -27.758 4.541 53.000 1.00 87.06 418 GLU A CA 1
ATOM 3344 C C . GLU A 1 418 ? -29.212 4.499 53.502 1.00 87.06 418 GLU A C 1
ATOM 3346 O O . GLU A 1 418 ? -29.473 4.816 54.665 1.00 87.06 418 GLU A O 1
ATOM 3351 N N . GLU A 1 419 ? -30.156 4.041 52.673 1.00 83.69 419 GLU A N 1
ATOM 3352 C CA . GLU A 1 419 ? -31.561 3.918 53.079 1.00 83.69 419 GLU A CA 1
ATOM 3353 C C . GLU A 1 419 ? -31.748 2.853 54.171 1.00 83.69 419 GLU A C 1
ATOM 3355 O O . GLU A 1 419 ? -32.470 3.083 55.141 1.00 83.69 419 GLU A O 1
ATOM 3360 N N . ASN A 1 420 ? -31.044 1.719 54.088 1.00 84.81 420 ASN A N 1
ATOM 3361 C CA . ASN A 1 420 ? -31.044 0.710 55.151 1.00 84.81 420 ASN A CA 1
ATOM 3362 C C . ASN A 1 420 ? -30.479 1.255 56.465 1.00 84.81 420 ASN A C 1
ATOM 3364 O O . ASN A 1 420 ? -31.068 1.057 57.526 1.00 84.81 420 ASN A O 1
ATOM 3368 N N . GLU A 1 421 ? -29.365 1.984 56.417 1.00 88.50 421 GLU A N 1
ATOM 3369 C CA . GLU A 1 421 ? -28.803 2.638 57.599 1.00 88.50 421 GLU A CA 1
ATOM 3370 C C . GLU A 1 421 ? -29.761 3.673 58.192 1.00 88.50 421 GLU A C 1
ATOM 3372 O O . GLU A 1 421 ? -29.825 3.826 59.413 1.00 88.50 421 GLU A O 1
ATOM 3377 N N . LYS A 1 422 ? -30.507 4.393 57.350 1.00 87.81 422 LYS A N 1
ATOM 3378 C CA . LYS A 1 422 ? -31.522 5.352 57.787 1.00 87.81 422 LYS A CA 1
ATOM 3379 C C . LYS A 1 422 ? -32.700 4.650 58.463 1.00 87.81 422 LYS A C 1
ATOM 3381 O O . LYS A 1 422 ? -33.087 5.061 59.553 1.00 87.81 422 LYS A O 1
ATOM 3386 N N . ILE A 1 423 ? -33.204 3.560 57.884 1.00 86.00 423 ILE A N 1
ATOM 3387 C CA . ILE A 1 423 ? -34.237 2.707 58.490 1.00 86.00 423 ILE A CA 1
ATOM 3388 C C . ILE A 1 423 ? -33.767 2.209 59.865 1.00 86.00 423 ILE A C 1
ATOM 3390 O O . ILE A 1 423 ? -34.481 2.374 60.853 1.00 86.00 423 ILE A O 1
ATOM 3394 N N . CYS A 1 424 ? -32.547 1.671 59.966 1.00 87.06 424 CYS A N 1
ATOM 3395 C CA . CYS A 1 424 ? -31.966 1.226 61.237 1.00 87.06 424 CYS A CA 1
ATOM 3396 C C . CYS A 1 424 ? -31.879 2.360 62.269 1.00 87.06 424 CYS A C 1
ATOM 3398 O O . CYS A 1 424 ? -32.243 2.164 63.429 1.00 87.06 424 CYS A O 1
ATOM 3400 N N . ARG A 1 425 ? -31.446 3.559 61.854 1.00 91.12 425 ARG A N 1
ATOM 3401 C CA . ARG A 1 425 ? -31.405 4.753 62.713 1.00 91.12 425 ARG A CA 1
ATOM 3402 C C . ARG A 1 425 ? -32.795 5.163 63.202 1.00 91.12 425 ARG A C 1
ATOM 3404 O O . ARG A 1 425 ? -32.944 5.494 64.374 1.00 91.12 425 ARG A O 1
ATOM 3411 N N . GLU A 1 426 ? -33.809 5.116 62.341 1.00 87.56 426 GLU A N 1
ATOM 3412 C CA . GLU A 1 426 ? -35.199 5.404 62.716 1.00 87.56 426 GLU A CA 1
ATOM 3413 C C . GLU A 1 426 ? -35.741 4.371 63.723 1.00 87.56 426 GLU A C 1
ATOM 3415 O O . GLU A 1 426 ? -36.367 4.753 64.714 1.00 87.56 426 GLU A O 1
ATOM 3420 N N . PHE A 1 427 ? -35.442 3.079 63.538 1.00 86.75 427 PHE A N 1
ATOM 3421 C CA . PHE A 1 427 ? -35.786 2.030 64.506 1.00 86.75 427 PHE A CA 1
ATOM 3422 C C . PHE A 1 427 ? -35.098 2.224 65.862 1.00 86.75 427 PHE A C 1
ATOM 3424 O O . PHE A 1 427 ? -35.753 2.091 66.899 1.00 86.75 427 PHE A O 1
ATOM 3431 N N . GLU A 1 428 ? -33.804 2.549 65.874 1.00 88.44 428 GLU A N 1
ATOM 3432 C CA . GLU A 1 428 ? -33.075 2.817 67.118 1.00 88.44 428 GLU A CA 1
ATOM 3433 C C . GLU A 1 428 ? -33.606 4.073 67.824 1.00 88.44 428 GLU A C 1
ATOM 3435 O O . GLU A 1 428 ? -33.844 4.032 69.028 1.00 88.44 428 GLU A O 1
ATOM 3440 N N . ALA A 1 429 ? -33.927 5.145 67.093 1.00 87.25 429 ALA A N 1
ATOM 3441 C CA . ALA A 1 429 ? -34.538 6.342 67.675 1.00 87.25 429 ALA A CA 1
ATOM 3442 C C . ALA A 1 429 ? -35.919 6.058 68.301 1.00 87.25 429 ALA A C 1
ATOM 3444 O O . ALA A 1 429 ? -36.230 6.552 69.390 1.00 87.25 429 ALA A O 1
ATOM 3445 N N . ILE A 1 430 ? -36.746 5.229 67.648 1.00 86.62 430 ILE A N 1
ATOM 3446 C CA . ILE A 1 430 ? -38.024 4.759 68.208 1.00 86.62 430 ILE A CA 1
ATOM 3447 C C . ILE A 1 430 ? -37.781 3.978 69.503 1.00 86.62 430 ILE A C 1
ATOM 3449 O O . ILE A 1 430 ? -38.481 4.196 70.495 1.00 86.62 430 ILE A O 1
ATOM 3453 N N . LYS A 1 431 ? -36.798 3.072 69.502 1.00 85.12 431 LYS A N 1
ATOM 3454 C CA . LYS A 1 431 ? -36.433 2.255 70.662 1.00 85.12 431 LYS A CA 1
ATOM 3455 C C . LYS A 1 431 ? -35.942 3.116 71.826 1.00 85.12 431 LYS A C 1
ATOM 3457 O O . LYS A 1 431 ? -36.450 2.948 72.931 1.00 85.12 431 LYS A O 1
ATOM 3462 N N . GLU A 1 432 ? -35.023 4.053 71.600 1.00 87.00 432 GLU A N 1
ATOM 3463 C CA . GLU A 1 432 ? -34.527 4.958 72.645 1.00 87.00 432 GLU A CA 1
ATOM 3464 C C . GLU A 1 432 ? -35.658 5.789 73.258 1.00 87.00 432 GLU A C 1
ATOM 3466 O O . GLU A 1 432 ? -35.794 5.850 74.482 1.00 87.00 432 GLU A O 1
ATOM 3471 N N . ARG A 1 433 ? -36.531 6.367 72.422 1.00 82.81 433 ARG A N 1
ATOM 3472 C CA . ARG A 1 433 ? -37.659 7.178 72.899 1.00 82.81 433 ARG A CA 1
ATOM 3473 C C . ARG A 1 433 ? -38.706 6.353 73.650 1.00 82.81 433 ARG A C 1
ATOM 3475 O O . ARG A 1 433 ? -39.300 6.859 74.595 1.00 82.81 433 ARG A O 1
ATOM 3482 N N . ALA A 1 434 ? -38.916 5.094 73.266 1.00 81.56 434 ALA A N 1
ATOM 3483 C CA . ALA A 1 434 ? -39.817 4.180 73.969 1.00 81.56 434 ALA A CA 1
ATOM 3484 C C . ALA A 1 434 ? -39.247 3.666 75.305 1.00 81.56 434 ALA A C 1
ATOM 3486 O O . ALA A 1 434 ? -40.020 3.284 76.182 1.00 81.56 434 ALA A O 1
ATOM 3487 N N . LEU A 1 435 ? -37.918 3.638 75.460 1.00 82.31 435 LEU A N 1
ATOM 3488 C CA . LEU A 1 435 ? -37.229 3.190 76.676 1.00 82.31 435 LEU A CA 1
ATOM 3489 C C . LEU A 1 435 ? -36.952 4.322 77.682 1.00 82.31 435 LEU A C 1
ATOM 3491 O O . LEU A 1 435 ? -36.609 4.029 78.829 1.00 82.31 435 LEU A O 1
ATOM 3495 N N . LYS A 1 436 ? -37.099 5.597 77.290 1.00 83.25 436 LYS A N 1
ATOM 3496 C CA . LYS A 1 436 ? -36.927 6.748 78.191 1.00 83.25 436 LYS A CA 1
ATOM 3497 C C . LYS A 1 436 ? -37.978 6.705 79.311 1.00 83.25 436 LYS A C 1
ATOM 3499 O O . LYS A 1 436 ? -39.178 6.696 79.046 1.00 83.25 436 LYS A O 1
ATOM 3504 N N . VAL A 1 437 ? -37.525 6.704 80.566 1.00 82.06 437 VAL A N 1
ATOM 3505 C CA . VAL A 1 437 ? -38.407 6.779 81.742 1.00 82.06 437 VAL A CA 1
ATOM 3506 C C . VAL A 1 437 ? -38.941 8.216 81.864 1.00 82.06 437 VAL A C 1
ATOM 3508 O O . VAL A 1 437 ? -38.120 9.128 81.939 1.00 82.06 437 VAL A O 1
ATOM 3511 N N . PRO A 1 438 ? -40.268 8.450 81.865 1.00 82.62 438 PRO A N 1
ATOM 3512 C CA . PRO A 1 438 ? -40.825 9.799 81.982 1.00 82.62 438 PRO A CA 1
ATOM 3513 C C . PRO A 1 438 ? -40.537 10.413 83.357 1.00 82.62 438 PRO A C 1
ATOM 3515 O O . PRO A 1 438 ? -40.735 9.749 84.377 1.00 82.62 438 PRO A O 1
ATOM 3518 N N . GLU A 1 439 ? -40.136 11.684 83.396 1.00 84.25 439 GLU A N 1
ATOM 3519 C CA . GLU A 1 439 ? -39.849 12.416 84.640 1.00 84.25 439 GLU A CA 1
ATOM 3520 C C . GLU A 1 439 ? -41.063 13.225 85.137 1.00 84.25 439 GLU A C 1
ATOM 3522 O O . GLU A 1 439 ? -41.090 13.685 86.279 1.00 84.25 439 GLU A O 1
ATOM 3527 N N . SER A 1 440 ? -42.105 13.360 84.306 1.00 85.81 440 SER A N 1
ATOM 3528 C CA . SER A 1 440 ? -43.358 14.041 84.645 1.00 85.81 440 SER A CA 1
ATOM 3529 C C . SER A 1 440 ? -44.599 13.315 84.108 1.00 85.81 440 SER A C 1
ATOM 3531 O O . SER A 1 440 ? -44.538 12.520 83.166 1.00 85.81 440 SER A O 1
ATOM 3533 N N . THR A 1 441 ? -45.766 13.606 84.693 1.00 78.69 441 THR A N 1
ATOM 3534 C CA . THR A 1 441 ? -47.063 13.086 84.222 1.00 78.69 441 THR A CA 1
ATOM 3535 C C . THR A 1 441 ? -47.390 13.561 82.800 1.00 78.69 441 THR A C 1
ATOM 3537 O O . THR A 1 441 ? -48.041 12.841 82.048 1.00 78.69 441 THR A O 1
ATOM 3540 N N . GLU A 1 442 ? -46.917 14.749 82.418 1.00 80.62 442 GLU A N 1
ATOM 3541 C CA . GLU A 1 442 ? -47.069 15.315 81.073 1.00 80.62 442 GLU A CA 1
ATOM 3542 C C . GLU A 1 442 ? -46.224 14.537 80.050 1.00 80.62 442 GLU A C 1
ATOM 3544 O O . GLU A 1 442 ? -46.766 14.036 79.064 1.00 80.62 442 GLU A O 1
ATOM 3549 N N . GLU A 1 443 ? -44.944 14.283 80.355 1.00 79.31 443 GLU A N 1
ATOM 3550 C CA . GLU A 1 443 ? -44.072 13.433 79.528 1.00 79.31 443 GLU A CA 1
ATOM 3551 C C . GLU A 1 443 ? -44.604 11.991 79.406 1.00 79.31 443 GLU A C 1
ATOM 3553 O O . GLU A 1 443 ? -44.458 11.351 78.359 1.00 79.31 443 GLU A O 1
ATOM 3558 N N . MET A 1 444 ? -45.250 11.458 80.451 1.00 78.88 444 MET A N 1
ATOM 3559 C CA . MET A 1 444 ? -45.866 10.126 80.409 1.00 78.88 444 MET A CA 1
ATOM 3560 C C . MET A 1 444 ? -47.015 10.070 79.389 1.00 78.88 444 MET A C 1
ATOM 3562 O O . MET A 1 444 ? -47.101 9.117 78.611 1.00 78.88 444 MET A O 1
ATOM 3566 N N . VAL A 1 445 ? -47.885 11.085 79.362 1.00 83.44 445 VAL A N 1
ATOM 3567 C CA . VAL A 1 445 ? -49.006 11.159 78.410 1.00 83.44 445 VAL A CA 1
ATOM 3568 C C . VAL A 1 445 ? -48.499 11.328 76.975 1.00 83.44 445 VAL A C 1
ATOM 3570 O O . VAL A 1 445 ? -48.984 10.632 76.078 1.00 83.44 445 VAL A O 1
ATOM 3573 N N . GLU A 1 446 ? -47.484 12.169 76.755 1.00 82.88 446 GLU A N 1
ATOM 3574 C CA . GLU A 1 446 ? -46.841 12.332 75.443 1.00 82.88 446 GLU A CA 1
ATOM 3575 C C . GLU A 1 446 ? -46.203 11.032 74.937 1.00 82.88 446 GLU A C 1
ATOM 3577 O O . GLU A 1 446 ? -46.375 10.659 73.774 1.00 82.88 446 GLU A O 1
ATOM 3582 N N . THR A 1 447 ? -45.517 10.293 75.811 1.00 81.44 447 THR A N 1
ATOM 3583 C CA . THR A 1 447 ? -44.876 9.019 75.452 1.00 81.44 447 THR A CA 1
ATOM 3584 C C . THR A 1 447 ? -45.917 7.960 75.067 1.00 81.44 447 THR A C 1
ATOM 3586 O O . THR A 1 447 ? -45.739 7.237 74.084 1.00 81.44 447 THR A O 1
ATOM 3589 N N . ILE A 1 448 ? -47.055 7.897 75.773 1.00 80.69 448 ILE A N 1
ATOM 3590 C CA . ILE A 1 448 ? -48.170 6.991 75.441 1.00 80.69 448 ILE A CA 1
ATOM 3591 C C . ILE A 1 448 ? -48.797 7.347 74.085 1.00 80.69 448 ILE A C 1
ATOM 3593 O O . ILE A 1 448 ? -49.098 6.444 73.293 1.00 80.69 448 ILE A O 1
ATOM 3597 N N . ALA A 1 449 ? -48.994 8.639 73.804 1.00 83.62 449 ALA A N 1
ATOM 3598 C CA . ALA A 1 449 ? -49.515 9.111 72.523 1.00 83.62 449 ALA A CA 1
ATOM 3599 C C . ALA A 1 449 ? -48.561 8.761 71.367 1.00 83.62 449 ALA A C 1
ATOM 3601 O O . ALA A 1 449 ? -48.991 8.165 70.377 1.00 83.62 449 ALA A O 1
ATOM 3602 N N . TYR A 1 450 ? -47.262 9.016 71.546 1.00 85.06 450 TYR A N 1
ATOM 3603 C CA . TYR A 1 450 ? -46.220 8.685 70.574 1.00 85.06 450 TYR A CA 1
ATOM 3604 C C . TYR A 1 450 ? -46.139 7.178 70.282 1.00 85.06 450 TYR A C 1
ATOM 3606 O O . TYR A 1 450 ? -46.147 6.775 69.121 1.00 85.06 450 TYR A O 1
ATOM 3614 N N . ILE A 1 451 ? -46.133 6.313 71.306 1.00 82.69 451 ILE A N 1
ATOM 3615 C CA . ILE A 1 451 ? -46.086 4.849 71.113 1.00 82.69 451 ILE A CA 1
ATOM 3616 C C . ILE A 1 451 ? -47.313 4.350 70.337 1.00 82.69 451 ILE A C 1
ATOM 3618 O O . ILE A 1 451 ? -47.190 3.460 69.489 1.00 82.69 451 ILE A O 1
ATOM 3622 N N . LYS A 1 452 ? -48.502 4.907 70.608 1.00 83.56 452 LYS A N 1
ATOM 3623 C CA . LYS A 1 452 ? -49.713 4.586 69.839 1.00 83.56 452 LYS A CA 1
ATOM 3624 C C . LYS A 1 452 ? -49.570 4.986 68.373 1.00 83.56 452 LYS A C 1
ATOM 3626 O O . LYS A 1 452 ? -49.926 4.195 67.503 1.00 83.56 452 LYS A O 1
ATOM 3631 N N . GLU A 1 453 ? -49.039 6.173 68.102 1.00 85.50 453 GLU A N 1
ATOM 3632 C CA . GLU A 1 453 ? -48.841 6.676 66.742 1.00 85.50 453 GLU A CA 1
ATOM 3633 C C . GLU A 1 453 ? -47.795 5.867 65.963 1.00 85.50 453 GLU A C 1
ATOM 3635 O O . GLU A 1 453 ? -48.054 5.437 64.837 1.00 85.50 453 GLU A O 1
ATOM 3640 N N . VAL A 1 454 ? -46.654 5.557 66.583 1.00 86.31 454 VAL A N 1
ATOM 3641 C CA . VAL A 1 454 ? -45.610 4.722 65.973 1.00 86.31 454 VAL A CA 1
ATOM 3642 C C . VAL A 1 454 ? -46.126 3.315 65.672 1.00 86.31 454 VAL A C 1
ATOM 3644 O O . VAL A 1 454 ? -45.860 2.790 64.594 1.00 86.31 454 VAL A O 1
ATOM 3647 N N . LYS A 1 455 ? -46.917 2.706 66.567 1.00 79.94 455 LYS A N 1
ATOM 3648 C CA . LYS A 1 455 ? -47.545 1.399 66.299 1.00 79.94 455 LYS A CA 1
ATOM 3649 C C . LYS A 1 455 ? -48.576 1.445 65.175 1.00 79.94 455 LYS A C 1
ATOM 3651 O O . LYS A 1 455 ? -48.692 0.472 64.435 1.00 79.94 455 LYS A O 1
ATOM 3656 N N . ALA A 1 456 ? -49.328 2.538 65.061 1.00 80.56 456 ALA A N 1
ATOM 3657 C CA . ALA A 1 456 ? -50.376 2.671 64.056 1.00 80.56 456 ALA A CA 1
ATOM 3658 C C . ALA A 1 456 ? -49.828 2.994 62.659 1.00 80.56 456 ALA A C 1
ATOM 3660 O O . ALA A 1 456 ? -50.365 2.486 61.680 1.00 80.56 456 ALA A O 1
ATOM 3661 N N . LYS A 1 457 ? -48.790 3.836 62.559 1.00 79.81 457 LYS A N 1
ATOM 3662 C CA . LYS A 1 457 ? -48.272 4.343 61.277 1.00 79.81 457 LYS A CA 1
ATOM 3663 C C . LYS A 1 457 ? -46.771 4.130 61.091 1.00 79.81 457 LYS A C 1
ATOM 3665 O O . LYS A 1 457 ? -46.377 3.596 60.063 1.00 79.81 457 LYS A O 1
ATOM 3670 N N . GLY A 1 458 ? -45.943 4.488 62.073 1.00 77.62 458 GLY A N 1
ATOM 3671 C CA . GLY A 1 458 ? -44.477 4.474 61.925 1.00 77.62 458 GLY A CA 1
ATOM 3672 C C . GLY A 1 458 ? -43.885 3.093 61.614 1.00 77.62 458 GLY A C 1
ATOM 3673 O O . GLY A 1 458 ? -43.091 2.947 60.692 1.00 77.62 458 GLY A O 1
ATOM 3674 N N . LEU A 1 459 ? -44.321 2.050 62.327 1.00 81.12 459 LEU A N 1
ATOM 3675 C CA . LEU A 1 459 ? -43.873 0.672 62.091 1.00 81.12 459 LEU A CA 1
ATOM 3676 C C . LEU A 1 459 ? -44.401 0.092 60.772 1.00 81.12 459 LEU A C 1
ATOM 3678 O O . LEU A 1 459 ? -43.726 -0.729 60.152 1.00 81.12 459 LEU A O 1
ATOM 3682 N N . GLN A 1 460 ? -45.596 0.506 60.339 1.00 80.25 460 GLN A N 1
ATOM 3683 C CA . GLN A 1 460 ? -46.148 0.083 59.050 1.00 80.25 460 GLN A CA 1
ATOM 3684 C C . GLN A 1 460 ? -45.379 0.718 57.887 1.00 80.25 460 GLN A C 1
ATOM 3686 O O . GLN A 1 460 ? -45.039 0.016 56.939 1.00 80.25 460 GLN A O 1
ATOM 3691 N N . ASP A 1 461 ? -45.050 2.006 57.994 1.00 82.31 461 ASP A N 1
ATOM 3692 C CA . ASP A 1 461 ? -44.245 2.735 57.010 1.00 82.31 461 ASP A CA 1
ATOM 3693 C C . ASP A 1 461 ? -42.827 2.153 56.883 1.00 82.31 461 ASP A C 1
ATOM 3695 O O . ASP A 1 461 ? -42.389 1.795 55.789 1.00 82.31 461 ASP A O 1
ATOM 3699 N N . LEU A 1 462 ? -42.153 1.918 58.016 1.00 82.31 462 LEU A N 1
ATOM 3700 C CA . LEU A 1 462 ? -40.844 1.257 58.045 1.00 82.31 462 LEU A CA 1
ATOM 3701 C C . LEU A 1 462 ? -40.895 -0.159 57.452 1.00 82.31 462 LEU A C 1
ATOM 3703 O O . LEU A 1 462 ? -40.003 -0.548 56.702 1.00 82.31 462 LEU A O 1
ATOM 3707 N N . SER A 1 463 ? -41.948 -0.933 57.735 1.00 78.81 463 SER A N 1
ATOM 3708 C CA . SER A 1 463 ? -42.114 -2.276 57.164 1.00 78.81 463 SER A CA 1
ATOM 3709 C C . SER A 1 463 ? -42.325 -2.253 55.646 1.00 78.81 463 SER A C 1
ATOM 3711 O O . SER A 1 463 ? -41.820 -3.135 54.949 1.00 78.81 463 SER A O 1
ATOM 3713 N N . LEU A 1 464 ? -43.041 -1.255 55.120 1.00 80.94 464 LEU A N 1
ATOM 3714 C CA . LEU A 1 464 ? -43.200 -1.063 53.677 1.00 80.94 464 LEU A CA 1
ATOM 3715 C C . LEU A 1 464 ? -41.864 -0.699 53.020 1.00 80.94 464 LEU A C 1
ATOM 3717 O O . LEU A 1 464 ? -41.510 -1.306 52.010 1.00 80.94 464 LEU A O 1
ATOM 3721 N N . ARG A 1 465 ? -41.093 0.210 53.627 1.00 79.69 465 ARG A N 1
ATOM 3722 C CA . ARG A 1 465 ? -39.752 0.591 53.153 1.00 79.69 465 ARG A CA 1
ATOM 3723 C C . ARG A 1 465 ? -38.777 -0.590 53.153 1.00 79.69 465 ARG A C 1
ATOM 3725 O O . ARG A 1 465 ? -38.071 -0.776 52.169 1.00 79.69 465 ARG A O 1
ATOM 3732 N N . ILE A 1 466 ? -38.807 -1.446 54.180 1.00 78.88 466 ILE A N 1
ATOM 3733 C CA . ILE A 1 466 ? -38.013 -2.688 54.217 1.00 78.88 466 ILE A CA 1
ATOM 3734 C C . ILE A 1 466 ? -38.420 -3.642 53.090 1.00 78.88 466 ILE A C 1
ATOM 3736 O O . ILE A 1 466 ? -37.556 -4.147 52.387 1.00 78.88 466 ILE A O 1
ATOM 3740 N N . LYS A 1 467 ? -39.720 -3.866 52.853 1.00 72.69 467 LYS A N 1
ATOM 3741 C CA . LYS A 1 467 ? -40.177 -4.754 51.763 1.00 72.69 467 LYS A CA 1
ATOM 3742 C C . LYS A 1 467 ? -39.736 -4.275 50.379 1.00 72.69 467 LYS A C 1
ATOM 3744 O O . LYS A 1 467 ? -39.406 -5.096 49.527 1.00 72.69 467 LYS A O 1
ATOM 3749 N N . VAL A 1 468 ? -39.734 -2.960 50.164 1.00 70.06 468 VAL A N 1
ATOM 3750 C CA . VAL A 1 468 ? -39.217 -2.325 48.940 1.00 70.06 468 VAL A CA 1
ATOM 3751 C C . VAL A 1 468 ? -37.690 -2.451 48.832 1.00 70.06 468 VAL A C 1
ATOM 3753 O O . VAL A 1 468 ? -37.149 -2.326 47.742 1.00 70.06 468 VAL A O 1
ATOM 3756 N N . ASN A 1 469 ? -36.986 -2.743 49.923 1.00 65.50 469 ASN A N 1
ATOM 3757 C CA . ASN A 1 469 ? -35.544 -2.973 49.929 1.00 65.50 469 ASN A CA 1
ATOM 3758 C C . ASN A 1 469 ? -35.198 -4.469 49.738 1.00 65.50 469 ASN A C 1
ATOM 3760 O O . ASN A 1 469 ? -34.421 -4.831 48.857 1.00 65.50 469 ASN A O 1
ATOM 3764 N N . ASP A 1 470 ? -35.871 -5.357 50.476 1.00 61.16 470 ASP A N 1
ATOM 3765 C CA . ASP A 1 470 ? -35.636 -6.810 50.471 1.00 61.16 470 ASP A CA 1
ATOM 3766 C C . ASP A 1 470 ? -36.032 -7.496 49.155 1.00 61.16 470 ASP A C 1
ATOM 3768 O O . ASP A 1 470 ? -35.352 -8.418 48.704 1.00 61.16 470 ASP A O 1
ATOM 3772 N N . GLY A 1 471 ? -37.123 -7.060 48.511 1.00 56.00 471 GLY A N 1
ATOM 3773 C CA . GLY A 1 471 ? -37.622 -7.686 47.279 1.00 56.00 471 GLY A CA 1
ATOM 3774 C C . GLY A 1 471 ? -36.675 -7.573 46.077 1.00 56.00 471 GLY A C 1
ATOM 3775 O O . GLY A 1 471 ? -36.823 -8.319 45.113 1.00 56.00 471 GLY A O 1
ATOM 3776 N N . TYR A 1 472 ? -35.696 -6.670 46.140 1.00 54.75 472 TYR A N 1
ATOM 3777 C CA . TYR A 1 472 ? -34.861 -6.284 45.001 1.00 54.75 472 TYR A CA 1
ATOM 3778 C C . TYR A 1 472 ? -33.370 -6.609 45.203 1.00 54.75 472 TYR A C 1
ATOM 3780 O O . TYR A 1 472 ? -32.656 -6.836 44.228 1.00 54.75 472 TYR A O 1
ATOM 3788 N N . PHE A 1 473 ? -32.918 -6.765 46.455 1.00 54.41 473 PHE A N 1
ATOM 3789 C CA . PHE A 1 473 ? -31.551 -7.185 46.808 1.00 54.41 473 PHE A CA 1
ATOM 3790 C C . PHE A 1 473 ? -31.212 -8.620 46.348 1.00 54.41 473 PHE A C 1
ATOM 3792 O O . PHE A 1 473 ? -30.053 -8.946 46.100 1.00 54.41 473 PHE A O 1
ATOM 3799 N N . ILE A 1 474 ? -32.226 -9.482 46.201 1.00 51.56 474 ILE A N 1
ATOM 3800 C CA . ILE A 1 474 ? -32.066 -10.908 45.857 1.00 51.56 474 ILE A CA 1
ATOM 3801 C C . ILE A 1 474 ? -31.835 -11.130 44.348 1.00 51.56 474 ILE A C 1
ATOM 3803 O O . ILE A 1 474 ? -31.277 -12.155 43.966 1.00 51.56 474 ILE A O 1
ATOM 3807 N N . LEU A 1 475 ? -32.209 -10.184 43.479 1.00 51.09 475 LEU A N 1
ATOM 3808 C CA . LEU A 1 475 ? -32.182 -10.393 42.023 1.00 51.09 475 LEU A CA 1
ATOM 3809 C C . LEU A 1 475 ? -30.836 -10.074 41.348 1.00 51.09 475 LEU A C 1
ATOM 3811 O O . LEU A 1 475 ? -30.562 -10.648 40.301 1.00 51.09 475 LEU A O 1
ATOM 3815 N N . TYR A 1 476 ? -29.985 -9.221 41.933 1.00 49.81 476 TYR A N 1
ATOM 3816 C CA . TYR A 1 476 ? -28.752 -8.740 41.271 1.00 49.81 476 TYR A CA 1
ATOM 3817 C C . TYR A 1 476 ? -27.431 -9.103 41.968 1.00 49.81 476 TYR A C 1
ATOM 3819 O O . TYR A 1 476 ? -26.367 -8.881 41.400 1.00 49.81 476 TYR A O 1
ATOM 3827 N N . LEU A 1 477 ? -27.465 -9.685 43.173 1.00 47.88 477 LEU A N 1
ATOM 3828 C CA . LEU A 1 477 ? -26.261 -10.156 43.883 1.00 47.88 477 LEU A CA 1
ATOM 3829 C C . LEU A 1 477 ? -26.045 -11.676 43.795 1.00 47.88 477 LEU A C 1
ATOM 3831 O O . LEU A 1 477 ? -25.139 -12.201 44.444 1.00 47.88 477 LEU A O 1
ATOM 3835 N N . SER A 1 478 ? -26.832 -12.390 42.982 1.00 37.19 478 SER A N 1
ATOM 3836 C CA . SER A 1 478 ? -26.512 -13.776 42.631 1.00 37.19 478 SER A CA 1
ATOM 3837 C C . SER A 1 478 ? -25.282 -13.787 41.708 1.00 37.19 478 SER A C 1
ATOM 3839 O O . SER A 1 478 ? -25.357 -13.199 40.632 1.00 37.19 478 SER A O 1
ATOM 3841 N N . PRO A 1 479 ? -24.157 -14.429 42.081 1.00 34.91 479 PRO A N 1
ATOM 3842 C CA . PRO A 1 479 ? -22.861 -14.257 41.405 1.00 34.91 479 PRO A CA 1
ATOM 3843 C C . PRO A 1 479 ? -22.731 -14.838 39.984 1.00 34.91 479 PRO A C 1
ATOM 3845 O O . PRO A 1 479 ? -21.620 -14.858 39.461 1.00 34.91 479 PRO A O 1
ATOM 3848 N N . ASP A 1 480 ? -23.813 -15.313 39.365 1.00 31.31 480 ASP A N 1
ATOM 3849 C CA . ASP A 1 480 ? -23.775 -16.128 38.141 1.00 31.31 480 ASP A CA 1
ATOM 3850 C C . ASP A 1 480 ? -24.520 -15.476 36.954 1.00 31.31 480 ASP A C 1
ATOM 3852 O O . ASP A 1 480 ? -25.409 -16.090 36.356 1.00 31.31 480 ASP A O 1
ATOM 3856 N N . LEU A 1 481 ? -24.153 -14.236 36.596 1.00 34.78 481 LEU A N 1
ATOM 3857 C CA . LEU A 1 481 ? -24.540 -13.573 35.336 1.00 34.78 481 LEU A CA 1
ATOM 3858 C C . LEU A 1 481 ? -23.377 -12.799 34.697 1.00 34.78 481 LEU A C 1
ATOM 3860 O O . LEU A 1 481 ? -22.750 -11.963 35.390 1.00 34.78 481 LEU A O 1
#

Foldseek 3Di:
DPPPPVLVVLVVVLVVVLVVLLPDDFDFDDVVVLVVVVVVDDPVQCDDDVSVVVSVVVSVVVRVVVSVVRSVVRSVVPDDDDPGPPCPVVPDPPDPDPDDPDPCVDPCNVVVVVVVVVCVQQQCCPPVLVVVLVVLLCVPQVPDALDPLQCLVVVPADELVNLLVRLLVSLVVSLVVCCVGSVVVNLVLVVDPCSCVPRDPVRVVSVLVNQLVSVLVSLLVSLLVNLVVLLVLLDPVCLVSAGAHEKEWAADQQFIAIVVHLVSVLCSSLSSNVSSQVGQQQAARSVCVVVVHRHGRHNGHDPVSSVVSSVSSVVSSVVQCPVVVVVRVVVCVVQSCLRNCVLVVVLVVVVVDDDAPVVLVVLLVVLVVVLVVLVPDDQWDDTSHYTYGYVNVSVVSSVSSNVSSVVSVVVVVVVLVVLVVVLVVLVVVLVVLQPDDDPDPVSVVVSVVVVVVCVVPVVVVSVVSVCSSVVNVVPPPPPDD

pLDDT: mean 86.22, std 12.03, range [31.31, 97.69]